Protein AF-A0A3B9CRK4-F1 (afdb_monomer_lite)

Radius of gyration: 24.5 Å; chains: 1; bounding box: 63×52×80 Å

Foldseek 3Di:
DPQQQKWKWWDFDQDIDIDGRHDPDDDDDPDPGFATQWMWILGLQRAIDIDGTPGPPPPDDDDDDDPDCQDAAKWKWWDQVPDTWTDFHDQLLAEFQFAFLQRDARDGDQKFWDWFFDNRFDDDPQWTKMKIAFAHQWKWKFQAKWKKKKKFFPQKDWAFQAFHDDCVLRPTDTFIDNDWAFFPFKAKPVGDTCRVQAADQPQQWDDRFDDDPDFFFGPKMKIKTFNDADDFFDFKKKKWKWAFRHDGRVVSVVQNPDPVHDTKQAKFKWFQDPVRDTDTPGSHNGDHRHAIHMRMGGCVVVADSVGRMMMIIIRTHMITRHITMDTPDDGGDIDMDIFAWDWKWKDFAAHFDKDDDCQDVVNVHRHHITTDPVHGDRDDRGQFAWFFAFDTTIPVVSHHDQFLLIHMDRHRMMMMTITGDGPDDRDPSIDIMMIIMTGIHMYRLTPSRVSSSYCPDRDHDQAPGHVGDPPDDDDDDPVVVCSCVVTRHDTDDNCCVVCCSSVPDDDD

pLDDT: mean 92.54, std 9.1, range [30.92, 98.88]

Sequence (508 aa):
MHGVGSVIEIRSGSQYQAQVITGPKIHIGLGSAKTVDTIRIIWTDGVPQHINVPRLLNARYVVLAPQILSGSCPYLYTWTGERFEFFSDCLWAAPLGLVQANGELTPTREWEHLLIPGSALVEKDGQYVIQITEELHEIAYFDHVELVAIDHPKGTEVFTNEKVGPPSLAEHRVHTVKQPRWPASITDGRGNDLLPGLKHIDGEYVQAFESRIMQGLTDSWTMEFDLGSLKDPQDVRLFLTGWVFPTDTSLNEGIRQNPDLAPPAPPSIQVPDENGGWKTVRPFIGFPSGKTKAMVVDLSGIVSASNSRFRMSSSMELYWDQAFYTINEGDAPVEAQSCELQSTHLHYRGFSRRMYSDQALFRNGRAPESYDYSSVRTEQMWSPISGPFTRYGNVDPLLLAHDDQLVVMGPGDELTVRFAVPAQPVPEGWERDFVLRNVGYDKDANLNTIYGQSSQPLPFRAMSQYPFAPQDQAPDSDEYREYIEQWQTREYPAKPFWNTVRRAALQQ

Secondary structure (DSSP, 8-state):
---TT-EEEEEETTEEEEEE--SS------TT-S--SEEEEE-TTS-EEEE--S-TTSS----PPP-----S--EEEEE-SSSEEEEEE--TT-BSSPBPTTSPBPP---EEEEEE-GGGS--BTTEEEEEEEE-SSEEEEEEEEEEEEEEEETT-EEE----BS-TTTS----EEESS-B--SEEEETT--B-GGGGBS-SS--B---S-EEETTEEEEEEEEEE----SS--S-EEEEEEEE-PPPHHHHHHHHT-TT-PPPPPPEEEEE-TTSSEEEEES---B--SSSEEEEEE-BTTBBTTB-EEEEEEEE-EEEEEEEEE-S-PPPP-EEEEE-EEEEEEEE--EEEEE--TTBGGGTS-BPPEEEEEEEE-S--SPPPBS-BPPSB--GGGTBS-SS--EEE-TTEEEEEEEEPPSSPPPTTEEEEEEEEEEEEEEE--TTSTTTTBSPSPP-TT-SSSSPPTT------HHHHHHHHHH--B---HHHHHHHHHH-----

Structure (mmCIF, N/CA/C/O backbone):
data_AF-A0A3B9CRK4-F1
#
_entry.id   AF-A0A3B9CRK4-F1
#
loop_
_atom_site.group_PDB
_atom_site.id
_atom_site.type_symbol
_atom_site.label_atom_id
_atom_site.label_alt_id
_atom_site.label_comp_id
_atom_site.label_asym_id
_atom_site.label_entity_id
_atom_site.label_seq_id
_atom_site.pdbx_PDB_ins_code
_atom_site.Cartn_x
_atom_site.Cartn_y
_atom_site.Cartn_z
_atom_site.occupancy
_atom_site.B_iso_or_equiv
_atom_site.auth_seq_id
_atom_site.auth_comp_id
_atom_site.auth_asym_id
_atom_site.auth_atom_id
_atom_site.pdbx_PDB_model_num
ATOM 1 N N . MET A 1 1 ? 15.291 -9.420 29.113 1.00 51.56 1 MET A N 1
ATOM 2 C CA . MET A 1 1 ? 14.033 -8.990 28.478 1.00 51.56 1 MET A CA 1
ATOM 3 C C . MET A 1 1 ? 14.391 -7.827 27.571 1.00 51.56 1 MET A C 1
ATOM 5 O O . MET A 1 1 ? 14.975 -6.880 28.078 1.00 51.56 1 MET A O 1
ATOM 9 N N . HIS A 1 2 ? 14.134 -7.943 26.268 1.00 68.69 2 HIS A N 1
ATOM 10 C CA . HIS A 1 2 ? 14.394 -6.893 25.268 1.00 68.69 2 HIS A CA 1
ATOM 11 C C . HIS A 1 2 ? 13.176 -5.959 25.067 1.00 68.69 2 HIS A C 1
ATOM 13 O O . HIS A 1 2 ? 13.117 -5.247 24.083 1.00 68.69 2 HIS A O 1
ATOM 19 N N . GLY A 1 3 ? 12.205 -5.964 25.993 1.00 78.12 3 GLY A N 1
ATOM 20 C CA . GLY A 1 3 ? 10.960 -5.175 25.933 1.00 78.12 3 GLY A CA 1
ATOM 21 C C . GLY A 1 3 ? 10.914 -4.029 26.946 1.00 78.12 3 GLY A C 1
ATOM 22 O O . GLY A 1 3 ? 9.891 -3.816 27.590 1.00 78.12 3 GLY A O 1
ATOM 23 N N . VAL A 1 4 ? 12.046 -3.359 27.184 1.00 88.06 4 VAL A N 1
ATOM 24 C CA . VAL A 1 4 ? 12.080 -2.161 28.040 1.00 88.06 4 VAL A CA 1
ATOM 25 C C . VAL A 1 4 ? 11.228 -1.069 27.390 1.00 88.06 4 VAL A C 1
ATOM 27 O O . VAL A 1 4 ? 11.313 -0.868 26.187 1.00 88.06 4 VAL A O 1
ATOM 30 N N . GLY A 1 5 ? 10.395 -0.390 28.179 1.00 89.44 5 GLY A N 1
ATOM 31 C CA . GLY A 1 5 ? 9.429 0.607 27.704 1.00 89.44 5 GLY A CA 1
ATOM 32 C C . GLY A 1 5 ? 8.025 0.053 27.445 1.00 89.44 5 GLY A C 1
ATOM 33 O O . GLY A 1 5 ? 7.068 0.819 27.453 1.00 89.44 5 GLY A O 1
ATOM 34 N N . SER A 1 6 ? 7.866 -1.267 27.303 1.00 92.50 6 SER A N 1
ATOM 35 C CA . SER A 1 6 ? 6.546 -1.905 27.197 1.00 92.50 6 SER A CA 1
ATOM 36 C C . SER A 1 6 ? 5.766 -1.826 28.517 1.00 92.50 6 SER A C 1
ATOM 38 O O . SER A 1 6 ? 6.354 -1.800 29.605 1.00 92.50 6 SER A O 1
ATOM 40 N N . VAL A 1 7 ? 4.435 -1.844 28.441 1.00 93.69 7 VAL A N 1
ATOM 41 C CA . VAL A 1 7 ? 3.545 -1.911 29.610 1.00 93.69 7 VAL A CA 1
ATOM 42 C C . VAL A 1 7 ? 3.113 -3.354 29.825 1.00 93.69 7 VAL A C 1
ATOM 44 O O . VAL A 1 7 ? 2.580 -3.988 28.922 1.00 93.69 7 VAL A O 1
ATOM 47 N N . ILE A 1 8 ? 3.298 -3.878 31.033 1.00 92.19 8 ILE A N 1
ATOM 48 C CA . ILE A 1 8 ? 2.766 -5.178 31.438 1.00 92.19 8 ILE A CA 1
ATOM 49 C C . ILE A 1 8 ? 1.599 -4.988 32.401 1.00 92.19 8 ILE A C 1
ATOM 51 O O . ILE A 1 8 ? 1.712 -4.310 33.422 1.00 92.19 8 ILE A O 1
ATOM 55 N N . GLU A 1 9 ? 0.479 -5.619 32.084 1.00 92.69 9 GLU A N 1
ATOM 56 C CA . GLU A 1 9 ? -0.716 -5.677 32.911 1.00 92.69 9 GLU A CA 1
ATOM 57 C C . GLU A 1 9 ? -0.956 -7.111 33.374 1.00 92.69 9 GLU A C 1
ATOM 59 O O . GLU A 1 9 ? -0.908 -8.051 32.581 1.00 92.69 9 GLU A O 1
ATOM 64 N N . ILE A 1 10 ? -1.232 -7.287 34.663 1.00 89.50 10 ILE A N 1
ATOM 65 C CA . ILE A 1 10 ? -1.448 -8.597 35.277 1.00 89.50 10 ILE A CA 1
ATOM 66 C C . ILE A 1 10 ? -2.709 -8.554 36.122 1.00 89.50 10 ILE A C 1
ATOM 68 O O . ILE A 1 10 ? -2.900 -7.635 36.925 1.00 89.50 10 ILE A O 1
ATOM 72 N N . ARG A 1 11 ? -3.538 -9.591 35.983 1.00 86.88 11 ARG A N 1
ATOM 73 C CA . ARG A 1 11 ? -4.664 -9.854 36.875 1.00 86.88 11 ARG A CA 1
ATOM 74 C C . ARG A 1 11 ? -4.531 -11.202 37.565 1.00 86.88 11 ARG A C 1
ATOM 76 O O . ARG A 1 11 ? -4.171 -12.203 36.950 1.00 86.88 11 ARG A O 1
ATOM 83 N N . SER A 1 12 ? -4.878 -11.212 38.844 1.00 85.69 12 SER A N 1
ATOM 84 C CA . SER A 1 12 ? -4.976 -12.411 39.662 1.00 85.69 12 SER A CA 1
ATOM 85 C C . SER A 1 12 ? -6.092 -12.249 40.701 1.00 85.69 12 SER A C 1
ATOM 87 O O . SER A 1 12 ? -5.949 -11.511 41.681 1.00 85.69 12 SER A O 1
ATOM 89 N N . GLY A 1 13 ? -7.214 -12.936 40.500 1.00 81.19 13 GLY A N 1
ATOM 90 C CA . GLY A 1 13 ? -8.429 -12.782 41.288 1.00 81.19 13 GLY A CA 1
ATOM 91 C C . GLY A 1 13 ? -8.970 -11.353 41.204 1.00 81.19 13 GLY A C 1
ATOM 92 O O . GLY A 1 13 ? -9.285 -10.842 40.132 1.00 81.19 13 GLY A O 1
ATOM 93 N N . SER A 1 14 ? -9.078 -10.686 42.353 1.00 82.81 14 SER A N 1
ATOM 94 C CA . SER A 1 14 ? -9.479 -9.276 42.440 1.00 82.81 14 SER A CA 1
ATOM 95 C C . SER A 1 14 ? -8.316 -8.289 42.283 1.00 82.81 14 SER A C 1
ATOM 97 O O . SER A 1 14 ? -8.552 -7.082 42.240 1.00 82.81 14 SER A O 1
ATOM 99 N N . GLN A 1 15 ? -7.069 -8.766 42.209 1.00 86.75 15 GLN A N 1
ATOM 100 C CA . GLN A 1 15 ? -5.891 -7.908 42.095 1.00 86.75 15 GLN A CA 1
ATOM 101 C C . GLN A 1 15 ? -5.577 -7.611 40.627 1.00 86.75 15 GLN A C 1
ATOM 103 O O . GLN A 1 15 ? -5.521 -8.522 39.802 1.00 86.75 15 GLN A O 1
ATOM 108 N N . TYR A 1 16 ? -5.330 -6.339 40.321 1.00 90.00 16 TYR A N 1
ATOM 109 C CA . TYR A 1 16 ? -4.847 -5.861 39.026 1.00 90.00 16 TYR A CA 1
ATOM 110 C C . TYR A 1 16 ? -3.639 -4.952 39.248 1.00 90.00 16 TYR A C 1
ATOM 112 O O . TYR A 1 16 ? -3.654 -4.109 40.147 1.00 90.00 16 TYR A O 1
ATOM 120 N N . GLN A 1 17 ? -2.611 -5.115 38.422 1.00 91.69 17 GLN A N 1
ATOM 121 C CA . GLN A 1 17 ? -1.422 -4.268 38.406 1.00 91.69 17 GLN A CA 1
ATOM 122 C C . GLN A 1 17 ? -1.037 -3.953 36.964 1.00 91.69 17 GLN A C 1
ATOM 124 O O . GLN A 1 17 ? -1.133 -4.819 36.099 1.00 91.69 17 GLN A O 1
ATOM 129 N N . ALA A 1 18 ? -0.559 -2.733 36.737 1.00 92.88 18 ALA A N 1
ATOM 130 C CA . ALA A 1 18 ? 0.081 -2.317 35.499 1.00 92.88 18 ALA A CA 1
ATOM 131 C C . ALA A 1 18 ? 1.440 -1.703 35.840 1.00 92.88 18 ALA A C 1
ATOM 133 O O . ALA A 1 18 ? 1.531 -0.893 36.765 1.00 92.88 18 ALA A O 1
ATOM 134 N N . GLN A 1 19 ? 2.493 -2.110 35.137 1.00 92.69 19 GLN A N 1
ATOM 135 C CA . GLN A 1 19 ? 3.846 -1.590 35.328 1.00 92.69 19 GLN A CA 1
ATOM 136 C C . GLN A 1 19 ? 4.526 -1.383 33.977 1.00 92.69 19 GLN A C 1
ATOM 138 O O . GLN A 1 19 ? 4.314 -2.154 33.046 1.00 92.69 19 GLN A O 1
ATOM 143 N N . VAL A 1 20 ? 5.376 -0.363 33.879 1.00 93.56 20 VAL A N 1
ATOM 144 C CA . VAL A 1 20 ? 6.298 -0.218 32.747 1.00 93.56 20 VAL A CA 1
ATOM 145 C C . VAL A 1 20 ? 7.500 -1.126 32.991 1.00 93.56 20 VAL A C 1
ATOM 147 O O . VAL A 1 20 ? 8.054 -1.150 34.093 1.00 93.56 20 VAL A O 1
ATOM 150 N N . ILE A 1 21 ? 7.924 -1.873 31.975 1.00 92.19 21 ILE A N 1
ATOM 151 C CA . ILE A 1 21 ? 9.146 -2.673 32.030 1.00 92.19 21 ILE A CA 1
ATOM 152 C C . ILE A 1 21 ? 10.338 -1.712 31.953 1.00 92.19 21 ILE A C 1
ATOM 154 O O . ILE A 1 21 ? 10.646 -1.171 30.898 1.00 92.19 21 ILE A O 1
ATOM 158 N N . THR A 1 22 ? 11.024 -1.492 33.074 1.00 91.06 22 THR A N 1
ATOM 159 C CA . THR A 1 22 ? 12.153 -0.542 33.177 1.00 91.06 22 THR A CA 1
ATOM 160 C C . THR A 1 22 ? 13.529 -1.199 33.076 1.00 91.06 22 THR A C 1
ATOM 162 O O . THR A 1 22 ? 14.550 -0.518 33.105 1.00 91.06 22 THR A O 1
ATOM 165 N N . GLY A 1 23 ? 13.589 -2.526 32.965 1.00 88.44 23 GLY A N 1
ATOM 166 C CA . GLY A 1 23 ? 14.850 -3.250 32.913 1.00 88.44 23 GLY A CA 1
ATOM 167 C C . GLY A 1 23 ? 14.684 -4.730 32.576 1.00 88.44 23 GLY A C 1
ATOM 168 O O . GLY A 1 23 ? 13.571 -5.221 32.389 1.00 88.44 23 GLY A O 1
ATOM 169 N N . PRO A 1 24 ? 15.793 -5.487 32.524 1.00 83.12 24 PRO A N 1
ATOM 170 C CA . PRO A 1 24 ? 15.783 -6.882 32.090 1.00 83.12 24 PRO A CA 1
ATOM 171 C C . PRO A 1 24 ? 15.056 -7.826 33.057 1.00 83.12 24 PRO A C 1
ATOM 173 O O . PRO A 1 24 ? 14.743 -8.955 32.668 1.00 83.12 24 PRO A O 1
ATOM 176 N N . LYS A 1 25 ? 14.827 -7.385 34.301 1.00 85.25 25 LYS A N 1
ATOM 177 C CA . LYS A 1 25 ? 14.088 -8.085 35.352 1.00 85.25 25 LYS A CA 1
ATOM 178 C C . LYS A 1 25 ? 13.197 -7.081 36.077 1.00 85.25 25 LYS A C 1
ATOM 180 O O . LYS A 1 25 ? 13.676 -6.024 36.476 1.00 85.25 25 LYS A O 1
ATOM 185 N N . ILE A 1 26 ? 11.944 -7.458 36.295 1.00 86.69 26 ILE A N 1
ATOM 186 C CA . ILE A 1 26 ? 10.997 -6.744 37.153 1.00 86.69 26 ILE A CA 1
ATOM 187 C C . ILE A 1 26 ? 10.355 -7.744 38.115 1.00 86.69 26 ILE A C 1
ATOM 189 O O . ILE A 1 26 ? 10.302 -8.943 37.833 1.00 86.69 26 ILE A O 1
ATOM 193 N N . HIS A 1 27 ? 9.877 -7.252 39.253 1.00 87.44 27 HIS A N 1
ATOM 194 C CA . HIS A 1 27 ? 9.177 -8.056 40.248 1.00 87.44 27 HIS A CA 1
ATOM 195 C C . HIS A 1 27 ? 7.744 -7.547 40.380 1.00 87.44 27 HIS A C 1
ATOM 197 O O . HIS A 1 27 ? 7.526 -6.399 40.759 1.00 87.44 27 HIS A O 1
ATOM 203 N N . ILE A 1 28 ? 6.771 -8.413 40.097 1.00 86.94 28 ILE A N 1
ATOM 204 C CA . ILE A 1 28 ? 5.346 -8.110 40.249 1.00 86.94 28 ILE A CA 1
ATOM 205 C C . ILE A 1 28 ? 4.814 -8.983 41.382 1.00 86.94 28 ILE A C 1
ATOM 207 O O . ILE A 1 28 ? 4.863 -10.212 41.311 1.00 86.94 28 ILE A O 1
ATOM 211 N N . GLY A 1 29 ? 4.369 -8.355 42.469 1.00 86.69 29 GLY A N 1
ATOM 212 C CA . GLY A 1 29 ? 3.918 -9.069 43.660 1.00 86.69 29 GLY A CA 1
ATOM 213 C C . GLY A 1 29 ? 2.506 -9.618 43.478 1.00 86.69 29 GLY A C 1
ATOM 214 O O . GLY A 1 29 ? 1.578 -8.840 43.317 1.00 86.69 29 GLY A O 1
ATOM 215 N N . LEU A 1 30 ? 2.320 -10.937 43.553 1.00 83.44 30 LEU A N 1
ATOM 216 C CA . LEU A 1 30 ? 0.999 -11.585 43.434 1.00 83.44 30 LEU A CA 1
ATOM 217 C C . LEU A 1 30 ? 0.286 -11.792 44.789 1.00 83.44 30 LEU A C 1
ATOM 219 O O . LEU A 1 30 ? -0.768 -12.422 44.864 1.00 83.44 30 LEU A O 1
ATOM 223 N N . GLY A 1 31 ? 0.880 -11.314 45.887 1.00 84.62 31 GLY A N 1
ATOM 224 C CA . GLY A 1 31 ? 0.379 -11.568 47.238 1.00 84.62 31 GLY A CA 1
ATOM 225 C C . GLY A 1 31 ? 0.305 -13.067 47.551 1.00 84.62 31 GLY A C 1
ATOM 226 O O . GLY A 1 31 ? 1.294 -13.783 47.417 1.00 84.62 31 GLY A O 1
ATOM 227 N N . SER A 1 32 ? -0.868 -13.539 47.980 1.00 82.56 32 SER A N 1
ATOM 228 C CA . SER A 1 32 ? -1.137 -14.953 48.286 1.00 82.56 32 SER A CA 1
ATOM 229 C C . SER A 1 32 ? -1.631 -15.770 47.086 1.00 82.56 32 SER A C 1
ATOM 231 O O . SER A 1 32 ? -1.902 -16.967 47.232 1.00 82.56 32 SER A O 1
ATOM 233 N N . ALA A 1 33 ? -1.783 -15.148 45.915 1.00 80.25 33 ALA A N 1
ATOM 234 C CA . ALA A 1 33 ? -2.303 -15.836 44.751 1.00 80.25 33 ALA A CA 1
ATOM 235 C C . ALA A 1 33 ? -1.313 -16.869 44.200 1.00 80.25 33 ALA A C 1
ATOM 237 O O . ALA A 1 33 ? -0.101 -16.661 44.171 1.00 80.25 33 ALA A O 1
ATOM 238 N N . LYS A 1 34 ? -1.857 -18.006 43.754 1.00 77.19 34 LYS A N 1
ATOM 239 C CA . LYS A 1 34 ? -1.090 -19.147 43.224 1.00 77.19 34 LYS A CA 1
ATOM 240 C C . LYS A 1 34 ? -1.193 -19.293 41.705 1.00 77.19 34 LYS A C 1
ATOM 242 O O . LYS A 1 34 ? -0.571 -20.186 41.133 1.00 77.19 34 LYS A O 1
ATOM 247 N N . THR A 1 35 ? -1.984 -18.442 41.063 1.00 77.62 35 THR A N 1
ATOM 248 C CA . THR A 1 35 ? -2.230 -18.410 39.620 1.00 77.62 35 THR A CA 1
ATOM 249 C C . THR A 1 35 ? -2.292 -16.962 39.156 1.00 77.62 35 THR A C 1
ATOM 251 O O . THR A 1 35 ? -2.531 -16.064 39.958 1.00 77.62 35 THR A O 1
ATOM 254 N N . VAL A 1 36 ? -2.057 -16.744 37.866 1.00 82.12 36 VAL A N 1
ATOM 255 C CA . VAL A 1 36 ? -2.331 -15.479 37.182 1.00 82.12 36 VAL A CA 1
ATOM 256 C C . VAL A 1 36 ? -3.429 -15.772 36.175 1.00 82.12 36 VAL A C 1
ATOM 258 O O . VAL A 1 36 ? -3.298 -16.728 35.416 1.00 82.12 36 VAL A O 1
ATOM 261 N N . ASP A 1 37 ? -4.501 -14.986 36.190 1.00 81.19 37 ASP A N 1
ATOM 262 C CA . ASP A 1 37 ? -5.660 -15.227 35.325 1.00 81.19 37 ASP A CA 1
ATOM 263 C C . ASP A 1 37 ? -5.360 -14.775 33.894 1.00 81.19 37 ASP A C 1
ATOM 265 O O . ASP A 1 37 ? -5.666 -15.470 32.931 1.00 81.19 37 ASP A O 1
ATOM 269 N N . THR A 1 38 ? -4.722 -13.610 33.757 1.00 85.06 38 THR A N 1
ATOM 270 C CA . THR A 1 38 ? -4.309 -13.055 32.467 1.00 85.06 38 THR A CA 1
ATOM 271 C C . THR A 1 38 ? -3.100 -12.144 32.640 1.00 85.06 38 THR A C 1
ATOM 273 O O . THR A 1 38 ? -2.973 -11.428 33.639 1.00 85.06 38 THR A O 1
ATOM 276 N N . ILE A 1 39 ? -2.238 -12.138 31.625 1.00 88.19 39 ILE A N 1
ATOM 277 C CA . ILE A 1 39 ? -1.207 -11.119 31.418 1.00 88.19 39 ILE A CA 1
ATOM 278 C C . ILE A 1 39 ? -1.487 -10.459 30.070 1.00 88.19 39 ILE A C 1
ATOM 280 O O . ILE A 1 39 ? -1.806 -11.152 29.107 1.00 88.19 39 ILE A O 1
ATOM 284 N N . ARG A 1 40 ? -1.368 -9.137 29.985 1.00 91.06 40 ARG A N 1
ATOM 285 C CA . ARG A 1 40 ? -1.284 -8.417 28.712 1.00 91.06 40 ARG A CA 1
ATOM 286 C C . ARG A 1 40 ? 0.017 -7.636 28.681 1.00 91.06 40 ARG A C 1
ATOM 288 O O . ARG A 1 40 ? 0.338 -6.953 29.647 1.00 91.06 40 ARG A O 1
ATOM 295 N N . ILE A 1 41 ? 0.752 -7.740 27.586 1.00 91.56 41 ILE A N 1
ATOM 296 C CA . ILE A 1 41 ? 1.878 -6.855 27.293 1.00 91.56 41 ILE A CA 1
ATOM 297 C C . ILE A 1 41 ? 1.417 -5.907 26.193 1.00 91.56 41 ILE A C 1
ATOM 299 O O . ILE A 1 41 ? 0.888 -6.367 25.190 1.00 91.56 41 ILE A O 1
ATOM 303 N N . ILE A 1 42 ? 1.575 -4.606 26.392 1.00 92.12 42 ILE A N 1
ATOM 304 C CA . ILE A 1 42 ? 1.476 -3.599 25.337 1.00 92.12 42 ILE A CA 1
ATOM 305 C C . ILE A 1 42 ? 2.915 -3.247 24.989 1.00 92.12 42 ILE A C 1
ATOM 307 O O . ILE A 1 42 ? 3.639 -2.703 25.831 1.00 92.12 42 ILE A O 1
ATOM 311 N N . TRP A 1 43 ? 3.344 -3.659 23.802 1.00 91.44 43 TRP A N 1
ATOM 312 C CA . TRP A 1 43 ? 4.720 -3.504 23.346 1.00 91.44 43 TRP A CA 1
ATOM 313 C C . TRP A 1 43 ? 5.057 -2.031 23.080 1.00 91.44 43 TRP A C 1
ATOM 315 O O . TRP A 1 43 ? 4.202 -1.150 23.180 1.00 91.44 43 TRP A O 1
ATOM 325 N N . THR A 1 44 ? 6.330 -1.733 22.819 1.00 89.31 44 THR A N 1
ATOM 326 C CA . THR A 1 44 ? 6.811 -0.352 22.609 1.00 89.31 44 THR A CA 1
ATOM 327 C C . THR A 1 44 ? 6.226 0.324 21.369 1.00 89.31 44 THR A C 1
ATOM 329 O O . THR A 1 44 ? 6.282 1.542 21.270 1.00 89.31 44 THR A O 1
ATOM 332 N N . ASP A 1 45 ? 5.649 -0.461 20.464 1.00 87.38 45 ASP A N 1
ATOM 333 C CA . ASP A 1 45 ? 4.893 -0.030 19.286 1.00 87.38 45 ASP A CA 1
ATOM 334 C C . ASP A 1 45 ? 3.397 0.219 19.580 1.00 87.38 45 ASP A C 1
ATOM 336 O O . ASP A 1 45 ? 2.697 0.797 18.754 1.00 87.38 45 ASP A O 1
ATOM 340 N N . GLY A 1 46 ? 2.899 -0.165 20.762 1.00 88.88 46 GLY A N 1
ATOM 341 C CA . GLY A 1 46 ? 1.490 -0.061 21.154 1.00 88.88 46 GLY A CA 1
ATOM 342 C C . GLY A 1 46 ? 0.648 -1.312 20.884 1.00 88.88 46 GLY A C 1
ATOM 343 O O . GLY A 1 46 ? -0.529 -1.338 21.266 1.00 88.88 46 GLY A O 1
ATOM 344 N N . VAL A 1 47 ? 1.224 -2.362 20.286 1.00 89.56 47 VAL A N 1
ATOM 345 C CA . VAL A 1 47 ? 0.524 -3.612 19.970 1.00 89.56 47 VAL A CA 1
ATOM 346 C C . VAL A 1 47 ? 0.265 -4.417 21.250 1.00 89.56 47 VAL A C 1
ATOM 348 O O . VAL A 1 47 ? 1.204 -4.743 21.987 1.00 89.56 47 VAL A O 1
ATOM 351 N N . PRO A 1 48 ? -0.996 -4.778 21.549 1.00 90.00 48 PRO A N 1
ATOM 352 C CA . PRO A 1 48 ? -1.314 -5.615 22.694 1.00 90.00 48 PRO A CA 1
ATOM 353 C C . PRO A 1 48 ? -1.122 -7.108 22.393 1.00 90.00 48 PRO A C 1
ATOM 355 O O . PRO A 1 48 ? -1.576 -7.632 21.381 1.00 90.00 48 PRO A O 1
ATOM 358 N N . GLN A 1 49 ? -0.533 -7.838 23.337 1.00 89.25 49 GLN A N 1
ATOM 359 C CA . GLN A 1 49 ? -0.424 -9.293 23.319 1.00 89.25 49 GLN A CA 1
ATOM 360 C C . GLN A 1 49 ? -0.962 -9.873 24.627 1.00 89.25 49 GLN A C 1
ATOM 362 O O . GLN A 1 49 ? -0.398 -9.673 25.706 1.00 89.25 49 GLN A O 1
ATOM 367 N N . HIS A 1 50 ? -2.064 -10.613 24.524 1.00 87.38 50 HIS A N 1
ATOM 368 C CA . HIS A 1 50 ? -2.647 -11.346 25.642 1.00 87.38 50 HIS A CA 1
ATOM 369 C C . HIS A 1 50 ? -1.962 -12.704 25.812 1.00 87.38 50 HIS A C 1
ATOM 371 O O . HIS A 1 50 ? -1.775 -13.451 24.853 1.00 87.38 50 HIS A O 1
ATOM 377 N N . ILE A 1 51 ? -1.611 -13.036 27.050 1.00 83.75 51 ILE A N 1
ATOM 378 C CA . ILE A 1 51 ? -0.969 -14.293 27.419 1.00 83.75 51 ILE A CA 1
ATOM 379 C C . ILE A 1 51 ? -1.859 -14.990 28.443 1.00 83.75 51 ILE A C 1
ATOM 381 O O . ILE A 1 51 ? -2.041 -14.517 29.570 1.00 83.75 51 ILE A O 1
ATOM 385 N N . ASN A 1 52 ? -2.363 -16.156 28.055 1.00 73.88 52 ASN A N 1
ATOM 386 C CA . ASN A 1 52 ? -3.059 -17.055 28.963 1.00 73.88 52 ASN A CA 1
ATOM 387 C C . ASN A 1 52 ? -2.017 -17.900 29.698 1.00 73.88 52 ASN A C 1
ATOM 389 O O . ASN A 1 52 ? -1.264 -18.645 29.070 1.00 73.88 52 ASN A O 1
ATOM 393 N N . VAL A 1 53 ? -1.963 -17.789 31.027 1.00 69.25 53 VAL A N 1
ATOM 394 C CA . VAL A 1 53 ? -1.009 -18.534 31.862 1.00 69.25 53 VAL A CA 1
ATOM 395 C C . VAL A 1 53 ? -1.766 -19.616 32.639 1.00 69.25 53 VAL A C 1
ATOM 397 O O . VAL A 1 53 ? -2.189 -19.379 33.767 1.00 69.25 53 VAL A O 1
ATOM 400 N N . PRO A 1 54 ? -1.950 -20.826 32.076 1.00 57.84 54 PRO A N 1
ATOM 401 C CA . PRO A 1 54 ? -2.839 -21.828 32.666 1.00 57.84 54 PRO A CA 1
ATOM 402 C C . PRO A 1 54 ? -2.377 -22.315 34.050 1.00 57.84 54 PRO A C 1
ATOM 404 O O . PRO A 1 54 ? -3.211 -22.658 34.885 1.00 57.84 54 PRO A O 1
ATOM 407 N N . ARG A 1 55 ? -1.062 -22.331 34.329 1.00 61.66 55 ARG A N 1
ATOM 408 C CA . ARG A 1 55 ? -0.481 -22.545 35.670 1.00 61.66 55 ARG A CA 1
ATOM 409 C C . ARG A 1 55 ? 0.878 -21.847 35.798 1.00 61.66 55 ARG A C 1
ATOM 411 O O . ARG A 1 55 ? 1.722 -21.970 34.911 1.00 61.66 55 ARG A O 1
ATOM 418 N N . LEU A 1 56 ? 1.139 -21.233 36.957 1.00 60.56 56 LEU A N 1
ATOM 419 C CA . LEU A 1 56 ? 2.446 -20.664 37.344 1.00 60.56 56 LEU A CA 1
ATOM 420 C C . LEU A 1 56 ? 3.539 -21.728 37.615 1.00 60.56 56 LEU A C 1
ATOM 422 O O . LEU A 1 56 ? 4.629 -21.388 38.062 1.00 60.56 56 LEU A O 1
ATOM 426 N N . LEU A 1 57 ? 3.270 -23.018 37.371 1.00 53.16 57 LEU A N 1
ATOM 427 C CA . LEU A 1 57 ? 4.189 -24.123 37.692 1.00 53.16 57 LEU A CA 1
ATOM 428 C C . LEU A 1 57 ? 5.379 -24.261 36.728 1.00 53.16 57 LEU A C 1
ATOM 430 O O . LEU A 1 57 ? 6.312 -24.998 37.036 1.00 53.16 57 LEU A O 1
ATOM 434 N N . ASN A 1 58 ? 5.394 -23.541 35.603 1.00 55.81 58 ASN A N 1
ATOM 435 C CA . ASN A 1 58 ? 6.581 -23.455 34.754 1.00 55.81 58 ASN A CA 1
ATOM 436 C C . ASN A 1 58 ? 7.432 -22.261 35.199 1.00 55.81 58 ASN A C 1
ATOM 438 O O . ASN A 1 58 ? 7.002 -21.114 35.108 1.00 55.81 58 ASN A O 1
ATOM 442 N N . ALA A 1 59 ? 8.660 -22.527 35.654 1.00 59.84 59 ALA A N 1
ATOM 443 C CA . ALA A 1 59 ? 9.565 -21.512 36.206 1.00 59.84 59 ALA A CA 1
ATOM 444 C C . ALA A 1 59 ? 10.012 -20.436 35.190 1.00 59.84 59 ALA A C 1
ATOM 446 O O . ALA A 1 59 ? 10.644 -19.453 35.581 1.00 59.84 59 ALA A O 1
ATOM 447 N N . ARG A 1 60 ? 9.739 -20.627 33.890 1.00 70.81 60 ARG A N 1
ATOM 448 C CA . ARG A 1 60 ? 10.088 -19.704 32.802 1.00 70.81 60 ARG A CA 1
ATOM 449 C C . ARG A 1 60 ? 9.025 -19.763 31.704 1.00 70.81 60 ARG A C 1
ATOM 451 O O . ARG A 1 60 ? 8.786 -20.831 31.151 1.00 70.81 60 ARG A O 1
ATOM 458 N N . TYR A 1 61 ? 8.448 -18.613 31.370 1.00 72.94 61 TYR A N 1
ATOM 459 C CA . TYR A 1 61 ? 7.683 -18.400 30.141 1.00 72.94 61 TYR A CA 1
ATOM 460 C C . TYR A 1 61 ? 8.459 -17.415 29.273 1.00 72.94 61 TYR A C 1
ATOM 462 O O . TYR A 1 61 ? 8.908 -16.377 29.763 1.00 72.94 61 TYR A O 1
ATOM 470 N N . VAL A 1 62 ? 8.647 -17.758 28.002 1.00 78.44 62 VAL A N 1
ATOM 471 C CA . VAL A 1 62 ? 9.227 -16.852 27.010 1.00 78.44 62 VAL A CA 1
ATOM 472 C C . VAL A 1 62 ? 8.076 -16.281 26.204 1.00 78.44 62 VAL A C 1
ATOM 474 O O . VAL A 1 62 ? 7.271 -17.033 25.662 1.00 78.44 62 VAL A O 1
ATOM 477 N N . VAL A 1 63 ? 8.003 -14.957 26.157 1.00 78.88 63 VAL A N 1
ATOM 478 C CA . VAL A 1 63 ? 7.053 -14.229 25.322 1.00 78.88 63 VAL A CA 1
ATOM 479 C C . VAL A 1 63 ? 7.877 -13.476 24.298 1.00 78.88 63 VAL A C 1
ATOM 481 O O . VAL A 1 63 ? 8.771 -12.711 24.666 1.00 78.88 63 VAL A O 1
ATOM 484 N N . LEU A 1 64 ? 7.600 -13.739 23.030 1.00 81.06 64 LEU A N 1
ATOM 485 C CA . LEU A 1 64 ? 8.174 -12.999 21.921 1.00 81.06 64 LEU A CA 1
ATOM 486 C C . LEU A 1 64 ? 7.136 -11.986 21.458 1.00 81.06 64 LEU A C 1
ATOM 488 O O . LEU A 1 64 ? 5.961 -12.343 21.307 1.00 81.06 64 LEU A O 1
ATOM 492 N N . ALA A 1 65 ? 7.585 -10.746 21.259 1.00 79.56 65 ALA A N 1
ATOM 493 C CA . ALA A 1 65 ? 6.771 -9.735 20.611 1.00 79.56 65 ALA A CA 1
ATOM 494 C C . ALA A 1 65 ? 6.360 -10.277 19.236 1.00 79.56 65 ALA A C 1
ATOM 496 O O . ALA A 1 65 ? 7.219 -10.801 18.515 1.00 79.56 65 ALA A O 1
ATOM 497 N N . PRO A 1 66 ? 5.064 -10.239 18.895 1.00 71.94 66 PRO A N 1
ATOM 498 C CA . PRO A 1 66 ? 4.621 -10.713 17.603 1.00 71.94 66 PRO A CA 1
ATOM 499 C C . PRO A 1 66 ? 5.247 -9.805 16.543 1.00 71.94 66 PRO A C 1
ATOM 501 O O . PRO A 1 66 ? 5.054 -8.597 16.565 1.00 71.94 66 PRO A O 1
ATOM 504 N N . GLN A 1 67 ? 6.032 -10.380 15.637 1.00 70.38 67 GLN A N 1
ATOM 505 C CA . GLN A 1 67 ? 6.431 -9.690 14.415 1.00 70.38 67 GLN A CA 1
ATOM 506 C C . GLN A 1 67 ? 5.258 -9.850 13.466 1.00 70.38 67 GLN A C 1
ATOM 508 O O . GLN A 1 67 ? 5.180 -10.836 12.749 1.00 70.38 67 GLN A O 1
ATOM 513 N N . ILE A 1 68 ? 4.269 -8.980 13.588 1.00 68.25 68 ILE A N 1
ATOM 514 C CA . ILE A 1 68 ? 3.098 -8.980 12.727 1.00 68.25 68 ILE A CA 1
ATOM 515 C C . ILE A 1 68 ? 3.015 -7.629 12.055 1.00 68.25 68 ILE A C 1
ATOM 517 O O . ILE A 1 68 ? 3.347 -6.614 12.657 1.00 68.25 68 ILE A O 1
ATOM 521 N N . LEU A 1 69 ? 2.501 -7.618 10.832 1.00 66.19 69 LEU A N 1
ATOM 522 C CA . LEU A 1 69 ? 2.054 -6.381 10.223 1.00 66.19 69 LEU A CA 1
ATOM 523 C C . LEU A 1 69 ? 0.880 -5.859 11.072 1.00 66.19 69 LEU A C 1
ATOM 525 O O . LEU A 1 69 ? -0.197 -6.469 11.108 1.00 66.19 69 LEU A O 1
ATOM 529 N N . SER A 1 70 ? 1.151 -4.833 11.877 1.00 65.00 70 SER A N 1
ATOM 530 C CA . SER A 1 70 ? 0.172 -4.128 12.712 1.00 65.00 70 SER A CA 1
ATOM 531 C C . SER A 1 70 ? -0.326 -2.842 12.061 1.00 65.00 70 SER A C 1
ATOM 533 O O . SER A 1 70 ? -1.303 -2.284 12.551 1.00 65.00 70 SER A O 1
ATOM 535 N N . GLY A 1 71 ? 0.338 -2.421 10.980 1.00 60.62 71 GLY A N 1
ATOM 536 C CA . GLY A 1 71 ? -0.067 -1.356 10.074 1.00 60.62 71 GLY A CA 1
ATOM 537 C C . GLY A 1 71 ? 0.427 -1.622 8.643 1.00 60.62 71 GLY A C 1
ATOM 538 O O . GLY A 1 71 ? 1.524 -2.170 8.484 1.00 60.62 71 GLY A O 1
ATOM 539 N N . SER A 1 72 ? -0.411 -1.367 7.634 1.00 60.25 72 SER A N 1
ATOM 540 C CA . SER A 1 72 ? -0.126 -1.514 6.198 1.00 60.25 72 SER A CA 1
ATOM 541 C C . SER A 1 72 ? -1.215 -0.977 5.262 1.00 60.25 72 SER A C 1
ATOM 543 O O . SER A 1 72 ? -1.200 -1.342 4.086 1.00 60.25 72 SER A O 1
ATOM 545 N N . CYS A 1 73 ? -2.133 -0.155 5.763 1.00 86.50 73 CYS A N 1
ATOM 546 C CA . CYS A 1 73 ? -3.250 0.452 5.047 1.00 86.50 73 CYS A CA 1
ATOM 547 C C . CYS A 1 73 ? -4.447 -0.499 4.790 1.00 86.50 73 CYS A C 1
ATOM 549 O O . CYS A 1 73 ? -4.334 -1.722 4.969 1.00 86.50 73 CYS A O 1
ATOM 551 N N . PRO A 1 74 ? -5.616 0.039 4.377 1.00 94.06 74 PRO A N 1
ATOM 552 C CA . PRO A 1 74 ? -6.865 -0.714 4.275 1.00 94.06 74 PRO A CA 1
ATOM 553 C C . PRO A 1 74 ? -6.810 -1.889 3.306 1.00 94.06 74 PRO A C 1
ATOM 555 O O . PRO A 1 74 ? -6.158 -1.840 2.262 1.00 94.06 74 PRO A O 1
ATOM 558 N N . TYR A 1 75 ? -7.572 -2.934 3.618 1.00 96.06 75 TYR A N 1
ATOM 559 C CA . TYR A 1 75 ? -7.682 -4.127 2.783 1.00 96.06 75 TYR A CA 1
ATOM 560 C C . TYR A 1 75 ? -8.822 -4.018 1.786 1.00 96.06 75 TYR A C 1
ATOM 562 O O . TYR A 1 75 ? -9.910 -3.545 2.110 1.00 96.06 75 TYR A O 1
ATOM 570 N N . LEU A 1 76 ? -8.577 -4.550 0.594 1.00 97.06 76 LEU A N 1
ATOM 571 C CA . LEU A 1 76 ? -9.536 -4.675 -0.485 1.00 97.06 76 LEU A CA 1
ATOM 572 C C . LEU A 1 76 ? -9.967 -6.133 -0.643 1.00 97.06 76 LEU A C 1
ATOM 574 O O . LEU A 1 76 ? -9.129 -7.022 -0.819 1.00 97.06 76 LEU A O 1
ATOM 578 N N . TYR A 1 77 ? -11.276 -6.367 -0.664 1.00 98.31 77 TYR A N 1
ATOM 579 C CA . TYR A 1 77 ? -11.863 -7.648 -1.041 1.00 98.31 77 TYR A CA 1
ATOM 580 C C . TYR A 1 77 ? -12.806 -7.473 -2.223 1.00 98.31 77 TYR A C 1
ATOM 582 O O . TYR A 1 77 ? -13.613 -6.541 -2.268 1.00 98.31 77 TYR A O 1
ATOM 590 N N . THR A 1 78 ? -12.746 -8.409 -3.160 1.00 98.44 78 THR A N 1
ATOM 591 C CA . THR A 1 78 ? -13.532 -8.376 -4.393 1.00 98.44 78 THR A CA 1
ATOM 592 C C . THR A 1 78 ? -14.426 -9.605 -4.492 1.00 98.44 78 THR A C 1
ATOM 594 O O . THR A 1 78 ? -14.114 -10.674 -3.961 1.00 98.44 78 THR A O 1
ATOM 597 N N . TRP A 1 79 ? -15.589 -9.454 -5.127 1.00 98.25 79 TRP A 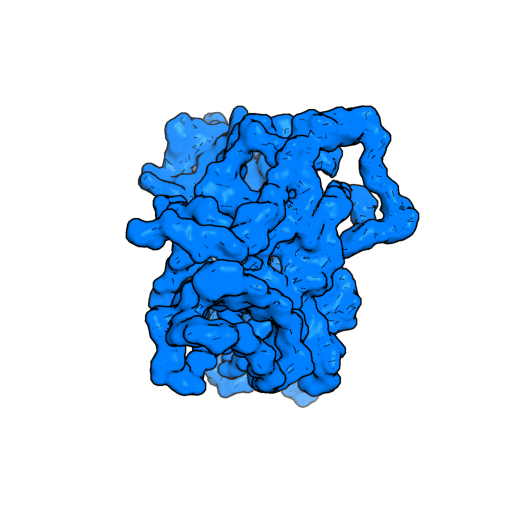N 1
ATOM 598 C CA . TRP A 1 79 ? -16.490 -10.575 -5.383 1.00 98.25 79 TRP A CA 1
ATOM 599 C C . TRP A 1 79 ? -16.001 -11.399 -6.578 1.00 98.25 79 TRP A C 1
ATOM 601 O O . TRP A 1 79 ? -15.933 -10.893 -7.695 1.00 98.25 79 TRP A O 1
ATOM 611 N N . THR A 1 80 ? -15.729 -12.687 -6.365 1.00 95.62 80 THR A N 1
ATOM 612 C CA . THR A 1 80 ? -15.185 -13.589 -7.400 1.00 95.62 80 THR A CA 1
ATOM 613 C C . THR A 1 80 ? -16.253 -14.344 -8.196 1.00 95.62 80 THR A C 1
ATOM 615 O O . THR A 1 80 ? -15.937 -15.210 -9.004 1.00 95.62 80 THR A O 1
ATOM 618 N N . GLY A 1 81 ? -17.537 -14.059 -7.957 1.00 95.69 81 GLY A N 1
ATOM 619 C CA . GLY A 1 81 ? -18.667 -14.827 -8.494 1.00 95.69 81 GLY A CA 1
ATOM 620 C C . GLY A 1 81 ? -19.275 -15.792 -7.472 1.00 95.69 81 GLY A C 1
ATOM 621 O O . GLY A 1 81 ? -20.467 -16.082 -7.543 1.00 95.69 81 GLY A O 1
ATOM 622 N N . GLU A 1 82 ? -18.491 -16.225 -6.479 1.00 95.12 82 GLU A N 1
ATOM 623 C CA . GLU A 1 82 ? -18.932 -17.170 -5.440 1.00 95.12 82 GLU A CA 1
ATOM 624 C C . GLU A 1 82 ? -18.809 -16.613 -4.017 1.00 95.12 82 GLU A C 1
ATOM 626 O O . GLU A 1 82 ? -19.674 -16.856 -3.170 1.00 95.12 82 GLU A O 1
ATOM 631 N N . ARG A 1 83 ? -17.728 -15.878 -3.733 1.00 96.44 83 ARG A N 1
ATOM 632 C CA . ARG A 1 83 ? -17.437 -15.299 -2.417 1.00 96.44 83 ARG A CA 1
ATOM 633 C C . ARG A 1 83 ? -16.591 -14.036 -2.556 1.00 96.44 83 ARG A C 1
ATOM 635 O O . ARG A 1 83 ? -16.083 -13.735 -3.630 1.00 96.44 83 ARG A O 1
ATOM 642 N N . PHE A 1 84 ? -16.448 -13.303 -1.458 1.00 97.75 84 PHE A N 1
ATOM 643 C CA . PHE A 1 84 ? -15.430 -12.262 -1.366 1.00 97.75 84 PHE A CA 1
ATOM 644 C C . PHE A 1 84 ? -14.078 -12.892 -1.039 1.00 97.75 84 PHE A C 1
ATOM 646 O O . PHE A 1 84 ? -13.996 -13.737 -0.142 1.00 97.75 84 PHE A O 1
ATOM 653 N N . GLU A 1 85 ? -13.036 -12.470 -1.745 1.00 97.12 85 GLU A N 1
ATOM 654 C CA . GLU A 1 85 ? -11.657 -12.895 -1.506 1.00 97.12 85 GLU A CA 1
ATOM 655 C C . GLU A 1 85 ? -10.754 -11.685 -1.293 1.00 97.12 85 GLU A C 1
ATOM 657 O O . GLU A 1 85 ? -11.011 -10.610 -1.832 1.00 97.12 85 GLU A O 1
ATOM 662 N N . PHE A 1 86 ? -9.725 -11.855 -0.459 1.00 96.31 86 PHE A N 1
ATOM 663 C CA . PHE A 1 86 ? -8.723 -10.818 -0.242 1.00 96.31 86 PHE A CA 1
ATOM 664 C C . PHE A 1 86 ? -7.963 -10.583 -1.543 1.00 96.31 86 PHE A C 1
ATOM 666 O O . PHE A 1 86 ? -7.368 -11.518 -2.080 1.00 96.31 86 PHE A O 1
ATOM 673 N N . PHE A 1 87 ? -7.980 -9.345 -2.025 1.00 95.56 87 PHE A N 1
ATOM 674 C CA . PHE A 1 87 ? -7.303 -8.963 -3.253 1.00 95.56 87 PHE A CA 1
ATOM 675 C C . PHE A 1 87 ? -5.943 -8.327 -2.958 1.00 95.56 87 PHE A C 1
ATOM 677 O O . PHE A 1 87 ? -4.903 -8.856 -3.347 1.00 95.56 87 PHE A O 1
ATOM 684 N N . SER A 1 88 ? -5.939 -7.190 -2.263 1.00 94.50 88 SER A N 1
ATOM 685 C CA . SER A 1 88 ? -4.728 -6.417 -1.973 1.00 94.50 88 SER A CA 1
ATOM 686 C C . SER A 1 88 ? -4.987 -5.411 -0.848 1.00 94.50 88 SER A C 1
ATOM 688 O O . SER A 1 88 ? -6.049 -5.421 -0.229 1.00 94.50 88 SER A O 1
ATOM 690 N N . ASP A 1 89 ? -4.020 -4.542 -0.588 1.00 94.19 89 ASP A N 1
ATOM 691 C CA . ASP A 1 89 ? -4.164 -3.310 0.193 1.00 94.19 89 ASP A CA 1
ATOM 692 C C . ASP A 1 89 ? -4.239 -2.065 -0.715 1.00 94.19 89 ASP A C 1
ATOM 694 O O . ASP A 1 89 ? -3.914 -2.137 -1.906 1.00 94.19 89 ASP A O 1
ATOM 698 N N . CYS A 1 90 ? -4.677 -0.931 -0.162 1.00 94.56 90 CYS A N 1
ATOM 699 C CA . CYS A 1 90 ? -4.745 0.362 -0.852 1.00 94.56 90 CYS A CA 1
ATOM 700 C C . CYS A 1 90 ? -4.271 1.529 0.030 1.00 94.56 90 CYS A C 1
ATOM 702 O O . CYS A 1 90 ? -4.223 1.388 1.243 1.00 94.56 90 CYS A O 1
ATOM 704 N N . LEU A 1 91 ? -3.989 2.692 -0.565 1.00 93.94 91 LEU A N 1
ATOM 705 C CA . LEU A 1 91 ? -3.533 3.940 0.078 1.00 93.94 91 LEU A CA 1
ATOM 706 C C . LEU A 1 91 ? -2.134 3.883 0.713 1.00 93.94 91 LEU A C 1
ATOM 708 O O . LEU A 1 91 ? -1.750 4.787 1.451 1.00 93.94 91 LEU A O 1
ATOM 712 N N . TRP A 1 92 ? -1.313 2.897 0.347 1.00 92.31 92 TRP A N 1
ATOM 713 C CA . TRP A 1 92 ? 0.027 2.729 0.923 1.00 92.31 92 TRP A CA 1
ATOM 714 C C . TRP A 1 92 ? 0.957 3.924 0.684 1.00 92.31 92 TRP A C 1
ATOM 716 O O . TRP A 1 92 ? 1.813 4.247 1.503 1.00 92.31 92 TRP A O 1
ATOM 726 N N . ALA A 1 93 ? 0.790 4.615 -0.445 1.00 92.00 93 ALA A N 1
ATOM 727 C CA . ALA A 1 93 ? 1.564 5.809 -0.773 1.00 92.00 93 ALA A CA 1
ATOM 728 C C . ALA A 1 93 ? 1.081 7.088 -0.056 1.00 92.00 93 ALA A C 1
ATOM 730 O O . ALA A 1 93 ? 1.666 8.151 -0.277 1.00 92.00 93 ALA A O 1
ATOM 731 N N . ALA A 1 94 ? 0.056 6.996 0.798 1.00 94.38 94 ALA A N 1
ATOM 732 C CA . ALA A 1 94 ? -0.578 8.123 1.474 1.00 94.38 94 ALA A CA 1
ATOM 733 C C . ALA A 1 94 ? -0.432 8.118 3.018 1.00 94.38 94 ALA A C 1
ATOM 735 O O . ALA A 1 94 ? -1.399 8.465 3.706 1.00 94.38 94 ALA A O 1
ATOM 736 N N . PRO A 1 95 ? 0.735 7.769 3.606 1.00 94.88 95 PRO A N 1
ATOM 737 C CA . PRO A 1 95 ? 0.859 7.697 5.058 1.00 94.88 95 PRO A CA 1
ATOM 738 C C . PRO A 1 95 ? 0.784 9.090 5.697 1.00 94.88 95 PRO A C 1
ATOM 740 O O . PRO A 1 95 ? 1.229 10.087 5.120 1.00 94.88 95 PRO A O 1
ATOM 743 N N . LEU A 1 96 ? 0.285 9.159 6.930 1.00 96.44 96 LEU A N 1
ATOM 744 C CA . LEU A 1 96 ? 0.252 10.368 7.751 1.00 96.44 96 LEU A CA 1
ATOM 745 C C . LEU A 1 96 ? 1.101 10.198 9.009 1.00 96.44 96 LEU A C 1
ATOM 747 O O . LEU A 1 96 ? 0.908 9.275 9.792 1.00 96.44 96 LEU A O 1
ATOM 751 N N . GLY A 1 97 ? 2.019 11.136 9.248 1.00 95.12 97 GLY A N 1
ATOM 752 C CA . GLY A 1 97 ? 2.778 11.203 10.502 1.00 95.12 97 GLY A CA 1
ATOM 753 C C . GLY A 1 97 ? 3.851 10.121 10.666 1.00 95.12 97 GLY A C 1
ATOM 754 O O . GLY A 1 97 ? 4.463 10.049 11.736 1.00 95.12 97 GLY A O 1
ATOM 755 N N . LEU A 1 98 ? 4.098 9.316 9.627 1.00 94.25 98 LEU A N 1
ATOM 756 C CA . LEU A 1 98 ? 5.127 8.279 9.605 1.00 94.25 98 LEU A CA 1
ATOM 757 C C . LEU A 1 98 ? 6.519 8.912 9.519 1.00 94.25 98 LEU A C 1
ATOM 759 O O . LEU A 1 98 ? 6.848 9.607 8.551 1.00 94.25 98 LEU A O 1
ATOM 763 N N . VAL A 1 99 ? 7.354 8.628 10.518 1.00 94.25 99 VAL A N 1
ATOM 764 C CA . VAL A 1 99 ? 8.756 9.062 10.571 1.00 94.25 99 VAL A CA 1
ATOM 765 C C . VAL A 1 99 ? 9.652 7.946 10.037 1.00 94.25 99 VAL A C 1
ATOM 767 O O . VAL A 1 99 ? 9.617 6.811 10.517 1.00 94.25 99 VAL A O 1
ATOM 770 N N . GLN A 1 100 ? 10.459 8.265 9.029 1.00 93.62 100 GLN A N 1
ATOM 771 C CA . GLN A 1 100 ? 11.397 7.335 8.405 1.00 93.62 100 GLN A CA 1
ATOM 772 C C . GLN A 1 100 ? 12.632 7.110 9.289 1.00 93.62 100 GLN A C 1
ATOM 774 O O . GLN A 1 100 ? 12.959 7.915 10.160 1.00 93.62 100 GLN A O 1
ATOM 779 N N . ALA A 1 101 ? 13.385 6.037 9.031 1.00 94.88 101 ALA A N 1
ATOM 780 C CA . ALA A 1 101 ? 14.606 5.719 9.783 1.00 94.88 101 ALA A CA 1
ATOM 781 C C . ALA A 1 101 ? 15.720 6.782 9.650 1.00 94.88 101 ALA A C 1
ATOM 783 O O . ALA A 1 101 ? 16.635 6.829 10.470 1.00 94.88 101 ALA A O 1
ATOM 784 N N . ASN A 1 102 ? 15.650 7.659 8.643 1.00 92.62 102 ASN A N 1
ATOM 785 C CA . ASN A 1 102 ? 16.535 8.821 8.508 1.00 92.62 102 ASN A CA 1
ATOM 786 C C . ASN A 1 102 ? 16.067 10.047 9.333 1.00 92.62 102 ASN A C 1
ATOM 788 O O . ASN A 1 102 ? 16.771 11.054 9.375 1.00 92.62 102 ASN A O 1
ATOM 792 N N . GLY A 1 103 ? 14.914 9.961 10.005 1.00 92.62 103 GLY A N 1
ATOM 793 C CA . GLY A 1 103 ? 14.302 11.024 10.807 1.00 92.62 103 GLY A CA 1
ATOM 794 C C . GLY A 1 103 ? 13.396 11.987 10.035 1.00 92.62 103 GLY A C 1
ATOM 795 O O . GLY A 1 103 ? 12.832 12.892 10.646 1.00 92.62 103 GLY A O 1
ATOM 796 N N . GLU A 1 104 ? 13.249 11.822 8.721 1.00 93.75 104 GLU A N 1
ATOM 797 C CA . GLU A 1 104 ? 12.370 12.655 7.898 1.00 93.75 104 GLU A CA 1
ATOM 798 C C . GLU A 1 104 ? 10.922 12.156 7.945 1.00 93.75 104 GLU A C 1
ATOM 800 O O . GLU A 1 104 ? 10.657 10.962 8.109 1.00 93.75 104 GLU A O 1
ATOM 805 N N . LEU A 1 105 ? 9.971 13.072 7.757 1.00 93.00 105 LEU A N 1
ATOM 806 C CA . LEU A 1 105 ? 8.573 12.707 7.539 1.00 93.00 105 LEU A CA 1
ATOM 807 C C . LEU A 1 105 ? 8.426 12.047 6.172 1.00 93.00 105 LEU A C 1
ATOM 809 O O . LEU A 1 105 ? 9.025 12.487 5.190 1.00 93.00 105 LEU A O 1
ATOM 813 N N . THR A 1 106 ? 7.620 10.995 6.111 1.00 93.06 106 THR A N 1
ATOM 814 C CA . THR A 1 106 ? 7.298 10.346 4.841 1.00 93.06 106 THR A CA 1
ATOM 815 C C . THR A 1 106 ? 6.372 11.253 4.036 1.00 93.06 106 THR A C 1
ATOM 817 O O . THR A 1 106 ? 5.330 11.657 4.557 1.00 93.06 106 THR A O 1
ATOM 820 N N . PRO A 1 107 ? 6.719 11.597 2.783 1.00 92.69 107 PRO A N 1
ATOM 821 C CA . PRO A 1 107 ? 5.805 12.312 1.908 1.00 92.69 107 PRO A CA 1
ATOM 822 C C . PRO A 1 107 ? 4.537 11.495 1.670 1.00 92.69 107 PRO A C 1
ATOM 824 O O . PRO A 1 107 ? 4.598 10.277 1.512 1.00 92.69 107 PRO A O 1
ATOM 827 N N . THR A 1 108 ? 3.407 12.186 1.591 1.00 92.88 108 THR A N 1
ATOM 828 C CA . THR A 1 108 ? 2.107 11.577 1.326 1.00 92.88 108 THR A CA 1
ATOM 829 C C . THR A 1 108 ? 1.660 11.903 -0.094 1.00 92.88 108 THR A C 1
ATOM 831 O O . THR A 1 108 ? 1.869 13.017 -0.582 1.00 92.88 108 THR A O 1
ATOM 834 N N . ARG A 1 109 ? 1.092 10.913 -0.778 1.00 94.44 109 ARG A N 1
ATOM 835 C CA . ARG A 1 109 ? 0.438 11.043 -2.078 1.00 94.44 109 ARG A CA 1
ATOM 836 C C . ARG A 1 109 ? -0.917 10.370 -1.967 1.00 94.44 109 ARG A C 1
ATOM 838 O O . ARG A 1 109 ? -0.994 9.150 -1.923 1.00 94.44 109 ARG A O 1
ATOM 845 N N . GLU A 1 110 ? -1.961 11.180 -1.948 1.00 94.62 110 GLU A N 1
ATOM 846 C CA . GLU A 1 110 ? -3.309 10.803 -1.535 1.00 94.62 110 GLU A CA 1
ATOM 847 C C . GLU A 1 110 ? -4.030 9.853 -2.496 1.00 94.62 110 GLU A C 1
ATOM 849 O O . GLU A 1 110 ? -5.072 9.318 -2.157 1.00 94.62 110 GLU A O 1
ATOM 854 N N . TRP A 1 111 ? -3.521 9.643 -3.709 1.00 94.62 111 TRP A N 1
ATOM 855 C CA . TRP A 1 111 ? -4.189 8.830 -4.724 1.00 94.62 111 TRP A CA 1
ATOM 856 C C . TRP A 1 111 ? -3.411 7.564 -5.078 1.00 94.62 111 TRP A C 1
ATOM 858 O O . TRP A 1 111 ? -2.182 7.565 -5.090 1.00 94.62 111 TRP A O 1
ATOM 868 N N . GLU A 1 112 ? -4.124 6.509 -5.467 1.00 93.69 112 GLU A N 1
ATOM 869 C CA . GLU A 1 112 ? -3.586 5.241 -5.984 1.00 93.69 112 GLU A CA 1
ATOM 870 C C . GLU A 1 112 ? -4.492 4.697 -7.109 1.00 93.69 112 GLU A C 1
ATOM 872 O O . GLU A 1 112 ? -5.671 5.053 -7.154 1.00 93.69 112 GLU A O 1
ATOM 877 N N . HIS A 1 113 ? -3.954 3.898 -8.041 1.00 95.25 113 HIS A N 1
ATOM 878 C CA . HIS A 1 113 ? -4.675 3.353 -9.204 1.00 95.25 113 HIS A CA 1
ATOM 879 C C . HIS A 1 113 ? -4.465 1.835 -9.329 1.00 95.25 113 HIS A C 1
ATOM 881 O O . HIS A 1 113 ? -3.750 1.322 -10.198 1.00 95.25 113 HIS A O 1
ATOM 887 N N . LEU A 1 114 ? -5.137 1.094 -8.460 1.00 95.81 114 LEU A N 1
ATOM 888 C CA . LEU A 1 114 ? -4.973 -0.347 -8.339 1.00 95.81 114 LEU A CA 1
ATOM 889 C C . LEU A 1 114 ? -5.601 -1.079 -9.523 1.00 95.81 114 LEU A C 1
ATOM 891 O O . LEU A 1 114 ? -6.812 -1.017 -9.732 1.00 95.81 114 LEU A O 1
ATOM 895 N N . LEU A 1 115 ? -4.782 -1.818 -10.271 1.00 97.06 115 LEU A N 1
ATOM 896 C CA . LEU A 1 115 ? -5.276 -2.759 -11.268 1.00 97.06 115 LEU A CA 1
ATOM 897 C C . LEU A 1 115 ? -5.929 -3.954 -10.569 1.00 97.06 115 LEU A C 1
ATOM 899 O O . LEU A 1 115 ? -5.304 -4.598 -9.730 1.00 97.06 115 LEU A O 1
ATOM 903 N N . ILE A 1 116 ? -7.153 -4.279 -10.966 1.00 97.88 116 ILE A N 1
ATOM 904 C CA . ILE A 1 116 ? -7.893 -5.469 -10.562 1.00 97.88 116 ILE A CA 1
ATOM 905 C C . ILE A 1 116 ? -8.174 -6.281 -11.832 1.00 97.88 116 ILE A C 1
ATOM 907 O O . ILE A 1 116 ? -8.947 -5.821 -12.677 1.00 97.88 116 ILE A O 1
ATOM 911 N N . PRO A 1 117 ? -7.581 -7.477 -11.990 1.00 96.31 117 PRO A N 1
ATOM 912 C CA . PRO A 1 117 ? -7.884 -8.347 -13.118 1.00 96.31 117 PRO A CA 1
ATOM 913 C C . PRO A 1 117 ? -9.376 -8.683 -13.177 1.00 96.31 117 PRO A C 1
ATOM 915 O O . PRO A 1 117 ? -10.007 -8.899 -12.138 1.00 96.31 117 PRO A O 1
ATOM 918 N N . GLY A 1 118 ? -9.945 -8.814 -14.374 1.00 95.44 118 GLY A N 1
ATOM 919 C CA . GLY A 1 118 ? -11.365 -9.124 -14.562 1.00 95.44 118 GLY A CA 1
ATOM 920 C C . GLY A 1 118 ? -11.811 -10.421 -13.892 1.00 95.44 118 GLY A C 1
ATOM 921 O O . GLY A 1 118 ? -12.942 -10.536 -13.424 1.00 95.44 118 GLY A O 1
ATOM 922 N N . SER A 1 119 ? -10.903 -11.392 -13.771 1.00 94.19 119 SER A N 1
ATOM 923 C CA . SER A 1 119 ? -11.149 -12.641 -13.044 1.00 94.19 119 SER A CA 1
ATOM 924 C C . SER A 1 119 ? -11.299 -12.454 -11.531 1.00 94.19 119 SER A C 1
ATOM 926 O O . SER A 1 119 ? -11.846 -13.332 -10.868 1.00 94.19 119 SER A O 1
ATOM 928 N N . ALA A 1 120 ? -10.801 -11.346 -10.977 1.00 96.50 120 ALA A N 1
ATOM 929 C CA . ALA A 1 120 ? -10.868 -11.035 -9.555 1.00 96.50 120 ALA A CA 1
ATOM 930 C C . ALA A 1 120 ? -12.082 -10.168 -9.186 1.00 96.50 120 ALA A C 1
ATOM 932 O O . ALA A 1 120 ? -12.420 -10.109 -8.008 1.00 96.50 120 ALA A O 1
ATOM 933 N N . LEU A 1 121 ? -12.762 -9.527 -10.144 1.00 98.06 121 LEU A N 1
ATOM 934 C CA . LEU A 1 121 ? -13.954 -8.709 -9.898 1.00 98.06 121 LEU A CA 1
ATOM 935 C C . LEU A 1 121 ? -15.075 -9.073 -10.872 1.00 98.06 121 LEU A C 1
ATOM 937 O O . LEU A 1 121 ? -15.180 -8.552 -11.980 1.00 98.06 121 LEU A O 1
ATOM 941 N N . VAL A 1 122 ? -15.942 -9.972 -10.421 1.00 97.44 122 VAL A N 1
ATOM 942 C CA . VAL A 1 122 ? -17.075 -10.476 -11.195 1.00 97.44 122 VAL A CA 1
ATOM 943 C C . VAL A 1 122 ? -18.339 -9.704 -10.829 1.00 97.44 122 VAL A C 1
ATOM 945 O O . VAL A 1 122 ? -18.531 -9.277 -9.688 1.00 97.44 122 VAL A O 1
ATOM 948 N N . GLU A 1 123 ? -19.223 -9.532 -11.808 1.00 96.44 123 GLU A N 1
ATOM 949 C CA . GLU A 1 123 ? -20.544 -8.951 -11.588 1.00 96.44 123 GLU A CA 1
ATOM 950 C C . GLU A 1 123 ? -21.341 -9.751 -10.540 1.00 96.44 123 GLU A C 1
ATOM 952 O O . GLU A 1 123 ? -21.382 -10.984 -10.543 1.00 96.44 123 GLU A O 1
ATOM 957 N N . LYS A 1 124 ? -22.019 -9.026 -9.652 1.00 96.38 124 LYS A N 1
ATOM 958 C CA . LYS A 1 124 ? -22.961 -9.536 -8.663 1.00 96.38 124 LYS A CA 1
ATOM 959 C C . LYS A 1 124 ? -24.267 -8.759 -8.769 1.00 96.38 124 LYS A C 1
ATOM 961 O O . LYS A 1 124 ? -24.305 -7.579 -8.434 1.00 96.38 124 LYS A O 1
ATOM 966 N N . ASP A 1 125 ? -25.333 -9.424 -9.208 1.00 95.31 125 ASP A N 1
ATOM 967 C CA . ASP A 1 125 ? -26.680 -8.845 -9.300 1.00 95.31 125 ASP A CA 1
ATOM 968 C C . ASP A 1 125 ? -26.732 -7.515 -10.097 1.00 95.31 125 ASP A C 1
ATOM 970 O O . ASP A 1 125 ? -27.404 -6.568 -9.689 1.00 95.31 125 ASP A O 1
ATOM 974 N N . GLY A 1 126 ? -26.013 -7.416 -11.226 1.00 96.00 126 GLY A N 1
ATOM 975 C CA . GLY A 1 126 ? -25.958 -6.192 -12.040 1.00 96.00 126 GLY A CA 1
ATOM 976 C C . GLY A 1 126 ? -24.980 -5.119 -11.547 1.00 96.00 126 GLY A C 1
ATOM 977 O O . GLY A 1 126 ? -25.044 -3.984 -12.020 1.00 96.00 126 GLY A O 1
ATOM 978 N N . GLN A 1 127 ? -24.106 -5.439 -10.586 1.00 98.06 127 GLN A N 1
ATOM 979 C CA . GLN A 1 127 ? -23.174 -4.494 -9.963 1.00 98.06 127 GLN A CA 1
ATOM 980 C C . GLN A 1 127 ? -21.772 -5.088 -9.808 1.00 98.06 127 GLN A C 1
ATOM 982 O O . GLN A 1 127 ? -21.618 -6.293 -9.617 1.00 98.06 127 GLN A O 1
ATOM 987 N N . TYR A 1 128 ? -20.749 -4.239 -9.765 1.00 98.69 128 TYR A N 1
ATOM 988 C CA . TYR A 1 128 ? -19.446 -4.608 -9.210 1.00 98.69 128 TYR A CA 1
ATOM 989 C C . TYR A 1 128 ? -19.402 -4.229 -7.732 1.00 98.69 128 TYR A C 1
ATOM 991 O O . TYR A 1 128 ? -19.757 -3.109 -7.362 1.00 98.69 128 TYR A O 1
ATOM 999 N N . VAL A 1 129 ? -19.003 -5.172 -6.875 1.00 98.62 129 VAL A N 1
ATOM 1000 C CA . VAL A 1 129 ? -19.042 -4.997 -5.417 1.00 98.62 129 VAL A CA 1
ATOM 1001 C C . VAL A 1 129 ? -17.660 -5.210 -4.829 1.00 98.62 129 VAL A C 1
ATOM 1003 O O . VAL A 1 129 ? -17.056 -6.270 -5.005 1.00 98.62 129 VAL A O 1
ATOM 1006 N N . ILE A 1 130 ? -17.207 -4.206 -4.091 1.00 98.69 130 ILE A N 1
ATOM 1007 C CA . ILE A 1 130 ? -15.911 -4.163 -3.427 1.00 98.69 130 ILE A CA 1
ATOM 1008 C C . ILE A 1 130 ? -16.148 -3.903 -1.939 1.00 98.69 130 ILE A C 1
ATOM 1010 O O . ILE A 1 130 ? -17.025 -3.120 -1.569 1.00 98.69 130 ILE A O 1
ATOM 1014 N N . GLN A 1 131 ? -15.379 -4.578 -1.089 1.00 98.62 131 GLN A N 1
ATOM 1015 C CA . GLN A 1 131 ? -15.329 -4.307 0.344 1.00 98.62 131 GLN A CA 1
ATOM 1016 C C . GLN A 1 131 ? -13.971 -3.710 0.677 1.00 98.62 131 GLN A C 1
ATOM 1018 O O . GLN A 1 131 ? -12.942 -4.295 0.335 1.00 98.62 131 GLN A O 1
ATOM 1023 N N . ILE A 1 132 ? -13.979 -2.564 1.344 1.00 98.50 132 ILE A N 1
ATOM 1024 C CA . ILE A 1 132 ? -12.783 -1.922 1.880 1.00 98.50 132 ILE A CA 1
ATOM 1025 C C . ILE A 1 132 ? -12.859 -2.041 3.396 1.00 98.50 132 ILE A C 1
ATOM 1027 O O . ILE A 1 132 ? -13.858 -1.636 3.985 1.00 98.50 132 ILE A O 1
ATOM 1031 N N . THR A 1 133 ? -11.842 -2.599 4.044 1.00 97.94 133 THR A N 1
ATOM 1032 C CA . THR A 1 133 ? -11.850 -2.790 5.501 1.00 97.94 133 THR A CA 1
ATOM 1033 C C . THR A 1 133 ? -10.630 -2.161 6.143 1.00 97.94 133 THR A C 1
ATOM 1035 O O . THR A 1 133 ? -9.518 -2.367 5.658 1.00 97.94 133 THR A O 1
ATOM 1038 N N . GLU A 1 134 ? -10.822 -1.511 7.284 1.00 96.44 134 GLU A N 1
ATOM 1039 C CA . GLU A 1 134 ? -9.721 -1.149 8.173 1.00 96.44 134 GLU A CA 1
ATOM 1040 C C . GLU A 1 134 ? -9.627 -2.217 9.264 1.00 96.44 134 GLU A C 1
ATOM 1042 O O . GLU A 1 134 ? -10.481 -2.287 10.142 1.00 96.44 134 GLU A O 1
ATOM 1047 N N . GLU A 1 135 ? -8.646 -3.113 9.190 1.00 93.81 135 GLU A N 1
ATOM 1048 C CA . GLU A 1 135 ? -8.500 -4.233 10.134 1.00 93.81 135 GLU A CA 1
ATOM 1049 C C . GLU A 1 135 ? -7.239 -4.134 11.000 1.00 93.81 135 GLU A C 1
ATOM 1051 O O . GLU A 1 135 ? -7.062 -4.918 11.943 1.00 93.81 135 GLU A O 1
ATOM 1056 N N . LEU A 1 136 ? -6.357 -3.188 10.705 1.00 92.56 136 LEU A N 1
ATOM 1057 C CA . LEU A 1 136 ? -5.093 -3.000 11.393 1.00 92.56 136 LEU A CA 1
ATOM 1058 C C . LEU A 1 136 ? -5.231 -1.955 12.498 1.00 92.56 136 LEU A C 1
ATOM 1060 O O . LEU A 1 136 ? -6.322 -1.464 12.786 1.00 92.56 136 LEU A O 1
ATOM 1064 N N . HIS A 1 137 ? -4.148 -1.693 13.230 1.00 92.81 137 HIS A N 1
ATOM 1065 C CA . HIS A 1 137 ? -4.149 -0.653 14.254 1.00 92.81 137 HIS A CA 1
ATOM 1066 C C . HIS A 1 137 ? -3.944 0.706 13.580 1.00 92.81 137 HIS A C 1
ATOM 1068 O O . HIS A 1 137 ? -2.916 1.344 13.786 1.00 92.81 137 HIS A O 1
ATOM 1074 N N . GLU A 1 138 ? -4.893 1.103 12.733 1.00 93.75 138 GLU A N 1
ATOM 1075 C CA . GLU A 1 138 ? -4.777 2.250 11.828 1.00 93.75 138 GLU A CA 1
ATOM 1076 C C . GLU A 1 138 ? -6.108 2.994 11.687 1.00 93.75 138 GLU A C 1
ATOM 1078 O O . GLU A 1 138 ? -7.140 2.621 12.259 1.00 93.75 138 GLU A O 1
ATOM 1083 N N . ILE A 1 139 ? -6.047 4.105 10.963 1.00 96.94 139 ILE A N 1
ATOM 1084 C CA . ILE A 1 139 ? -7.166 4.979 10.650 1.00 96.94 139 ILE A CA 1
ATOM 1085 C C . ILE A 1 139 ? -7.107 5.255 9.158 1.00 96.94 139 ILE A C 1
ATOM 1087 O O . ILE A 1 139 ? -6.153 5.875 8.682 1.00 96.94 139 ILE A O 1
ATOM 1091 N N . ALA A 1 140 ? -8.161 4.865 8.454 1.00 97.81 140 ALA A N 1
ATOM 1092 C CA . ALA A 1 140 ? -8.284 5.117 7.031 1.00 97.81 140 ALA A CA 1
ATOM 1093 C C . ALA A 1 140 ? -9.158 6.339 6.772 1.00 97.81 140 ALA A C 1
ATOM 1095 O O . ALA A 1 140 ? -10.212 6.513 7.390 1.00 97.81 140 ALA A O 1
ATOM 1096 N N . TYR A 1 141 ? -8.738 7.158 5.819 1.00 98.38 141 TYR A N 1
ATOM 1097 C CA . TYR A 1 141 ? -9.449 8.346 5.378 1.00 98.38 141 TYR A CA 1
ATOM 1098 C C . TYR A 1 141 ? -9.720 8.200 3.887 1.00 98.38 141 TYR A C 1
ATOM 1100 O O . TYR A 1 141 ? -8.769 8.142 3.120 1.00 98.38 141 TYR A O 1
ATOM 1108 N N . PHE A 1 142 ? -10.976 8.153 3.460 1.00 98.50 142 PHE A N 1
ATOM 1109 C CA . PHE A 1 142 ? -11.336 8.121 2.040 1.00 98.50 142 PHE A CA 1
ATOM 1110 C C . PHE A 1 142 ? -12.090 9.384 1.669 1.00 98.50 142 PHE A C 1
ATOM 1112 O O . PHE A 1 142 ? -13.061 9.719 2.333 1.00 98.50 142 PHE A O 1
ATOM 1119 N N . ASP A 1 143 ? -11.661 10.046 0.604 1.00 97.62 143 ASP A N 1
ATOM 1120 C CA . ASP A 1 143 ? -12.333 11.227 0.054 1.00 97.62 143 ASP A CA 1
ATOM 1121 C C . ASP A 1 143 ? -13.041 10.881 -1.259 1.00 97.62 143 ASP A C 1
ATOM 1123 O O . ASP A 1 143 ? -14.128 11.348 -1.560 1.00 97.62 143 ASP A O 1
ATOM 1127 N N . HIS A 1 144 ? -12.454 9.987 -2.059 1.00 98.00 144 HIS A N 1
ATOM 1128 C CA . HIS A 1 144 ? -13.039 9.598 -3.334 1.00 98.00 144 HIS A CA 1
ATOM 1129 C C . HIS A 1 144 ? -12.676 8.164 -3.705 1.00 98.00 144 HIS A C 1
ATOM 1131 O O . HIS A 1 144 ? -11.532 7.737 -3.534 1.00 98.00 144 HIS A O 1
ATOM 1137 N N . VAL A 1 145 ? -13.641 7.421 -4.250 1.00 97.94 145 VAL A N 1
ATOM 1138 C CA . VAL A 1 145 ? -13.410 6.082 -4.804 1.00 97.94 145 VAL A CA 1
ATOM 1139 C C . VAL A 1 145 ? -14.118 5.968 -6.150 1.00 97.94 145 VAL A C 1
ATOM 1141 O O . VAL A 1 145 ? -15.326 6.172 -6.255 1.00 97.94 145 VAL A O 1
ATOM 1144 N N . GLU A 1 146 ? -13.361 5.602 -7.176 1.00 97.88 146 GLU A N 1
ATOM 1145 C CA . GLU A 1 146 ? -13.809 5.471 -8.558 1.00 97.88 146 GLU A CA 1
ATOM 1146 C C . GLU A 1 146 ? -13.347 4.125 -9.123 1.00 97.88 146 GLU A C 1
ATOM 1148 O O . GLU A 1 146 ? -12.209 3.709 -8.915 1.00 97.88 146 GLU A O 1
ATOM 1153 N N . LEU A 1 147 ? -14.221 3.447 -9.867 1.00 98.62 147 LEU A N 1
ATOM 1154 C CA . LEU A 1 147 ? -13.881 2.229 -10.594 1.00 98.62 147 LEU A CA 1
ATOM 1155 C C . LEU A 1 147 ? -13.973 2.499 -12.096 1.00 98.62 147 LEU A C 1
ATOM 1157 O O . LEU A 1 147 ? -14.996 2.971 -12.592 1.00 98.62 147 LEU A O 1
ATOM 1161 N N . VAL A 1 148 ? -12.920 2.160 -12.831 1.00 98.25 148 VAL A N 1
ATOM 1162 C CA . VAL A 1 148 ? -12.869 2.283 -14.289 1.00 98.25 148 VAL A CA 1
ATOM 1163 C C . VAL A 1 148 ? -12.670 0.898 -14.884 1.00 98.25 148 VAL A C 1
ATOM 1165 O O . VAL A 1 148 ? -11.688 0.230 -14.580 1.00 98.25 148 VAL A O 1
ATOM 1168 N N . ALA A 1 149 ? -13.588 0.458 -15.738 1.00 98.44 149 ALA A N 1
ATOM 1169 C CA . ALA A 1 149 ? -13.396 -0.727 -16.560 1.00 98.44 149 ALA A CA 1
ATOM 1170 C C . ALA A 1 149 ? -12.437 -0.396 -17.708 1.00 98.44 149 ALA A C 1
ATOM 1172 O O . ALA A 1 149 ? -12.633 0.595 -18.411 1.00 98.44 149 ALA A O 1
ATOM 1173 N N . ILE A 1 150 ? -11.416 -1.223 -17.893 1.00 98.25 150 ILE A N 1
ATOM 1174 C CA . ILE A 1 150 ? -10.430 -1.118 -18.963 1.00 98.25 150 ILE A CA 1
ATOM 1175 C C . ILE A 1 150 ? -10.641 -2.310 -19.885 1.00 98.25 150 ILE A C 1
ATOM 1177 O O . ILE A 1 150 ? -10.244 -3.429 -19.568 1.00 98.25 150 ILE A O 1
ATOM 1181 N N . ASP A 1 151 ? -11.277 -2.070 -21.025 1.00 98.44 151 ASP A N 1
ATOM 1182 C CA . ASP A 1 151 ? -11.406 -3.071 -22.074 1.00 98.44 151 ASP A CA 1
ATOM 1183 C C . ASP A 1 151 ? -10.142 -3.053 -22.939 1.00 98.44 151 ASP A C 1
ATOM 1185 O O . ASP A 1 151 ? -9.682 -1.989 -23.365 1.00 98.44 151 ASP A O 1
ATOM 1189 N N . HIS A 1 152 ? -9.582 -4.228 -23.225 1.00 98.12 152 HIS A N 1
ATOM 1190 C CA . HIS A 1 152 ? -8.378 -4.383 -24.043 1.00 98.12 152 HIS A CA 1
ATOM 1191 C C . HIS A 1 152 ? -8.428 -5.655 -24.909 1.00 98.12 152 HIS A C 1
ATOM 1193 O O . HIS A 1 152 ? -9.147 -6.603 -24.588 1.00 98.12 152 HIS A O 1
ATOM 1199 N N . PRO A 1 153 ? -7.681 -5.724 -26.030 1.00 98.19 153 PRO A N 1
ATOM 1200 C CA . PRO A 1 153 ? -7.631 -6.921 -26.865 1.00 98.19 153 PRO A CA 1
ATOM 1201 C C . PRO A 1 153 ? -7.175 -8.160 -26.086 1.00 98.19 153 PRO A C 1
ATOM 1203 O O . PRO A 1 153 ? -6.226 -8.092 -25.304 1.00 98.19 153 PRO A O 1
ATOM 1206 N N . LYS A 1 154 ? -7.776 -9.321 -26.375 1.00 97.06 154 LYS A N 1
ATOM 1207 C CA . LYS A 1 154 ? -7.346 -10.595 -25.782 1.00 97.06 154 LYS A CA 1
ATOM 1208 C C . LYS A 1 154 ? -5.876 -10.890 -26.069 1.00 97.06 154 LYS A C 1
ATOM 1210 O O . LYS A 1 154 ? -5.412 -10.752 -27.207 1.00 97.06 154 LYS A O 1
ATOM 1215 N N . GLY A 1 155 ? -5.175 -11.390 -25.053 1.00 95.81 155 GLY A N 1
ATOM 1216 C CA . GLY A 1 155 ? -3.744 -11.700 -25.143 1.00 95.81 155 GLY A CA 1
ATOM 1217 C C . GLY A 1 155 ? -2.850 -10.460 -25.057 1.00 95.81 155 GLY A C 1
ATOM 1218 O O . GLY A 1 155 ? -1.712 -10.483 -25.529 1.00 95.81 155 GLY A O 1
ATOM 1219 N N . THR A 1 156 ? -3.378 -9.372 -24.502 1.00 97.19 156 THR A N 1
ATOM 1220 C CA . THR A 1 156 ? -2.625 -8.194 -24.082 1.00 97.19 156 THR A CA 1
ATOM 1221 C C . THR A 1 156 ? -2.827 -8.030 -22.585 1.00 97.19 156 THR A C 1
ATOM 1223 O O . THR A 1 156 ? -3.958 -7.922 -22.139 1.00 97.19 156 THR A O 1
ATOM 1226 N N . GLU A 1 157 ? -1.742 -8.025 -21.822 1.00 96.94 157 GLU A N 1
ATOM 1227 C CA . GLU A 1 157 ? -1.772 -7.792 -20.379 1.00 96.94 157 GLU A CA 1
ATOM 1228 C C . GLU A 1 157 ? -1.805 -6.290 -20.093 1.00 96.94 157 GLU A C 1
ATOM 1230 O O . GLU A 1 157 ? -1.170 -5.504 -20.805 1.00 96.94 157 GLU A O 1
ATOM 1235 N N . VAL A 1 158 ? -2.527 -5.900 -19.044 1.00 97.31 158 VAL A N 1
ATOM 1236 C CA . VAL A 1 158 ? -2.607 -4.521 -18.560 1.00 97.31 158 VAL A CA 1
ATOM 1237 C C . VAL A 1 158 ? -1.790 -4.383 -17.281 1.00 97.31 158 VAL A C 1
ATOM 1239 O O . VAL A 1 158 ? -1.768 -5.277 -16.444 1.00 97.31 158 VAL A O 1
ATOM 1242 N N . PHE A 1 159 ? -1.121 -3.245 -17.120 1.00 96.31 159 PHE A N 1
ATOM 1243 C CA . PHE A 1 159 ? -0.402 -2.887 -15.904 1.00 96.31 159 PHE A CA 1
ATOM 1244 C C . PHE A 1 159 ? -0.659 -1.428 -15.554 1.00 96.31 159 PHE A C 1
ATOM 1246 O O . PHE A 1 159 ? -0.662 -0.554 -16.426 1.00 96.31 159 PHE A O 1
ATOM 1253 N N . THR A 1 160 ? -0.799 -1.153 -14.263 1.00 92.81 160 THR A N 1
ATOM 1254 C CA . THR A 1 160 ? -0.673 0.197 -13.716 1.00 92.81 160 THR A CA 1
ATOM 1255 C C . THR A 1 160 ? 0.703 0.361 -13.071 1.00 92.81 160 THR A C 1
ATOM 1257 O O . THR A 1 160 ? 1.406 -0.606 -12.782 1.00 92.81 160 THR A O 1
ATOM 1260 N N . ASN A 1 161 ? 1.152 1.604 -12.923 1.00 92.81 161 ASN A N 1
ATOM 1261 C CA . ASN A 1 161 ? 2.470 1.934 -12.386 1.00 92.81 161 ASN A CA 1
ATOM 1262 C C . ASN A 1 161 ? 2.426 2.045 -10.847 1.00 92.81 161 ASN A C 1
ATOM 1264 O O . ASN A 1 161 ? 2.725 3.100 -10.284 1.00 92.81 161 ASN A O 1
ATOM 1268 N N . GLU A 1 162 ? 2.024 0.960 -10.178 1.00 91.69 162 GLU A N 1
ATOM 1269 C CA . GLU A 1 162 ? 1.729 0.937 -8.742 1.00 91.69 162 GLU A CA 1
ATOM 1270 C C . GLU A 1 162 ? 2.991 0.827 -7.894 1.00 91.69 162 GLU A C 1
ATOM 1272 O O . GLU A 1 162 ? 3.552 -0.246 -7.656 1.00 91.69 162 GLU A O 1
ATOM 1277 N N . LYS A 1 163 ? 3.475 1.993 -7.465 1.00 93.38 163 LYS A N 1
ATOM 1278 C CA . LYS A 1 163 ? 4.686 2.111 -6.661 1.00 93.38 163 LYS A CA 1
ATOM 1279 C C . LYS A 1 163 ? 4.688 3.336 -5.772 1.00 93.38 163 LYS A C 1
ATOM 1281 O O . LYS A 1 163 ? 4.142 4.393 -6.087 1.00 93.38 163 LYS A O 1
ATOM 1286 N N . VAL A 1 164 ? 5.436 3.216 -4.694 1.00 93.75 164 VAL A N 1
ATOM 1287 C CA . VAL A 1 164 ? 5.736 4.294 -3.763 1.00 93.75 164 VAL A CA 1
ATOM 1288 C C . VAL A 1 164 ? 6.788 5.206 -4.368 1.00 93.75 164 VAL A C 1
ATOM 1290 O O . VAL A 1 164 ? 7.800 4.754 -4.904 1.00 93.75 164 VAL A O 1
ATOM 1293 N N . GLY A 1 165 ? 6.546 6.507 -4.285 1.00 93.00 165 GLY A N 1
ATOM 1294 C CA . GLY A 1 165 ? 7.428 7.532 -4.818 1.00 93.00 165 GLY A CA 1
ATOM 1295 C C . GLY A 1 165 ? 6.682 8.828 -5.120 1.00 93.00 165 GLY A C 1
ATOM 1296 O O . GLY A 1 165 ? 5.457 8.890 -4.961 1.00 93.00 165 GLY A O 1
ATOM 1297 N N . PRO A 1 166 ? 7.409 9.873 -5.554 1.00 92.56 166 PRO A N 1
ATOM 1298 C CA . PRO A 1 166 ? 6.797 11.152 -5.879 1.00 92.56 166 PRO A CA 1
ATOM 1299 C C . PRO A 1 166 ? 5.785 11.002 -7.028 1.00 92.56 166 PRO A C 1
ATOM 1301 O O . PRO A 1 166 ? 5.948 10.107 -7.866 1.00 92.56 166 PRO A O 1
ATOM 1304 N N . PRO A 1 167 ? 4.792 11.907 -7.133 1.00 92.06 167 PRO A N 1
ATOM 1305 C CA . PRO A 1 167 ? 3.779 11.880 -8.192 1.00 92.06 167 PRO A CA 1
ATOM 1306 C C . PRO A 1 167 ? 4.344 11.720 -9.609 1.00 92.06 167 PRO A C 1
ATOM 1308 O O . PRO A 1 167 ? 3.790 10.974 -10.405 1.00 92.06 167 PRO A O 1
ATOM 1311 N N . SER A 1 168 ? 5.480 12.357 -9.913 1.00 92.69 168 SER A N 1
ATOM 1312 C CA . SER A 1 168 ? 6.136 12.264 -11.225 1.00 92.69 168 SER A CA 1
ATOM 1313 C C . SER A 1 168 ? 6.709 10.882 -11.546 1.00 92.69 168 SER A C 1
ATOM 1315 O O . SER A 1 168 ? 6.913 10.557 -12.709 1.00 92.69 168 SER A O 1
ATOM 1317 N N . LEU A 1 169 ? 7.010 10.074 -10.528 1.00 93.00 169 LEU A N 1
ATOM 1318 C CA . LEU A 1 169 ? 7.535 8.723 -10.701 1.00 93.00 169 LEU A CA 1
ATOM 1319 C C . LEU A 1 169 ? 6.398 7.705 -10.815 1.00 93.00 169 LEU A C 1
ATOM 1321 O O . LEU A 1 169 ? 6.506 6.761 -11.598 1.00 93.00 169 LEU A O 1
ATOM 1325 N N . ALA A 1 170 ? 5.329 7.904 -10.042 1.00 92.19 170 ALA A N 1
ATOM 1326 C CA . ALA A 1 170 ? 4.153 7.039 -9.952 1.00 92.19 170 ALA A CA 1
ATOM 1327 C C . ALA A 1 170 ? 2.973 7.532 -10.811 1.00 92.19 170 ALA A C 1
ATOM 1329 O O . ALA A 1 170 ? 1.825 7.222 -10.508 1.00 92.19 170 ALA A O 1
ATOM 1330 N N . GLU A 1 171 ? 3.239 8.331 -11.851 1.00 90.62 171 GLU A N 1
ATOM 1331 C CA . GLU A 1 171 ? 2.199 8.881 -12.724 1.00 90.62 171 GLU A CA 1
ATOM 1332 C C . GLU A 1 171 ? 1.291 7.765 -13.254 1.00 90.62 171 GLU A C 1
ATOM 1334 O O . GLU A 1 171 ? 1.769 6.704 -13.678 1.00 90.62 171 GLU A O 1
ATOM 1339 N N . HIS A 1 172 ? -0.021 8.009 -13.209 1.00 90.12 172 HIS A N 1
ATOM 1340 C CA . HIS A 1 172 ? -0.994 7.056 -13.709 1.00 90.12 172 HIS A CA 1
ATOM 1341 C C . HIS A 1 172 ? -0.895 6.944 -15.231 1.00 90.12 172 HIS A C 1
ATOM 1343 O O . HIS A 1 172 ? -1.100 7.909 -15.968 1.00 90.12 172 HIS A O 1
ATOM 1349 N N . ARG A 1 173 ? -0.627 5.726 -15.692 1.00 92.25 173 ARG A N 1
ATOM 1350 C CA . ARG A 1 173 ? -0.698 5.315 -17.089 1.00 92.25 173 ARG A CA 1
ATOM 1351 C C . ARG A 1 173 ? -1.149 3.863 -17.130 1.00 92.25 173 ARG A C 1
ATOM 1353 O O . ARG A 1 173 ? -0.650 3.037 -16.367 1.00 92.25 173 ARG A O 1
ATOM 1360 N N . VAL A 1 174 ? -2.058 3.561 -18.051 1.00 96.12 174 VAL A N 1
ATOM 1361 C CA . VAL A 1 174 ? -2.377 2.184 -18.431 1.00 96.12 174 VAL A CA 1
ATOM 1362 C C . VAL A 1 174 ? -1.289 1.726 -19.394 1.00 96.12 174 VAL A C 1
ATOM 1364 O O . VAL A 1 174 ? -1.194 2.216 -20.518 1.00 96.12 174 VAL A O 1
ATOM 1367 N N . HIS A 1 175 ? -0.427 0.830 -18.930 1.00 97.06 175 HIS A N 1
ATOM 1368 C CA . HIS A 1 175 ? 0.558 0.168 -19.768 1.00 97.06 175 HIS A CA 1
ATOM 1369 C C . HIS A 1 175 ? -0.032 -1.127 -20.301 1.00 97.06 175 HIS A C 1
ATOM 1371 O O . HIS A 1 175 ? -0.722 -1.840 -19.577 1.00 97.06 175 HIS A O 1
ATOM 1377 N N . THR A 1 176 ? 0.286 -1.456 -21.547 1.00 97.62 176 THR A N 1
ATOM 1378 C CA . THR A 1 176 ? -0.123 -2.731 -22.138 1.00 97.62 176 THR A CA 1
ATOM 1379 C C . THR A 1 176 ? 1.084 -3.504 -22.645 1.00 97.62 176 THR A C 1
ATOM 1381 O O . THR A 1 176 ? 2.073 -2.911 -23.090 1.00 97.62 176 THR A O 1
ATOM 1384 N N . VAL A 1 177 ? 1.003 -4.830 -22.558 1.00 98.00 177 VAL A N 1
ATOM 1385 C CA . VAL A 1 177 ? 2.077 -5.744 -22.947 1.00 98.00 177 VAL A CA 1
ATOM 1386 C C . VAL A 1 177 ? 1.500 -6.895 -23.759 1.00 98.00 177 VAL A C 1
ATOM 1388 O O . VAL A 1 177 ? 0.644 -7.640 -23.295 1.00 98.00 177 VAL A O 1
ATOM 1391 N N . LYS A 1 178 ? 1.998 -7.075 -24.981 1.00 96.81 178 LYS A N 1
ATOM 1392 C CA . LYS A 1 178 ? 1.683 -8.212 -25.852 1.00 96.81 178 LYS A CA 1
ATOM 1393 C C . LYS A 1 178 ? 2.890 -9.119 -26.071 1.00 96.81 178 LYS A C 1
ATOM 1395 O O . LYS A 1 178 ? 2.718 -10.310 -26.329 1.00 96.81 178 LYS A O 1
ATOM 1400 N N . GLN A 1 179 ? 4.107 -8.575 -26.024 1.00 96.06 179 GLN A N 1
ATOM 1401 C CA . GLN A 1 179 ? 5.339 -9.328 -26.276 1.00 96.06 179 GLN A CA 1
ATOM 1402 C C . GLN A 1 179 ? 6.340 -9.202 -25.118 1.00 96.06 179 GLN A C 1
ATOM 1404 O O . GLN A 1 179 ? 7.406 -8.600 -25.294 1.00 96.06 179 GLN A O 1
ATOM 1409 N N . PRO A 1 180 ? 6.053 -9.813 -23.950 1.00 96.88 180 PRO A N 1
ATOM 1410 C CA . PRO A 1 180 ? 7.001 -9.812 -22.845 1.00 96.88 180 PRO A CA 1
ATOM 1411 C C . PRO A 1 180 ? 8.305 -10.506 -23.260 1.00 96.88 180 PRO A C 1
ATOM 1413 O O . PRO A 1 180 ? 8.306 -11.552 -23.920 1.00 96.88 180 PRO A O 1
ATOM 1416 N N . ARG A 1 181 ? 9.438 -9.916 -22.873 1.00 97.31 181 ARG A N 1
ATOM 1417 C CA . ARG A 1 181 ? 10.774 -10.488 -23.062 1.00 97.31 181 ARG A CA 1
ATOM 1418 C C . ARG A 1 181 ? 11.435 -10.705 -21.716 1.00 97.31 181 ARG A C 1
ATOM 1420 O O . ARG A 1 181 ? 11.431 -9.827 -20.859 1.00 97.31 181 ARG A O 1
ATOM 1427 N N . TRP A 1 182 ? 12.067 -11.859 -21.555 1.00 97.81 182 TRP A N 1
ATOM 1428 C CA . TRP A 1 182 ? 12.838 -12.157 -20.355 1.00 97.81 182 TRP A CA 1
ATOM 1429 C C . TRP A 1 182 ? 14.304 -11.777 -20.551 1.00 97.81 182 TRP A C 1
ATOM 1431 O O . TRP A 1 182 ? 14.841 -11.987 -21.646 1.00 97.81 182 TRP A O 1
ATOM 1441 N N . PRO A 1 183 ? 14.962 -11.223 -19.516 1.00 97.88 183 PRO A N 1
ATOM 1442 C CA . PRO A 1 183 ? 16.409 -11.053 -19.520 1.00 97.88 183 PRO A CA 1
ATOM 1443 C C . PRO A 1 183 ? 17.123 -12.379 -19.809 1.00 97.88 183 PRO A C 1
ATOM 1445 O O . PRO A 1 183 ? 16.626 -13.452 -19.466 1.00 97.88 183 PRO A O 1
ATOM 1448 N N . ALA A 1 184 ? 18.305 -12.308 -20.419 1.00 98.06 184 ALA A N 1
ATOM 1449 C CA . ALA A 1 184 ? 19.173 -13.466 -20.607 1.00 98.06 184 ALA A CA 1
ATOM 1450 C C . ALA A 1 184 ? 19.621 -14.058 -19.260 1.00 98.06 184 ALA A C 1
ATOM 1452 O O . ALA A 1 184 ? 19.774 -15.273 -19.144 1.00 98.06 184 ALA A O 1
ATOM 1453 N N . SER A 1 185 ? 19.794 -13.208 -18.245 1.00 98.31 185 SER A N 1
ATOM 1454 C CA . SER A 1 185 ? 20.040 -13.619 -16.864 1.00 98.31 185 SER A CA 1
ATOM 1455 C C . SER A 1 185 ? 19.586 -12.550 -15.873 1.00 98.31 185 SER A C 1
ATOM 1457 O O . SER A 1 185 ? 19.653 -11.353 -16.172 1.00 98.31 185 SER A O 1
ATOM 1459 N N . ILE A 1 186 ? 19.197 -12.993 -14.676 1.00 98.56 186 ILE A N 1
ATOM 1460 C CA . ILE A 1 186 ? 19.020 -12.142 -13.497 1.00 98.56 186 ILE A CA 1
ATOM 1461 C C . ILE A 1 186 ? 19.756 -12.824 -12.343 1.00 98.56 186 ILE A C 1
ATOM 1463 O O . ILE A 1 186 ? 19.352 -13.911 -11.944 1.00 98.56 186 ILE A O 1
ATOM 1467 N N . THR A 1 187 ? 20.824 -12.226 -11.816 1.00 98.50 187 THR A N 1
ATOM 1468 C CA . THR A 1 187 ? 21.624 -12.839 -10.738 1.00 98.50 187 THR A CA 1
ATOM 1469 C C . THR A 1 187 ? 21.706 -11.958 -9.505 1.00 98.50 187 THR A C 1
ATOM 1471 O O . THR A 1 187 ? 21.830 -10.740 -9.629 1.00 98.50 187 THR A O 1
ATOM 1474 N N . ASP A 1 188 ? 21.679 -12.555 -8.315 1.00 98.19 188 ASP A N 1
ATOM 1475 C CA . ASP A 1 188 ? 21.903 -11.806 -7.078 1.00 98.19 188 ASP A CA 1
ATOM 1476 C C . ASP A 1 188 ? 23.394 -11.487 -6.840 1.00 98.19 188 ASP A C 1
ATOM 1478 O O . ASP A 1 188 ? 24.284 -11.974 -7.543 1.00 98.19 188 ASP A O 1
ATOM 1482 N N . GLY A 1 189 ? 23.685 -10.691 -5.807 1.00 96.12 189 GLY A N 1
ATOM 1483 C CA . GLY A 1 189 ? 25.061 -10.322 -5.435 1.00 96.12 189 GLY A CA 1
ATOM 1484 C C . GLY A 1 189 ? 25.959 -11.493 -5.002 1.00 96.12 189 GLY A C 1
ATOM 1485 O O . GLY A 1 189 ? 27.163 -11.306 -4.831 1.00 96.12 189 GLY A O 1
ATOM 1486 N N . ARG A 1 190 ? 25.394 -12.693 -4.827 1.00 96.44 190 ARG A N 1
ATOM 1487 C CA . ARG A 1 190 ? 26.097 -13.935 -4.470 1.00 96.44 190 ARG A CA 1
ATOM 1488 C C . ARG A 1 190 ? 26.260 -14.867 -5.676 1.00 96.44 190 ARG A C 1
ATOM 1490 O O . ARG A 1 190 ? 26.876 -15.922 -5.544 1.00 96.44 190 ARG A O 1
ATOM 1497 N N . GLY A 1 191 ? 25.745 -14.478 -6.845 1.00 96.56 191 GLY A N 1
ATOM 1498 C CA . GLY A 1 191 ? 25.806 -15.251 -8.082 1.00 96.56 191 GLY A CA 1
ATOM 1499 C C . GLY A 1 191 ? 24.701 -16.299 -8.233 1.00 96.56 191 GLY A C 1
ATOM 1500 O O . GLY A 1 191 ? 24.816 -17.159 -9.105 1.00 96.56 191 GLY A O 1
ATOM 1501 N N . ASN A 1 192 ? 23.643 -16.254 -7.417 1.00 98.00 192 ASN A N 1
ATOM 1502 C CA . ASN A 1 192 ? 22.488 -17.135 -7.590 1.00 98.00 192 ASN A CA 1
ATOM 1503 C C . ASN A 1 192 ? 21.637 -16.663 -8.774 1.00 98.00 192 ASN A C 1
ATOM 1505 O O . ASN A 1 192 ? 21.374 -15.468 -8.901 1.00 98.00 192 ASN A O 1
ATOM 1509 N N . ASP A 1 193 ? 21.173 -17.596 -9.606 1.00 98.31 193 ASP A N 1
ATOM 1510 C CA . ASP A 1 193 ? 20.228 -17.306 -10.689 1.00 98.31 193 ASP A CA 1
ATOM 1511 C C . ASP A 1 193 ? 18.810 -17.128 -10.129 1.00 98.31 193 ASP A C 1
ATOM 1513 O O . ASP A 1 193 ? 18.241 -18.046 -9.534 1.00 98.31 193 ASP A O 1
ATOM 1517 N N . LEU A 1 194 ? 18.253 -15.932 -10.316 1.00 98.50 194 LEU A N 1
ATOM 1518 C CA . LEU A 1 194 ? 16.909 -15.557 -9.882 1.00 98.50 194 LEU A CA 1
ATOM 1519 C C . LEU A 1 194 ? 15.873 -15.711 -11.000 1.00 98.50 194 LEU A C 1
ATOM 1521 O O . LEU A 1 194 ? 14.679 -15.764 -10.712 1.00 98.50 194 LEU A O 1
ATOM 1525 N N . LEU A 1 195 ? 16.296 -15.784 -12.268 1.00 98.25 195 LEU A N 1
ATOM 1526 C CA . LEU A 1 195 ? 15.388 -15.757 -13.415 1.00 98.25 195 LEU A CA 1
ATOM 1527 C C . LEU A 1 195 ? 14.318 -16.868 -13.393 1.00 98.25 195 LEU A C 1
ATOM 1529 O O . LEU A 1 195 ? 13.186 -16.574 -13.781 1.00 98.25 195 LEU A O 1
ATOM 1533 N N . PRO A 1 196 ? 14.595 -18.119 -12.964 1.00 97.94 196 PRO A N 1
ATOM 1534 C CA . PRO A 1 196 ? 13.571 -19.161 -12.918 1.00 97.94 196 PRO A CA 1
ATOM 1535 C C . PRO A 1 196 ? 12.350 -18.796 -12.066 1.00 97.94 196 PRO A C 1
ATOM 1537 O O . PRO A 1 196 ? 11.238 -19.083 -12.495 1.00 97.94 196 PRO A O 1
ATOM 1540 N N . GLY A 1 197 ? 12.556 -18.129 -10.925 1.00 97.69 197 GLY A N 1
ATOM 1541 C CA . GLY A 1 197 ? 11.488 -17.680 -10.020 1.00 97.69 197 GLY A CA 1
ATOM 1542 C C . GLY A 1 197 ? 10.940 -16.287 -10.340 1.00 97.69 197 GLY A C 1
ATOM 1543 O O . G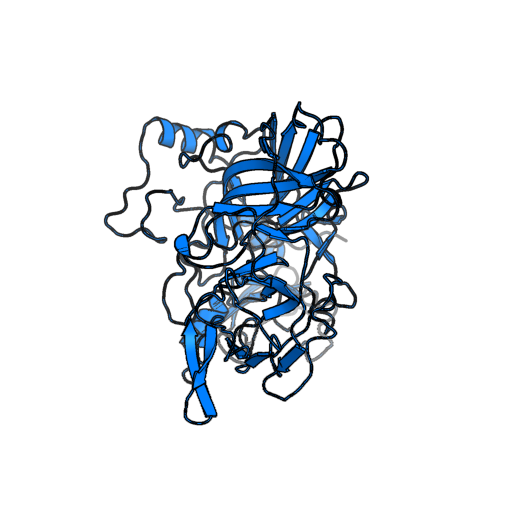LY A 1 197 ? 10.298 -15.684 -9.499 1.00 97.69 197 GLY A O 1
ATOM 1544 N N . LEU A 1 198 ? 11.253 -15.737 -11.519 1.00 98.50 198 LEU A N 1
ATOM 1545 C CA . LEU A 1 198 ? 10.809 -14.406 -11.961 1.00 98.50 198 LEU A CA 1
ATOM 1546 C C . LEU A 1 198 ? 9.987 -14.460 -13.258 1.00 98.50 198 LEU A C 1
ATOM 1548 O O . LEU A 1 198 ? 9.810 -13.445 -13.939 1.00 98.50 198 LEU A O 1
ATOM 1552 N N . LYS A 1 199 ? 9.525 -15.648 -13.660 1.00 97.38 199 LYS A N 1
ATOM 1553 C CA . LYS A 1 199 ? 8.826 -15.847 -14.940 1.00 97.38 199 LYS A CA 1
ATOM 1554 C C . LYS A 1 199 ? 7.314 -15.700 -14.848 1.00 97.38 199 LYS A C 1
ATOM 1556 O O . LYS A 1 199 ? 6.699 -15.302 -15.840 1.00 97.38 199 LYS A O 1
ATOM 1561 N N . HIS A 1 200 ? 6.730 -16.003 -13.698 1.00 95.69 200 HIS A N 1
ATOM 1562 C CA . HIS A 1 200 ? 5.290 -16.142 -13.525 1.00 95.69 200 HIS A CA 1
ATOM 1563 C C . HIS A 1 200 ? 4.846 -15.470 -12.231 1.00 95.69 200 HIS A C 1
ATOM 1565 O O . HIS A 1 200 ? 5.615 -15.397 -11.289 1.00 95.69 200 HIS A O 1
ATOM 1571 N N . ILE A 1 201 ? 3.606 -14.987 -12.201 1.00 95.12 201 ILE A N 1
ATOM 1572 C CA . ILE A 1 201 ? 2.969 -14.543 -10.961 1.00 95.12 201 ILE A CA 1
ATOM 1573 C C . ILE A 1 201 ? 2.273 -15.772 -10.369 1.00 95.12 201 ILE A C 1
ATOM 1575 O O . ILE A 1 201 ? 1.122 -16.058 -10.703 1.00 95.12 201 ILE A O 1
ATOM 1579 N N . ASP A 1 202 ? 3.009 -16.567 -9.598 1.00 94.38 202 ASP A N 1
ATOM 1580 C CA . ASP A 1 202 ? 2.555 -17.841 -9.024 1.00 94.38 202 ASP A CA 1
ATOM 1581 C C . ASP A 1 202 ? 2.623 -17.875 -7.486 1.00 94.38 202 ASP A C 1
ATOM 1583 O O . ASP A 1 202 ? 2.206 -18.857 -6.863 1.00 94.38 202 ASP A O 1
ATOM 1587 N N . GLY A 1 203 ? 3.065 -16.778 -6.865 1.00 93.12 203 GLY A N 1
ATOM 1588 C CA . GLY A 1 203 ? 3.222 -16.656 -5.424 1.00 93.12 203 GLY A CA 1
ATOM 1589 C C . GLY A 1 203 ? 4.503 -17.299 -4.881 1.00 93.12 203 GLY A C 1
ATOM 1590 O O . GLY A 1 203 ? 4.652 -17.388 -3.654 1.00 93.12 203 GLY A O 1
ATOM 1591 N N . GLU A 1 204 ? 5.423 -17.744 -5.743 1.00 94.25 204 GLU A N 1
ATOM 1592 C CA . GLU A 1 204 ? 6.748 -18.257 -5.387 1.00 94.25 204 GLU A CA 1
ATOM 1593 C C . GLU A 1 204 ? 7.843 -17.189 -5.529 1.00 94.25 204 GLU A C 1
ATOM 1595 O O . GLU A 1 204 ? 8.792 -17.297 -6.305 1.00 94.25 204 GLU A O 1
ATOM 1600 N N . TYR A 1 205 ? 7.769 -16.180 -4.668 1.00 97.31 205 TYR A N 1
ATOM 1601 C CA . TYR A 1 205 ? 8.679 -15.041 -4.715 1.00 97.31 205 TYR A CA 1
ATOM 1602 C C . TYR A 1 205 ? 10.163 -15.417 -4.542 1.00 97.31 205 TYR A C 1
ATOM 1604 O O . TYR A 1 205 ? 10.553 -16.274 -3.737 1.00 97.31 205 TYR A O 1
ATOM 1612 N N . VAL A 1 206 ? 11.038 -14.672 -5.209 1.00 97.81 206 VAL A N 1
ATOM 1613 C CA . VAL A 1 206 ? 12.480 -14.637 -4.954 1.00 97.81 206 VAL A CA 1
ATOM 1614 C C . VAL A 1 206 ? 12.842 -13.508 -3.989 1.00 97.81 206 VAL A C 1
ATOM 1616 O O . VAL A 1 206 ? 12.159 -12.488 -3.897 1.00 97.81 206 VAL A O 1
ATOM 1619 N N . GLN A 1 207 ? 13.961 -13.677 -3.286 1.00 96.50 207 GLN A N 1
ATOM 1620 C CA . GLN A 1 207 ? 14.607 -12.626 -2.498 1.00 96.50 207 GLN A CA 1
ATOM 1621 C C . GLN A 1 207 ? 16.075 -12.524 -2.924 1.00 96.50 207 GLN A C 1
ATOM 1623 O O . GLN A 1 207 ? 16.728 -13.547 -3.133 1.00 96.50 207 GLN A O 1
ATOM 1628 N N . ALA A 1 208 ? 16.601 -11.306 -3.040 1.00 97.44 208 ALA A N 1
ATOM 1629 C CA . ALA A 1 208 ? 17.990 -11.075 -3.453 1.00 97.44 208 ALA A CA 1
ATOM 1630 C C . ALA A 1 208 ? 18.972 -10.947 -2.271 1.00 97.44 208 ALA A C 1
ATOM 1632 O O . ALA A 1 208 ? 20.185 -10.931 -2.473 1.00 97.44 208 ALA A O 1
ATOM 1633 N N . PHE A 1 209 ? 18.454 -10.860 -1.046 1.00 97.56 209 PHE A N 1
ATOM 1634 C CA . PHE A 1 209 ? 19.229 -10.735 0.187 1.00 97.56 209 PHE A CA 1
ATOM 1635 C C . PHE A 1 209 ? 19.495 -12.085 0.861 1.00 97.56 209 PHE A C 1
ATOM 1637 O O . PHE A 1 209 ? 18.888 -13.113 0.525 1.00 97.56 209 PHE A O 1
ATOM 1644 N N . GLU A 1 210 ? 20.434 -12.100 1.805 1.00 95.31 210 GLU A N 1
ATOM 1645 C CA . GLU A 1 210 ? 20.772 -13.287 2.587 1.00 95.31 210 GLU A CA 1
ATOM 1646 C C . GLU A 1 210 ? 20.020 -13.349 3.899 1.00 95.31 210 GLU A C 1
ATOM 1648 O O . GLU A 1 210 ? 19.477 -14.398 4.249 1.00 95.31 210 GLU A O 1
ATOM 1653 N N . SER A 1 211 ? 20.003 -12.240 4.626 1.00 93.88 211 SER A N 1
ATOM 1654 C CA . SER A 1 211 ? 19.547 -12.209 6.003 1.00 93.88 211 SER A CA 1
ATOM 1655 C C . SER A 1 211 ? 18.744 -10.952 6.284 1.00 93.88 211 SER A C 1
ATOM 1657 O O . SER A 1 211 ? 19.168 -9.823 6.042 1.00 93.88 211 SER A O 1
ATOM 1659 N N . ARG A 1 212 ? 17.583 -11.155 6.903 1.00 94.31 212 ARG A N 1
ATOM 1660 C CA . ARG A 1 212 ? 16.854 -10.075 7.557 1.00 94.31 212 ARG A CA 1
ATOM 1661 C C . ARG A 1 212 ? 17.626 -9.648 8.807 1.00 94.31 212 ARG A C 1
ATOM 1663 O O . ARG A 1 212 ? 17.878 -10.479 9.680 1.00 94.31 212 ARG A O 1
ATOM 1670 N N . ILE A 1 213 ? 17.957 -8.362 8.909 1.00 94.44 213 ILE A N 1
ATOM 1671 C CA . ILE A 1 213 ? 18.500 -7.758 10.135 1.00 94.44 213 ILE A CA 1
ATOM 1672 C C . ILE A 1 213 ? 17.348 -7.544 11.121 1.00 94.44 213 ILE A C 1
ATOM 1674 O O . ILE A 1 213 ? 17.406 -7.970 12.272 1.00 94.44 213 ILE A O 1
ATOM 1678 N N . MET A 1 214 ? 16.273 -6.929 10.633 1.00 91.94 214 MET A N 1
ATOM 1679 C CA . MET A 1 214 ? 14.980 -6.774 11.300 1.00 91.94 214 MET A CA 1
ATOM 1680 C C . MET A 1 214 ? 13.898 -6.562 10.237 1.00 91.94 214 MET A C 1
ATOM 1682 O O . MET A 1 214 ? 14.233 -6.395 9.069 1.00 91.94 214 MET A O 1
ATOM 1686 N N . GLN A 1 215 ? 12.615 -6.607 10.603 1.00 92.56 215 GLN A N 1
ATOM 1687 C CA . GLN A 1 215 ? 11.530 -6.376 9.639 1.00 92.56 215 GLN A CA 1
ATOM 1688 C C . GLN A 1 215 ? 11.791 -5.093 8.827 1.00 92.56 215 GLN A C 1
ATOM 1690 O O . GLN A 1 215 ? 12.023 -4.036 9.410 1.00 92.56 215 GLN A O 1
ATOM 1695 N N . GLY A 1 216 ? 11.801 -5.215 7.497 1.00 93.69 216 GLY A N 1
ATOM 1696 C CA . GLY A 1 216 ? 12.013 -4.108 6.562 1.00 93.69 216 GLY A CA 1
ATOM 1697 C C . GLY A 1 216 ? 13.455 -3.685 6.308 1.00 93.69 216 GLY A C 1
ATOM 1698 O O . GLY A 1 216 ? 13.683 -2.881 5.403 1.00 93.69 216 GLY A O 1
ATOM 1699 N N . LEU A 1 217 ? 14.428 -4.249 7.029 1.00 97.12 217 LEU A N 1
ATOM 1700 C CA . LEU A 1 217 ? 15.854 -3.987 6.840 1.00 97.12 217 LEU A CA 1
ATOM 1701 C C . LEU A 1 217 ? 16.639 -5.296 6.697 1.00 97.12 217 LEU A C 1
ATOM 1703 O O . LEU A 1 217 ? 16.665 -6.142 7.597 1.00 97.12 217 LEU A O 1
ATOM 1707 N N . THR A 1 218 ? 17.346 -5.435 5.584 1.00 97.94 218 THR A N 1
ATOM 1708 C CA . THR A 1 218 ? 18.168 -6.609 5.264 1.00 97.94 218 THR A CA 1
ATOM 1709 C C . THR A 1 218 ? 19.640 -6.229 5.145 1.00 97.94 218 THR A C 1
ATOM 1711 O O . THR A 1 218 ? 20.006 -5.052 5.201 1.00 97.94 218 THR A O 1
ATOM 1714 N N . ASP A 1 219 ? 20.506 -7.220 4.937 1.00 97.38 219 ASP A N 1
ATOM 1715 C CA . ASP A 1 219 ? 21.797 -6.950 4.310 1.00 97.38 219 ASP A CA 1
ATOM 1716 C C . ASP A 1 219 ? 21.599 -6.291 2.934 1.00 97.38 219 ASP A C 1
ATOM 1718 O O . ASP A 1 219 ? 20.577 -6.490 2.270 1.00 97.38 219 ASP A O 1
ATOM 1722 N N . SER A 1 220 ? 22.557 -5.465 2.510 1.00 97.56 220 SER A N 1
ATOM 1723 C CA . SER A 1 220 ? 22.509 -4.853 1.182 1.00 97.56 220 SER A CA 1
ATOM 1724 C C . SER A 1 220 ? 22.536 -5.932 0.108 1.00 97.56 220 SER A C 1
ATOM 1726 O O . SER A 1 220 ? 23.411 -6.795 0.105 1.00 97.56 220 SER A O 1
ATOM 1728 N N . TRP A 1 221 ? 21.629 -5.832 -0.852 1.00 98.38 221 TRP A N 1
ATOM 1729 C CA . TRP A 1 221 ? 21.491 -6.799 -1.928 1.00 98.38 221 TRP A CA 1
ATOM 1730 C C . TRP A 1 221 ? 21.472 -6.127 -3.291 1.00 98.38 221 TRP A C 1
ATOM 1732 O O . TRP A 1 221 ? 21.261 -4.918 -3.437 1.00 98.38 221 TRP A O 1
ATOM 1742 N N . THR A 1 222 ? 21.715 -6.947 -4.311 1.00 98.56 222 THR A N 1
ATOM 1743 C CA . THR A 1 222 ? 21.694 -6.520 -5.707 1.00 98.56 222 THR A CA 1
ATOM 1744 C C . THR A 1 222 ? 21.000 -7.558 -6.576 1.00 98.56 222 THR A C 1
ATOM 1746 O O . THR A 1 222 ? 21.058 -8.745 -6.268 1.00 98.56 222 THR A O 1
ATOM 1749 N N . MET A 1 223 ? 20.360 -7.103 -7.652 1.00 98.62 223 MET A N 1
ATOM 1750 C CA . MET A 1 223 ? 19.880 -7.933 -8.758 1.00 98.62 223 MET A CA 1
ATOM 1751 C C . MET A 1 223 ? 20.511 -7.398 -10.040 1.00 98.62 223 MET A C 1
ATOM 1753 O O . MET A 1 223 ? 20.215 -6.278 -10.458 1.00 98.62 223 MET A O 1
ATOM 1757 N N . GLU A 1 224 ? 21.419 -8.158 -10.636 1.00 98.25 224 GLU A N 1
ATOM 1758 C CA . GLU A 1 224 ? 22.043 -7.833 -11.915 1.00 98.25 224 GLU A CA 1
ATOM 1759 C C . GLU A 1 224 ? 21.222 -8.395 -13.064 1.00 98.25 224 GLU A C 1
ATOM 1761 O O . GLU A 1 224 ? 21.016 -9.602 -13.150 1.00 98.25 224 GLU A O 1
ATOM 1766 N N . PHE A 1 225 ? 20.800 -7.520 -13.967 1.00 98.62 225 PHE A N 1
ATOM 1767 C CA . PHE A 1 225 ? 20.059 -7.861 -15.168 1.00 98.62 225 PHE A CA 1
ATOM 1768 C C . PHE A 1 225 ? 20.999 -7.815 -16.370 1.00 98.62 225 PHE A C 1
ATOM 1770 O O . PHE A 1 225 ? 21.721 -6.834 -16.565 1.00 98.62 225 PHE A O 1
ATOM 1777 N N . ASP A 1 226 ? 20.946 -8.845 -17.211 1.00 97.62 226 ASP A N 1
ATOM 1778 C CA . ASP A 1 226 ? 21.468 -8.796 -18.576 1.00 97.62 226 ASP A CA 1
ATOM 1779 C C . ASP A 1 226 ? 20.314 -9.029 -19.546 1.00 97.62 226 ASP A C 1
ATOM 1781 O O . ASP A 1 226 ? 19.762 -10.127 -19.615 1.00 97.62 226 ASP A O 1
ATOM 1785 N N . LEU A 1 227 ? 19.932 -7.997 -20.302 1.00 97.50 227 LEU A N 1
ATOM 1786 C CA . LEU A 1 227 ? 18.847 -8.108 -21.280 1.00 97.50 227 LEU A CA 1
ATOM 1787 C C . LEU A 1 227 ? 19.254 -8.884 -22.548 1.00 97.50 227 LEU A C 1
ATOM 1789 O O . LEU A 1 227 ? 18.406 -9.157 -23.400 1.00 97.50 227 LEU A O 1
ATOM 1793 N N . GLY A 1 228 ? 20.529 -9.262 -22.676 1.00 95.62 228 GLY A N 1
ATOM 1794 C CA . GLY A 1 228 ? 21.089 -9.904 -23.857 1.00 95.62 228 GLY A CA 1
ATOM 1795 C C . GLY A 1 228 ? 21.305 -8.922 -25.011 1.00 95.62 228 GLY A C 1
ATOM 1796 O O . GLY A 1 228 ? 21.517 -7.729 -24.823 1.00 95.62 228 GLY A O 1
ATOM 1797 N N . SER A 1 229 ? 21.276 -9.418 -26.248 1.00 93.31 229 SER A N 1
ATOM 1798 C CA . SER A 1 229 ? 21.497 -8.567 -27.426 1.00 93.31 229 SER A CA 1
ATOM 1799 C C . SER A 1 229 ? 20.275 -7.700 -27.744 1.00 93.31 229 SER A C 1
ATOM 1801 O O . SER A 1 229 ? 19.220 -8.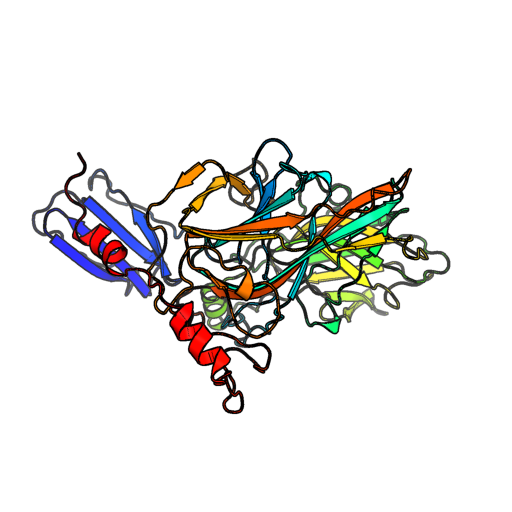216 -28.112 1.00 93.31 229 SER A O 1
ATOM 1803 N N . LEU A 1 230 ? 20.442 -6.377 -27.680 1.00 93.06 230 LEU A N 1
ATOM 1804 C CA . LEU A 1 230 ? 19.407 -5.397 -28.011 1.00 93.06 230 LEU A CA 1
ATOM 1805 C C . LEU A 1 230 ? 19.674 -4.772 -29.387 1.00 93.06 230 LEU A C 1
ATOM 1807 O O . LEU A 1 230 ? 20.749 -4.225 -29.635 1.00 93.06 230 LEU A O 1
ATOM 1811 N N . LYS A 1 231 ? 18.689 -4.820 -30.290 1.00 89.69 231 LYS A N 1
ATOM 1812 C CA . LYS A 1 231 ? 18.766 -4.178 -31.610 1.00 89.69 231 LYS A CA 1
ATOM 1813 C C . LYS A 1 231 ? 17.946 -2.892 -31.601 1.00 89.69 231 LYS A C 1
ATOM 1815 O O . LYS A 1 231 ? 16.726 -2.978 -31.542 1.00 89.69 231 LYS A O 1
ATOM 1820 N N . ASP A 1 232 ? 18.632 -1.752 -31.692 1.00 90.12 232 ASP A N 1
ATOM 1821 C CA . ASP A 1 232 ? 18.038 -0.403 -31.683 1.00 90.12 232 ASP A CA 1
ATOM 1822 C C . ASP A 1 232 ? 16.977 -0.221 -30.574 1.00 90.12 232 ASP A C 1
ATOM 1824 O O . ASP A 1 232 ? 15.786 -0.085 -30.864 1.00 90.12 232 ASP A O 1
ATOM 1828 N N . PRO A 1 233 ? 17.377 -0.337 -29.290 1.00 92.31 233 PRO A N 1
ATOM 1829 C CA . PRO A 1 233 ? 16.437 -0.243 -28.182 1.00 92.31 233 PRO A CA 1
ATOM 1830 C C . PRO A 1 233 ? 15.916 1.182 -27.991 1.00 92.31 233 PRO A C 1
ATOM 1832 O O . PRO A 1 233 ? 16.680 2.079 -27.642 1.00 92.31 233 PRO A O 1
ATOM 1835 N N . GLN A 1 234 ? 14.606 1.354 -28.154 1.00 92.12 234 GLN A N 1
ATOM 1836 C CA . GLN A 1 234 ? 13.819 2.519 -27.749 1.00 92.12 234 GLN A CA 1
ATOM 1837 C C . GLN A 1 234 ? 12.652 2.047 -26.866 1.00 92.12 234 GLN A C 1
ATOM 1839 O O . GLN A 1 234 ? 12.284 0.869 -26.902 1.00 92.12 234 GLN A O 1
ATOM 1844 N N . ASP A 1 235 ? 12.086 2.960 -26.069 1.00 93.25 235 ASP A N 1
ATOM 1845 C CA . ASP A 1 235 ? 10.949 2.693 -25.166 1.00 93.25 235 ASP A CA 1
ATOM 1846 C C . ASP A 1 235 ? 11.106 1.371 -24.394 1.00 93.25 235 ASP A C 1
ATOM 1848 O O . ASP A 1 235 ? 10.288 0.451 -24.482 1.00 93.25 235 ASP A O 1
ATOM 1852 N N . VAL A 1 236 ? 12.250 1.225 -23.716 1.00 96.50 236 VAL A N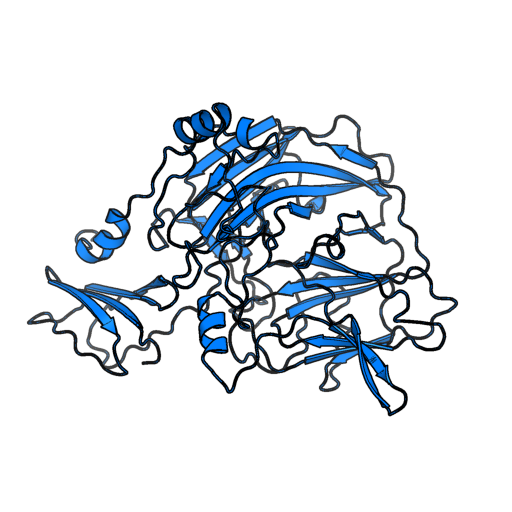 1
ATOM 1853 C CA . VAL A 1 236 ? 12.538 0.013 -22.948 1.00 96.50 236 VAL A CA 1
ATOM 1854 C C . VAL A 1 236 ? 11.922 0.164 -21.570 1.00 96.50 236 VAL A C 1
ATOM 1856 O O . VAL A 1 236 ? 12.362 0.995 -20.777 1.00 96.50 236 VAL A O 1
ATOM 1859 N N . ARG A 1 237 ? 10.930 -0.671 -21.269 1.00 97.12 237 ARG A N 1
ATOM 1860 C CA . ARG A 1 237 ? 10.218 -0.666 -19.987 1.00 97.12 237 ARG A CA 1
ATOM 1861 C C . ARG A 1 237 ? 10.466 -1.981 -19.265 1.00 97.12 237 ARG A C 1
ATOM 1863 O O . ARG A 1 237 ? 10.259 -3.041 -19.852 1.00 97.12 237 ARG A O 1
ATOM 1870 N N . LEU A 1 238 ? 10.900 -1.907 -18.012 1.00 98.19 238 LEU A N 1
ATOM 1871 C CA . LEU A 1 238 ? 11.004 -3.041 -17.097 1.00 98.19 238 LEU A CA 1
ATOM 1872 C C . LEU A 1 238 ? 9.732 -3.118 -16.255 1.00 98.19 238 LEU A C 1
ATOM 1874 O O . LEU A 1 238 ? 9.335 -2.127 -15.645 1.00 98.19 238 LEU A O 1
ATOM 1878 N N . PHE A 1 239 ? 9.130 -4.296 -16.207 1.00 98.38 239 PHE A N 1
ATOM 1879 C CA . PHE A 1 239 ? 7.967 -4.609 -15.391 1.00 98.38 239 PHE A CA 1
ATOM 1880 C C . PHE A 1 239 ? 8.420 -5.511 -14.251 1.00 98.38 239 PHE A C 1
ATOM 1882 O O . PHE A 1 239 ? 9.107 -6.510 -14.480 1.00 98.38 239 PHE A O 1
ATOM 1889 N N . LEU A 1 240 ? 8.067 -5.128 -13.028 1.00 98.44 240 LEU A N 1
ATOM 1890 C CA . LEU A 1 240 ? 8.408 -5.856 -11.814 1.00 98.44 240 LEU A CA 1
ATOM 1891 C C . LEU A 1 240 ? 7.142 -6.070 -10.997 1.00 98.44 240 LEU A C 1
ATOM 1893 O O . LEU A 1 240 ? 6.497 -5.095 -10.618 1.00 98.44 240 LEU A O 1
ATOM 1897 N N . THR A 1 241 ? 6.831 -7.321 -10.682 1.00 98.31 241 THR A N 1
ATOM 1898 C CA . THR A 1 241 ? 5.731 -7.673 -9.780 1.00 98.31 241 THR A CA 1
ATOM 1899 C C . THR A 1 241 ? 6.319 -8.196 -8.484 1.00 98.31 241 THR A C 1
ATOM 1901 O O . THR A 1 241 ? 7.117 -9.134 -8.489 1.00 98.31 241 THR A O 1
ATOM 1904 N N . GLY A 1 242 ? 5.954 -7.579 -7.367 1.00 97.56 242 GLY A N 1
ATOM 1905 C CA . GLY A 1 242 ? 6.519 -7.912 -6.067 1.00 97.56 242 GLY A CA 1
ATOM 1906 C C . GLY A 1 242 ? 5.811 -7.198 -4.932 1.00 97.56 242 GLY A C 1
ATOM 1907 O O . GLY A 1 242 ? 4.813 -6.514 -5.142 1.00 97.56 242 GLY A O 1
ATOM 1908 N N . TRP A 1 243 ? 6.320 -7.380 -3.722 1.00 96.69 243 TRP A N 1
ATOM 1909 C CA . TRP A 1 243 ? 5.782 -6.761 -2.516 1.00 96.69 243 TRP A CA 1
ATOM 1910 C C . TRP A 1 243 ? 6.904 -6.374 -1.553 1.00 96.69 243 TRP A C 1
ATOM 1912 O O . TRP A 1 243 ? 8.037 -6.860 -1.658 1.00 96.69 243 TRP A O 1
ATOM 1922 N N . VAL A 1 244 ? 6.580 -5.488 -0.615 1.00 95.06 244 VAL A N 1
ATOM 1923 C CA . VAL A 1 244 ? 7.504 -5.002 0.410 1.00 95.06 244 VAL A CA 1
ATOM 1924 C C . VAL A 1 244 ? 7.023 -5.431 1.786 1.00 95.06 244 VAL A C 1
ATOM 1926 O O . VAL A 1 244 ? 5.846 -5.290 2.110 1.00 95.06 244 VAL A O 1
ATOM 1929 N N . PHE A 1 245 ? 7.934 -5.919 2.627 1.00 94.06 245 PHE A N 1
ATOM 1930 C CA . PHE A 1 245 ? 7.660 -6.042 4.056 1.00 94.06 245 PHE A CA 1
ATOM 1931 C C . PHE A 1 245 ? 8.327 -4.867 4.778 1.00 94.06 245 PHE A C 1
ATOM 1933 O O . PHE A 1 245 ? 9.536 -4.901 4.968 1.00 94.06 245 PHE A O 1
ATOM 1940 N N . PRO A 1 246 ? 7.603 -3.784 5.108 1.00 91.88 246 PRO A N 1
ATOM 1941 C CA . PRO A 1 246 ? 8.222 -2.526 5.519 1.00 91.88 246 PRO A CA 1
ATOM 1942 C C . PRO A 1 246 ? 8.648 -2.525 6.988 1.00 91.88 246 PRO A C 1
ATOM 1944 O O . PRO A 1 246 ? 8.142 -3.302 7.801 1.00 91.88 246 PRO A O 1
ATOM 1947 N N . THR A 1 247 ? 9.528 -1.588 7.343 1.00 92.31 247 THR A N 1
ATOM 1948 C CA . THR A 1 247 ? 9.693 -1.162 8.736 1.00 92.31 247 THR A CA 1
ATOM 1949 C C . THR A 1 247 ? 8.427 -0.437 9.208 1.00 92.31 247 THR A C 1
ATOM 1951 O O . THR A 1 247 ? 7.752 0.216 8.416 1.00 92.31 247 THR A O 1
ATOM 1954 N N . ASP A 1 248 ? 8.121 -0.509 10.504 1.00 90.00 248 ASP A N 1
ATOM 1955 C CA . ASP A 1 248 ? 7.163 0.402 11.141 1.00 90.00 248 ASP A CA 1
ATOM 1956 C C . ASP A 1 248 ? 7.882 1.606 11.782 1.00 90.00 248 ASP A C 1
ATOM 1958 O O . ASP A 1 248 ? 9.114 1.635 11.889 1.00 90.00 248 ASP A O 1
ATOM 1962 N N . THR A 1 249 ? 7.126 2.607 12.238 1.00 91.62 249 THR A N 1
ATOM 1963 C CA . THR A 1 249 ? 7.682 3.836 12.830 1.00 91.62 249 THR A CA 1
ATOM 1964 C C . THR A 1 249 ? 8.521 3.583 14.090 1.00 91.62 249 THR A C 1
ATOM 1966 O O . THR A 1 249 ? 9.522 4.264 14.319 1.00 91.62 249 THR A O 1
ATOM 1969 N N . SER A 1 250 ? 8.177 2.579 14.902 1.00 91.75 250 SER A N 1
ATOM 1970 C CA . SER A 1 250 ? 8.983 2.196 16.069 1.00 91.75 250 SER A CA 1
ATOM 1971 C C . SER A 1 250 ? 10.294 1.522 15.661 1.00 91.75 250 SER A C 1
ATOM 1973 O O . SER A 1 250 ? 11.331 1.783 16.276 1.00 91.75 250 SER A O 1
ATOM 1975 N N . LEU A 1 251 ? 10.284 0.691 14.613 1.00 92.12 251 LEU A N 1
ATOM 1976 C CA . LEU A 1 251 ? 11.506 0.118 14.045 1.00 92.12 251 LEU A CA 1
ATOM 1977 C C . LEU A 1 251 ? 12.389 1.202 13.425 1.00 92.12 251 LEU A C 1
ATOM 1979 O O . LEU A 1 251 ? 13.599 1.187 13.643 1.00 92.12 251 LEU A O 1
ATOM 1983 N N . ASN A 1 252 ? 11.797 2.171 12.724 1.00 94.88 252 ASN A N 1
ATOM 1984 C CA . ASN A 1 252 ? 12.510 3.322 12.176 1.00 94.88 252 ASN A CA 1
ATOM 1985 C C . ASN A 1 252 ? 13.216 4.126 13.271 1.00 94.88 252 ASN A C 1
ATOM 1987 O O . ASN A 1 252 ? 14.396 4.442 13.127 1.00 94.88 252 ASN A O 1
ATOM 1991 N N . GLU A 1 253 ? 12.538 4.399 14.387 1.00 93.50 253 GLU A N 1
ATOM 1992 C CA . GLU A 1 253 ? 13.157 5.078 15.527 1.00 93.50 253 GLU A CA 1
ATOM 1993 C C . GLU A 1 253 ? 14.281 4.233 16.148 1.00 93.50 253 GLU A C 1
ATOM 1995 O O . GLU A 1 253 ? 15.351 4.757 16.462 1.00 93.50 253 GLU A O 1
ATOM 2000 N N . GLY A 1 254 ? 14.087 2.915 16.260 1.00 92.69 254 GLY A N 1
ATOM 2001 C CA . GLY A 1 254 ? 15.123 1.988 16.719 1.00 92.69 254 GLY A CA 1
ATOM 2002 C C . GLY A 1 254 ? 16.371 1.980 15.827 1.00 92.69 254 GLY A C 1
ATOM 2003 O O . GLY A 1 254 ? 17.489 1.992 16.342 1.00 92.69 254 GLY A O 1
ATOM 2004 N N . ILE A 1 255 ? 16.194 2.011 14.502 1.00 95.31 255 ILE A N 1
ATOM 2005 C CA . ILE A 1 255 ? 17.288 2.128 13.526 1.00 95.31 255 ILE A CA 1
ATOM 2006 C C . ILE A 1 255 ? 17.987 3.479 13.690 1.00 95.31 255 ILE A C 1
ATOM 2008 O O . ILE A 1 255 ? 19.206 3.526 13.819 1.00 95.31 255 ILE A O 1
ATOM 2012 N N . ARG A 1 256 ? 17.224 4.573 13.767 1.00 94.75 256 ARG A N 1
ATOM 2013 C CA . ARG A 1 256 ? 17.750 5.939 13.899 1.00 94.75 256 ARG A CA 1
ATOM 2014 C C . ARG A 1 256 ? 18.592 6.139 15.162 1.00 94.75 256 ARG A C 1
ATOM 2016 O O . ARG A 1 256 ? 19.559 6.899 15.154 1.00 94.75 256 ARG A O 1
ATOM 2023 N N . GLN A 1 257 ? 18.220 5.481 16.258 1.00 93.62 257 GLN A N 1
ATOM 2024 C CA . GLN A 1 257 ? 18.939 5.538 17.533 1.00 93.62 257 GLN A CA 1
ATOM 2025 C C . GLN A 1 257 ? 20.168 4.616 17.583 1.00 93.62 257 GLN A C 1
ATOM 2027 O O . GLN A 1 257 ? 20.957 4.713 18.526 1.00 93.62 257 GLN A O 1
ATOM 2032 N N . ASN A 1 258 ? 20.345 3.729 16.599 1.00 94.81 258 ASN A N 1
ATOM 2033 C CA . ASN A 1 258 ? 21.442 2.776 16.564 1.00 94.81 258 ASN A CA 1
ATOM 2034 C C . ASN A 1 258 ? 22.523 3.210 15.554 1.00 94.81 258 ASN A C 1
ATOM 2036 O O . ASN A 1 258 ? 22.310 3.091 14.350 1.00 94.81 258 ASN A O 1
ATOM 2040 N N . PRO A 1 259 ? 23.712 3.649 16.009 1.00 93.94 259 PRO A N 1
ATOM 2041 C CA . PRO A 1 259 ? 24.773 4.109 15.112 1.00 93.94 259 PRO A CA 1
ATOM 2042 C C . PRO A 1 259 ? 25.372 2.998 14.235 1.00 93.94 259 PRO A C 1
ATOM 2044 O O . PRO A 1 259 ? 26.060 3.310 13.265 1.00 93.94 259 PRO A O 1
ATOM 2047 N N . ASP A 1 260 ? 25.122 1.726 14.559 1.00 95.81 260 ASP A N 1
ATOM 2048 C CA . ASP A 1 260 ? 25.610 0.576 13.793 1.00 95.81 260 ASP A CA 1
ATOM 2049 C C . ASP A 1 260 ? 24.664 0.184 12.641 1.00 95.81 260 ASP A C 1
ATOM 2051 O O . ASP A 1 260 ? 24.983 -0.717 11.862 1.00 95.81 260 ASP A O 1
ATOM 2055 N N . LEU A 1 261 ? 23.499 0.834 12.522 1.00 95.75 261 LEU A N 1
ATOM 2056 C CA . LEU A 1 261 ? 22.508 0.560 11.483 1.00 95.75 261 LEU A CA 1
ATOM 2057 C C . LEU A 1 261 ? 22.354 1.749 10.533 1.00 95.75 261 LEU A C 1
ATOM 2059 O O . LEU A 1 261 ? 22.234 2.899 10.946 1.00 95.75 261 LEU A O 1
ATOM 2063 N N . ALA A 1 262 ? 22.307 1.452 9.236 1.00 95.94 262 ALA A N 1
ATOM 2064 C CA . ALA A 1 262 ? 21.887 2.410 8.222 1.00 95.94 262 ALA A CA 1
ATOM 2065 C C . ALA A 1 262 ? 20.368 2.296 7.986 1.00 95.94 262 ALA A C 1
ATOM 2067 O O . ALA A 1 262 ? 19.829 1.187 8.061 1.00 95.94 262 ALA A O 1
ATOM 2068 N N . PRO A 1 263 ? 19.676 3.401 7.649 1.00 96.31 263 PRO A N 1
ATOM 2069 C CA . PRO A 1 263 ? 18.300 3.351 7.162 1.00 96.31 263 PRO A CA 1
ATOM 2070 C C . PRO A 1 263 ? 18.141 2.394 5.966 1.00 96.31 263 PRO A C 1
ATOM 2072 O O . PRO A 1 263 ? 19.073 2.290 5.157 1.00 96.31 263 PRO A O 1
ATOM 2075 N N . PRO A 1 264 ? 16.974 1.737 5.800 1.00 96.88 264 PRO A N 1
ATOM 2076 C CA . PRO A 1 264 ? 16.683 0.957 4.601 1.00 96.88 264 PRO A CA 1
ATOM 2077 C C . PRO A 1 264 ? 16.856 1.814 3.342 1.00 96.88 264 PRO A C 1
ATOM 2079 O O . PRO A 1 264 ? 16.218 2.854 3.184 1.00 96.88 264 PRO A O 1
ATOM 2082 N N . ALA A 1 265 ? 17.744 1.390 2.446 1.00 97.25 265 ALA A N 1
ATOM 2083 C CA . ALA A 1 265 ? 18.024 2.093 1.206 1.00 97.25 265 ALA A CA 1
ATOM 2084 C C . ALA A 1 265 ? 17.019 1.642 0.137 1.00 97.25 265 ALA A C 1
ATOM 2086 O O . ALA A 1 265 ? 17.002 0.447 -0.189 1.00 97.25 265 ALA A O 1
ATOM 2087 N N . PRO A 1 266 ? 16.204 2.547 -0.435 1.00 96.75 266 PRO A N 1
ATOM 2088 C CA . PRO A 1 266 ? 15.230 2.168 -1.448 1.00 96.75 266 PRO A CA 1
ATOM 2089 C C . PRO A 1 266 ? 15.901 1.707 -2.751 1.00 96.75 266 PRO A C 1
ATOM 2091 O O . PRO A 1 266 ? 17.080 2.002 -2.976 1.00 96.75 266 PRO A O 1
ATOM 2094 N N . PRO A 1 267 ? 15.173 0.990 -3.628 1.00 98.12 267 PRO A N 1
ATOM 2095 C CA . PRO A 1 267 ? 15.726 0.509 -4.886 1.00 98.12 267 PRO A CA 1
ATOM 2096 C C . PRO A 1 267 ? 16.277 1.632 -5.762 1.00 98.12 267 PRO A C 1
ATOM 2098 O O . PRO A 1 267 ? 15.608 2.629 -6.045 1.00 98.12 267 PRO A O 1
ATOM 2101 N N . SER A 1 268 ? 17.503 1.419 -6.233 1.00 98.44 268 SER A N 1
ATOM 2102 C CA . SER A 1 268 ? 18.226 2.282 -7.167 1.00 98.44 268 SER A CA 1
ATOM 2103 C C . SER A 1 268 ? 18.701 1.481 -8.381 1.00 98.44 268 SER A C 1
ATOM 2105 O O . SER A 1 268 ? 18.876 0.266 -8.283 1.00 98.44 268 SER A O 1
ATOM 2107 N N . ILE A 1 269 ? 18.937 2.152 -9.515 1.00 98.44 269 ILE A N 1
ATOM 2108 C CA . ILE A 1 269 ? 19.570 1.554 -10.701 1.00 98.44 269 ILE A CA 1
ATOM 2109 C C . ILE A 1 269 ? 21.010 2.031 -10.836 1.00 98.44 269 ILE A C 1
ATOM 2111 O O . ILE A 1 269 ? 21.306 3.234 -10.829 1.00 98.44 269 ILE A O 1
ATOM 2115 N N . GLN A 1 270 ? 21.886 1.055 -11.051 1.00 97.88 270 GLN A N 1
ATOM 2116 C CA . GLN A 1 270 ? 23.294 1.211 -11.366 1.00 97.88 270 GLN A CA 1
ATOM 2117 C C . GLN A 1 270 ? 23.606 0.637 -12.753 1.00 97.88 270 GLN A C 1
ATOM 2119 O O . GLN A 1 270 ? 23.000 -0.346 -13.180 1.00 97.88 270 GLN A O 1
ATOM 2124 N N . VAL A 1 271 ? 24.584 1.224 -13.438 1.00 96.31 271 VAL A N 1
ATOM 2125 C CA . VAL A 1 271 ? 25.150 0.706 -14.697 1.00 96.31 271 VAL A CA 1
ATOM 2126 C C . VAL A 1 271 ? 26.645 0.433 -14.525 1.00 96.31 271 VAL A C 1
ATOM 2128 O O . VAL A 1 271 ? 27.258 1.053 -13.646 1.00 96.31 271 VAL A O 1
ATOM 2131 N N . PRO A 1 272 ? 27.243 -0.462 -15.333 1.00 93.31 272 PRO A N 1
ATOM 2132 C CA . PRO A 1 272 ? 28.685 -0.676 -15.317 1.00 93.31 272 PRO A CA 1
ATOM 2133 C C . PRO A 1 272 ? 29.447 0.633 -15.562 1.00 93.31 272 PRO A C 1
ATOM 2135 O O . PRO A 1 272 ? 29.067 1.422 -16.431 1.00 93.31 272 PRO A O 1
ATOM 2138 N N . ASP A 1 273 ? 30.514 0.867 -14.802 1.00 89.69 273 ASP A N 1
ATOM 2139 C CA . ASP A 1 273 ? 31.446 1.969 -15.053 1.00 89.69 273 ASP A CA 1
ATOM 2140 C C . ASP A 1 273 ? 32.668 1.518 -15.880 1.00 89.69 273 ASP A C 1
ATOM 2142 O O . ASP A 1 273 ? 32.868 0.333 -16.152 1.00 89.69 273 ASP A O 1
ATOM 2146 N N . GLU A 1 274 ? 33.500 2.477 -16.298 1.00 85.25 274 GLU A N 1
ATOM 2147 C CA . GLU A 1 274 ? 34.694 2.224 -17.125 1.00 85.25 274 GLU A CA 1
ATOM 2148 C C . GLU A 1 274 ? 35.790 1.414 -16.403 1.00 85.25 274 GLU A C 1
ATOM 2150 O O . GLU A 1 274 ? 36.692 0.883 -17.049 1.00 85.25 274 GLU A O 1
ATOM 2155 N N . ASN A 1 275 ? 35.713 1.290 -15.075 1.00 87.69 275 ASN A N 1
ATOM 2156 C CA . ASN A 1 275 ? 36.703 0.628 -14.224 1.00 87.69 275 ASN A CA 1
ATOM 2157 C C . ASN A 1 275 ? 36.254 -0.772 -13.764 1.00 87.69 275 ASN A C 1
ATOM 2159 O O . ASN A 1 275 ? 36.898 -1.368 -12.900 1.00 87.69 275 ASN A O 1
ATOM 2163 N N . GLY A 1 276 ? 35.157 -1.303 -14.317 1.00 82.94 276 GLY A N 1
ATOM 2164 C CA . GLY A 1 276 ? 34.584 -2.592 -13.915 1.00 82.94 276 GLY A CA 1
ATOM 2165 C C . GLY A 1 276 ? 33.778 -2.544 -12.612 1.00 82.94 276 GLY A C 1
ATOM 2166 O O . GLY A 1 276 ? 33.440 -3.594 -12.065 1.00 82.94 276 GLY A O 1
ATOM 2167 N N . GLY A 1 277 ? 33.483 -1.344 -12.110 1.00 91.81 277 GLY A N 1
ATOM 2168 C CA . GLY A 1 277 ? 32.579 -1.084 -10.997 1.00 91.81 277 GLY A CA 1
ATOM 2169 C C . GLY A 1 277 ? 31.157 -0.760 -11.460 1.00 91.81 277 GLY A C 1
ATOM 2170 O O . GLY A 1 277 ? 30.752 -1.060 -12.585 1.00 91.81 277 GLY A O 1
ATOM 2171 N N . TRP A 1 278 ? 30.385 -0.146 -10.563 1.00 94.88 278 TRP A N 1
ATOM 2172 C CA . TRP A 1 278 ? 28.981 0.200 -10.777 1.00 94.88 278 TRP A CA 1
ATOM 2173 C C . TRP A 1 278 ? 28.717 1.639 -10.359 1.00 94.88 278 TRP A C 1
ATOM 2175 O O . TRP A 1 278 ? 29.097 2.062 -9.267 1.00 94.88 278 TRP A O 1
ATOM 2185 N N . LYS A 1 279 ? 28.007 2.381 -11.209 1.00 95.31 279 LYS A N 1
ATOM 2186 C CA . LYS A 1 279 ? 27.626 3.772 -10.967 1.00 95.31 279 LYS A CA 1
ATOM 2187 C C . LYS A 1 279 ? 26.113 3.911 -10.890 1.00 95.31 279 LYS A C 1
ATOM 2189 O O . LYS A 1 279 ? 25.412 3.568 -11.840 1.00 95.31 279 LYS A O 1
ATOM 2194 N N . THR A 1 280 ? 25.614 4.497 -9.803 1.00 97.31 280 THR A N 1
ATOM 2195 C CA . THR A 1 280 ? 24.197 4.861 -9.661 1.00 97.31 280 THR A CA 1
ATOM 2196 C C . THR A 1 280 ? 23.807 5.938 -10.674 1.00 97.31 280 THR A C 1
ATOM 2198 O O . THR A 1 280 ? 24.402 7.016 -10.714 1.00 97.31 280 THR A O 1
ATOM 2201 N N . VAL A 1 281 ? 22.785 5.652 -11.481 1.00 97.00 281 VAL A N 1
ATOM 2202 C CA . VAL A 1 281 ? 22.228 6.555 -12.510 1.00 97.00 281 VAL A CA 1
ATOM 2203 C C . VAL A 1 281 ? 20.760 6.903 -12.263 1.00 97.00 281 VAL A C 1
ATOM 2205 O O . VAL A 1 281 ? 20.266 7.909 -12.781 1.00 97.00 281 VAL A O 1
ATOM 2208 N N . ARG A 1 282 ? 20.071 6.104 -11.439 1.00 96.94 282 ARG A N 1
ATOM 2209 C CA . ARG A 1 282 ? 18.771 6.435 -10.845 1.00 96.94 282 ARG A CA 1
ATOM 2210 C C . ARG A 1 282 ? 18.843 6.117 -9.351 1.00 96.94 282 ARG A C 1
ATOM 2212 O O . ARG A 1 282 ? 18.823 4.940 -9.004 1.00 96.94 282 ARG A O 1
ATOM 2219 N N . PRO A 1 283 ? 18.966 7.118 -8.464 1.00 96.88 283 PRO A N 1
ATOM 2220 C CA . PRO A 1 283 ? 19.099 6.871 -7.026 1.00 96.88 283 PRO A CA 1
ATOM 2221 C C . PRO A 1 283 ? 17.816 6.321 -6.395 1.00 96.88 283 PRO A C 1
ATOM 2223 O O . PRO A 1 283 ? 17.879 5.752 -5.314 1.00 96.88 283 PRO A O 1
ATOM 2226 N N . PHE A 1 284 ? 16.677 6.476 -7.070 1.00 97.06 284 PHE A N 1
ATOM 2227 C CA . PHE A 1 284 ? 15.388 5.976 -6.626 1.00 97.06 284 PHE A CA 1
ATOM 2228 C C . PHE A 1 284 ? 14.511 5.644 -7.837 1.00 97.06 284 PHE A C 1
ATOM 2230 O O . PHE A 1 284 ? 14.388 6.468 -8.746 1.00 97.06 284 PHE A O 1
ATOM 2237 N N . ILE A 1 285 ? 13.927 4.446 -7.858 1.00 96.88 285 ILE A N 1
ATOM 2238 C CA . ILE A 1 285 ? 12.998 3.991 -8.913 1.00 96.88 285 ILE A CA 1
ATOM 2239 C C . ILE A 1 285 ? 11.589 3.678 -8.396 1.00 96.88 285 ILE A C 1
ATOM 2241 O O . ILE A 1 285 ? 10.727 3.260 -9.170 1.00 96.88 285 ILE A O 1
ATOM 2245 N N . GLY A 1 286 ? 11.342 3.935 -7.111 1.00 96.06 286 GLY A N 1
ATOM 2246 C CA . GLY A 1 286 ? 10.152 3.476 -6.408 1.00 96.06 286 GLY A CA 1
ATOM 2247 C C . GLY A 1 286 ? 10.265 2.017 -5.977 1.00 96.06 286 GLY A C 1
ATOM 2248 O O . GLY A 1 286 ? 11.269 1.350 -6.231 1.00 96.06 286 GLY A O 1
ATOM 2249 N N . PHE A 1 287 ? 9.234 1.534 -5.301 1.00 96.12 287 PHE A N 1
ATOM 2250 C CA . PHE A 1 287 ? 9.068 0.133 -4.912 1.00 96.12 287 PHE A CA 1
ATOM 2251 C C . PHE A 1 287 ? 7.567 -0.191 -4.801 1.00 96.12 287 PHE A C 1
ATOM 2253 O O . PHE A 1 287 ? 6.783 0.748 -4.641 1.00 96.12 287 PHE A O 1
ATOM 2260 N N . PRO A 1 288 ? 7.146 -1.465 -4.905 1.00 93.88 288 PRO A N 1
ATOM 2261 C CA . PRO A 1 288 ? 5.731 -1.842 -4.840 1.00 93.88 288 PRO A CA 1
ATOM 2262 C C . PRO A 1 288 ? 5.074 -1.378 -3.533 1.00 93.88 288 PRO A C 1
ATOM 2264 O O . PRO A 1 288 ? 5.696 -1.469 -2.473 1.00 93.88 288 PRO A O 1
ATOM 2267 N N . SER A 1 289 ? 3.836 -0.879 -3.596 1.00 87.56 289 SER A N 1
ATOM 2268 C CA . SER A 1 289 ? 3.070 -0.500 -2.402 1.00 87.56 289 SER A CA 1
ATOM 2269 C C . SER A 1 289 ? 2.546 -1.738 -1.669 1.00 87.56 289 SER A C 1
ATOM 2271 O O . SER A 1 289 ? 1.720 -2.468 -2.206 1.00 87.56 289 SER A O 1
ATOM 2273 N N . GLY A 1 290 ? 3.002 -1.955 -0.432 1.00 88.75 290 GLY A N 1
ATOM 2274 C CA . GLY A 1 290 ? 2.417 -2.932 0.489 1.00 88.75 290 GLY A CA 1
ATOM 2275 C C . GLY A 1 290 ? 2.415 -4.375 -0.020 1.00 88.75 290 GLY A C 1
ATOM 2276 O O . GLY A 1 290 ? 3.466 -5.025 -0.050 1.00 88.75 290 GLY A O 1
ATOM 2277 N N . LYS A 1 291 ? 1.232 -4.897 -0.373 1.00 93.19 291 LYS A N 1
ATOM 2278 C CA . LYS A 1 291 ? 1.041 -6.245 -0.943 1.00 93.19 291 LYS A CA 1
ATOM 2279 C C . LYS A 1 291 ? 1.542 -6.336 -2.390 1.00 93.19 291 LYS A C 1
ATOM 2281 O O . LYS A 1 291 ? 2.201 -5.450 -2.918 1.00 93.19 291 LYS A O 1
ATOM 2286 N N . THR A 1 292 ? 1.304 -7.481 -3.030 1.00 94.75 292 THR A N 1
ATOM 2287 C CA . THR A 1 292 ? 1.805 -7.738 -4.383 1.00 94.75 292 THR A CA 1
ATOM 2288 C C . THR A 1 292 ? 1.183 -6.790 -5.392 1.00 94.75 292 THR A C 1
ATOM 2290 O O . THR A 1 292 ? -0.029 -6.812 -5.599 1.00 94.75 292 THR A O 1
ATOM 2293 N N . LYS A 1 293 ? 2.035 -5.982 -6.025 1.00 94.88 293 LYS A N 1
ATOM 2294 C CA . LYS A 1 293 ? 1.669 -5.042 -7.081 1.00 94.88 293 LYS A CA 1
ATOM 2295 C C . LYS A 1 293 ? 2.731 -5.032 -8.174 1.00 94.88 293 LYS A C 1
ATOM 2297 O O . LYS A 1 293 ? 3.882 -5.420 -7.949 1.00 94.88 293 LYS A O 1
ATOM 2302 N N . ALA A 1 294 ? 2.327 -4.594 -9.359 1.00 95.56 294 ALA A N 1
ATOM 2303 C CA . ALA A 1 294 ? 3.229 -4.391 -10.478 1.00 95.56 294 ALA A CA 1
ATOM 2304 C C . ALA A 1 294 ? 3.684 -2.931 -10.538 1.00 95.56 294 ALA A C 1
ATOM 2306 O O . ALA A 1 294 ? 2.879 -2.011 -10.421 1.00 95.56 294 ALA A O 1
ATOM 2307 N N . MET A 1 295 ? 4.975 -2.724 -10.772 1.00 95.88 295 MET A N 1
ATOM 2308 C CA . MET A 1 295 ? 5.560 -1.416 -11.024 1.00 95.88 295 MET A CA 1
ATOM 2309 C C . MET A 1 295 ? 6.277 -1.402 -12.371 1.00 95.88 295 MET A C 1
ATOM 2311 O O . MET A 1 295 ? 6.864 -2.402 -12.793 1.00 95.88 295 MET A O 1
ATOM 2315 N N . VAL A 1 296 ? 6.274 -0.240 -13.026 1.00 96.88 296 VAL A N 1
ATOM 2316 C CA . VAL A 1 296 ? 6.930 -0.050 -14.323 1.00 96.88 296 VAL A CA 1
ATOM 2317 C C . VAL A 1 296 ? 8.108 0.903 -14.165 1.00 96.88 296 VAL A C 1
ATOM 2319 O O . VAL A 1 296 ? 8.000 1.969 -13.551 1.00 96.88 296 VAL A O 1
ATOM 2322 N N . VAL A 1 297 ? 9.258 0.524 -14.713 1.00 97.00 297 VAL A N 1
ATOM 2323 C CA . VAL A 1 297 ? 10.491 1.309 -14.671 1.00 97.00 297 VAL A CA 1
ATOM 2324 C C . VAL A 1 297 ? 10.954 1.599 -16.092 1.00 97.00 297 VAL A C 1
ATOM 2326 O O . VAL A 1 297 ? 11.203 0.688 -16.879 1.00 97.00 297 VAL A O 1
ATOM 2329 N N . ASP A 1 298 ? 11.088 2.883 -16.413 1.00 94.94 298 ASP A N 1
ATOM 2330 C CA . ASP A 1 298 ? 11.665 3.329 -17.678 1.00 94.94 298 ASP A CA 1
ATOM 2331 C C . ASP A 1 298 ? 13.187 3.106 -17.676 1.00 94.94 298 ASP A C 1
ATOM 2333 O O . ASP A 1 298 ? 13.919 3.665 -16.850 1.00 94.94 298 ASP A O 1
ATOM 2337 N N . LEU A 1 299 ? 13.662 2.277 -18.607 1.00 96.38 299 LEU A N 1
ATOM 2338 C CA . LEU A 1 299 ? 15.077 1.984 -18.830 1.00 96.38 299 LEU A CA 1
ATOM 2339 C C . LEU A 1 299 ? 15.681 2.819 -19.973 1.00 96.38 299 LEU A C 1
ATOM 2341 O O . LEU A 1 299 ? 16.822 2.578 -20.384 1.00 96.38 299 LEU A O 1
ATOM 2345 N N . SER A 1 300 ? 14.965 3.822 -20.481 1.00 89.12 300 SER A N 1
ATOM 2346 C CA . SER A 1 300 ? 15.475 4.742 -21.498 1.00 89.12 300 SER A CA 1
ATOM 2347 C C . SER A 1 300 ? 16.745 5.450 -21.017 1.00 89.12 300 SER A C 1
ATOM 2349 O O . SER A 1 300 ? 16.810 6.038 -19.933 1.00 89.12 300 SER A O 1
ATOM 2351 N N . GLY A 1 301 ? 17.802 5.363 -21.828 1.00 90.06 301 GLY A N 1
ATOM 2352 C CA . GLY A 1 301 ? 19.130 5.888 -21.498 1.00 90.06 301 GLY A CA 1
ATOM 2353 C C . GLY A 1 301 ? 19.910 5.079 -20.450 1.00 90.06 301 GLY A C 1
ATOM 2354 O O . GLY A 1 301 ? 21.056 5.424 -20.169 1.00 90.06 301 GLY A O 1
ATOM 2355 N N . ILE A 1 302 ? 19.327 4.015 -19.888 1.00 94.88 302 ILE A N 1
ATOM 2356 C CA . ILE A 1 302 ? 20.020 3.042 -19.027 1.00 94.88 302 ILE A CA 1
ATOM 2357 C C . ILE A 1 302 ? 20.638 1.944 -19.888 1.00 94.88 302 ILE A C 1
ATOM 2359 O O . ILE A 1 302 ? 21.806 1.595 -19.708 1.00 94.88 302 ILE A O 1
ATOM 2363 N N . VAL A 1 303 ? 19.858 1.437 -20.845 1.00 94.75 303 VAL A N 1
ATOM 2364 C CA . VAL A 1 303 ? 20.287 0.404 -21.787 1.00 94.75 303 VAL A CA 1
ATOM 2365 C C . VAL A 1 303 ? 20.472 0.966 -23.194 1.00 94.75 303 VAL A C 1
ATOM 2367 O O . VAL A 1 303 ? 19.860 1.960 -23.585 1.00 94.75 303 VAL A O 1
ATOM 2370 N N . SER A 1 304 ? 21.341 0.326 -23.967 1.00 92.88 304 SER A N 1
ATOM 2371 C CA . SER A 1 304 ? 21.652 0.664 -25.352 1.00 92.88 304 SER A CA 1
ATOM 2372 C C . SER A 1 304 ? 22.039 -0.595 -26.133 1.00 92.88 304 SER A C 1
ATOM 2374 O O . SER A 1 304 ? 22.184 -1.678 -25.569 1.00 92.88 304 SER A O 1
ATOM 2376 N N . ALA A 1 305 ? 22.262 -0.462 -27.443 1.00 90.31 305 ALA A N 1
ATOM 2377 C CA . ALA A 1 305 ? 22.758 -1.571 -28.262 1.00 90.31 305 ALA A CA 1
ATOM 2378 C C . ALA A 1 305 ? 24.146 -2.089 -27.818 1.00 90.31 305 ALA A C 1
ATOM 2380 O O . ALA A 1 305 ? 24.495 -3.227 -28.119 1.00 90.31 305 ALA A O 1
ATOM 2381 N N . SER A 1 306 ? 24.938 -1.265 -27.119 1.00 88.56 306 SER A N 1
ATOM 2382 C CA . SER A 1 306 ? 26.260 -1.630 -26.591 1.00 88.56 306 SER A CA 1
ATOM 2383 C C . SER A 1 306 ? 26.278 -1.893 -25.083 1.00 88.56 306 SER A C 1
ATOM 2385 O O . SER A 1 306 ? 27.295 -2.358 -24.573 1.00 88.56 306 SER A O 1
ATOM 2387 N N . ASN A 1 307 ? 25.184 -1.608 -24.369 1.00 89.75 307 ASN A N 1
ATOM 2388 C CA . ASN A 1 307 ? 25.048 -1.859 -22.939 1.00 89.75 307 ASN A CA 1
ATOM 2389 C C . ASN A 1 307 ? 23.649 -2.395 -22.604 1.00 89.75 307 ASN A C 1
ATOM 2391 O O . ASN A 1 307 ? 22.696 -1.631 -22.481 1.00 89.75 307 ASN A O 1
ATOM 2395 N N . SER A 1 308 ? 23.533 -3.706 -22.418 1.00 94.31 308 SER A N 1
ATOM 2396 C CA . SER A 1 308 ? 22.302 -4.390 -21.997 1.00 94.31 308 SER A CA 1
ATOM 2397 C C . SER A 1 308 ? 22.250 -4.677 -20.497 1.00 94.31 308 SER A C 1
ATOM 2399 O O . SER A 1 308 ? 21.290 -5.297 -20.033 1.00 94.31 308 SER A O 1
ATOM 2401 N N . ARG A 1 309 ? 23.290 -4.284 -19.748 1.00 96.06 309 ARG A N 1
ATOM 2402 C CA . ARG A 1 309 ? 23.468 -4.653 -18.345 1.00 96.06 309 ARG A CA 1
ATOM 2403 C C . ARG A 1 309 ? 23.182 -3.483 -17.423 1.00 96.06 309 ARG A C 1
ATOM 2405 O O . ARG A 1 309 ? 23.701 -2.381 -17.593 1.00 96.06 309 ARG A O 1
ATOM 2412 N N . PHE A 1 310 ? 22.398 -3.758 -16.396 1.00 97.88 310 PHE A N 1
ATOM 2413 C CA . PHE A 1 310 ? 22.165 -2.848 -15.286 1.00 97.88 310 PHE A CA 1
ATOM 2414 C C . PHE A 1 310 ? 21.967 -3.661 -14.009 1.00 97.88 310 PHE A C 1
ATOM 2416 O O . PHE A 1 310 ? 21.842 -4.885 -14.036 1.00 97.88 310 PHE A O 1
ATOM 2423 N N . ARG A 1 311 ? 21.963 -2.982 -12.872 1.00 97.44 311 ARG A N 1
ATOM 2424 C CA . ARG A 1 311 ? 21.801 -3.606 -11.567 1.00 97.44 311 ARG A CA 1
ATOM 2425 C C . ARG A 1 311 ? 20.826 -2.800 -10.732 1.00 97.44 311 ARG A C 1
ATOM 2427 O O . ARG A 1 311 ? 20.951 -1.580 -10.656 1.00 97.44 311 ARG A O 1
ATOM 2434 N N . MET A 1 312 ? 19.899 -3.485 -10.076 1.00 98.50 312 MET A N 1
ATOM 2435 C CA . MET A 1 312 ? 19.123 -2.927 -8.973 1.00 98.50 312 MET A CA 1
ATOM 2436 C C . MET A 1 312 ? 19.862 -3.150 -7.654 1.00 98.50 312 MET A C 1
ATOM 2438 O O . MET A 1 312 ? 20.423 -4.224 -7.450 1.00 98.50 312 MET A O 1
ATOM 2442 N N . SER A 1 313 ? 19.866 -2.158 -6.764 1.00 98.44 313 SER A N 1
ATOM 2443 C CA . SER A 1 313 ? 20.497 -2.242 -5.438 1.00 98.44 313 SER A CA 1
ATOM 2444 C C . SER A 1 313 ? 19.592 -1.644 -4.368 1.00 98.44 313 SER A C 1
ATOM 2446 O O . SER A 1 313 ? 18.994 -0.592 -4.603 1.00 98.44 313 SER A O 1
ATOM 2448 N N . SER A 1 314 ? 19.523 -2.287 -3.200 1.00 98.56 314 SER A N 1
ATOM 2449 C CA . SER A 1 314 ? 18.714 -1.846 -2.054 1.00 98.56 314 SER A CA 1
ATOM 2450 C C . SER A 1 314 ? 19.155 -2.558 -0.762 1.00 98.56 314 SER A C 1
ATOM 2452 O O . SER A 1 314 ? 19.967 -3.481 -0.805 1.00 98.56 314 SER A O 1
ATOM 2454 N N . SER A 1 315 ? 18.632 -2.121 0.384 1.00 98.31 315 SER A N 1
ATOM 2455 C CA . SER A 1 315 ? 18.634 -2.874 1.652 1.00 98.31 315 SER A CA 1
ATOM 2456 C C . SER A 1 315 ? 17.232 -2.982 2.274 1.00 98.31 315 SER A C 1
ATOM 2458 O O . SER A 1 315 ? 17.088 -3.342 3.443 1.00 98.31 315 SER A O 1
ATOM 2460 N N . MET A 1 316 ? 16.191 -2.654 1.500 1.00 98.00 316 MET A N 1
ATOM 2461 C CA . MET A 1 316 ? 14.801 -2.889 1.884 1.00 98.00 316 MET A CA 1
ATOM 2462 C C . MET A 1 316 ? 14.450 -4.365 1.733 1.00 98.00 316 MET A C 1
ATOM 2464 O O . MET A 1 316 ? 14.950 -5.057 0.845 1.00 98.00 316 MET A O 1
ATOM 2468 N N . GLU A 1 317 ? 13.526 -4.831 2.560 1.00 97.38 317 GLU A N 1
ATOM 2469 C CA . GLU A 1 317 ? 13.018 -6.193 2.486 1.00 97.38 317 GLU A CA 1
ATOM 2470 C C . GLU A 1 317 ? 11.967 -6.339 1.371 1.00 97.38 317 GLU A C 1
ATOM 2472 O O . GLU A 1 317 ? 10.768 -6.138 1.579 1.00 97.38 317 GLU A O 1
ATOM 2477 N N . LEU A 1 318 ? 12.446 -6.656 0.164 1.00 97.94 318 LEU A N 1
ATOM 2478 C CA . LEU A 1 318 ? 11.638 -6.791 -1.049 1.00 97.94 318 LEU A CA 1
ATOM 2479 C C . LEU A 1 318 ? 11.663 -8.218 -1.594 1.00 97.94 318 LEU A C 1
ATOM 2481 O O . LEU A 1 318 ? 12.713 -8.862 -1.668 1.00 97.94 318 LEU A O 1
ATOM 2485 N N . TYR A 1 319 ? 10.493 -8.658 -2.039 1.00 98.06 319 TYR A N 1
ATOM 2486 C CA . TYR A 1 319 ? 10.249 -9.974 -2.607 1.00 98.06 319 TYR A CA 1
ATOM 2487 C C . TYR A 1 319 ? 9.609 -9.820 -3.986 1.00 98.06 319 TYR A C 1
ATOM 2489 O O . TYR A 1 319 ? 8.680 -9.028 -4.155 1.00 98.06 319 TYR A O 1
ATOM 2497 N N . TRP A 1 320 ? 10.087 -10.577 -4.971 1.00 98.25 320 TRP A N 1
ATOM 2498 C CA . TRP A 1 320 ? 9.699 -10.417 -6.377 1.00 98.25 320 TRP A CA 1
ATOM 2499 C C . TRP A 1 320 ? 9.166 -11.723 -6.947 1.00 98.25 320 TRP A C 1
ATOM 2501 O O . TRP A 1 320 ? 9.777 -12.757 -6.727 1.00 98.25 320 TRP A O 1
ATOM 2511 N N . ASP A 1 321 ? 8.067 -11.669 -7.686 1.00 97.62 321 ASP A N 1
ATOM 2512 C CA . ASP A 1 321 ? 7.435 -12.836 -8.324 1.00 97.62 321 ASP A CA 1
ATOM 2513 C C . ASP A 1 321 ? 7.693 -12.838 -9.835 1.00 97.62 321 ASP A C 1
ATOM 2515 O O . ASP A 1 321 ? 7.867 -13.871 -10.471 1.00 97.62 321 ASP A O 1
ATOM 2519 N N . GLN A 1 322 ? 7.791 -11.648 -10.437 1.00 98.44 322 GLN A N 1
ATOM 2520 C CA . GLN A 1 322 ? 7.992 -11.529 -11.874 1.00 98.44 322 GLN A CA 1
ATOM 2521 C C . GLN A 1 322 ? 8.895 -10.357 -12.240 1.00 98.44 322 GLN A C 1
ATOM 2523 O O . GLN A 1 322 ? 8.791 -9.270 -11.670 1.00 98.44 322 GLN A O 1
ATOM 2528 N N . ALA A 1 323 ? 9.756 -10.576 -13.234 1.00 98.56 323 ALA A N 1
ATOM 2529 C CA . ALA A 1 323 ? 10.535 -9.527 -13.872 1.00 98.56 323 ALA A CA 1
ATOM 2530 C C . ALA A 1 323 ? 10.697 -9.801 -15.374 1.00 98.56 323 ALA A C 1
ATOM 2532 O O . ALA A 1 323 ? 11.304 -10.794 -15.784 1.00 98.56 323 ALA A O 1
ATOM 2533 N N . PHE A 1 324 ? 10.195 -8.892 -16.204 1.00 98.62 324 PHE A N 1
ATOM 2534 C CA . PHE A 1 324 ? 10.341 -8.945 -17.660 1.00 98.62 324 PHE A CA 1
ATOM 2535 C C . PHE A 1 324 ? 10.450 -7.531 -18.234 1.00 98.62 324 PHE A C 1
ATOM 2537 O O . PHE A 1 324 ? 10.253 -6.540 -17.533 1.00 98.62 324 PHE A O 1
ATOM 2544 N N . TYR A 1 325 ? 10.783 -7.414 -19.515 1.00 98.19 325 TYR A N 1
ATOM 2545 C CA . TYR A 1 325 ? 10.866 -6.127 -20.191 1.00 98.19 325 TYR A CA 1
ATOM 2546 C C . TYR A 1 325 ? 10.148 -6.127 -21.539 1.00 98.19 325 TYR A C 1
ATOM 2548 O O . TYR A 1 325 ? 9.911 -7.171 -22.148 1.00 98.19 325 TYR A O 1
ATOM 2556 N N . THR A 1 326 ? 9.843 -4.926 -22.017 1.00 97.56 326 THR A N 1
ATOM 2557 C CA . THR A 1 326 ? 9.408 -4.659 -23.394 1.00 97.56 326 THR A CA 1
ATOM 2558 C C . THR A 1 326 ? 10.406 -3.724 -24.071 1.00 97.56 326 THR A C 1
ATOM 2560 O O . THR A 1 326 ? 11.225 -3.080 -23.413 1.00 97.56 326 THR A O 1
ATOM 2563 N N . ILE A 1 327 ? 10.389 -3.697 -25.399 1.00 95.75 327 ILE A N 1
ATOM 2564 C CA . ILE A 1 327 ? 11.291 -2.890 -26.227 1.00 95.75 327 ILE A CA 1
ATOM 2565 C C . ILE A 1 327 ? 10.579 -2.566 -27.532 1.00 95.75 327 ILE A C 1
ATOM 2567 O O . ILE A 1 327 ? 10.095 -3.478 -28.208 1.00 95.75 327 ILE A O 1
ATOM 2571 N N . ASN A 1 328 ? 10.574 -1.288 -27.914 1.00 94.38 328 ASN A N 1
ATOM 2572 C CA . ASN A 1 328 ? 9.940 -0.801 -29.141 1.00 94.38 328 ASN A CA 1
ATOM 2573 C C . ASN A 1 328 ? 8.460 -1.219 -29.265 1.00 94.38 328 ASN A C 1
ATOM 2575 O O . ASN A 1 328 ? 7.974 -1.477 -30.368 1.00 94.38 328 ASN A O 1
ATOM 2579 N N . GLU A 1 329 ? 7.758 -1.324 -28.139 1.00 93.56 329 GLU A N 1
ATOM 2580 C CA . GLU A 1 329 ? 6.368 -1.766 -28.073 1.00 93.56 329 GLU A CA 1
ATOM 2581 C C . GLU A 1 329 ? 5.519 -0.630 -27.513 1.00 93.56 329 GLU A C 1
ATOM 2583 O O . GLU A 1 329 ? 5.564 -0.353 -26.318 1.00 93.56 329 GLU A O 1
ATOM 2588 N N . GLY A 1 330 ? 4.767 0.036 -28.391 1.00 92.62 330 GLY A N 1
ATOM 2589 C CA . GLY A 1 330 ? 3.763 1.014 -27.978 1.00 92.62 330 GLY A CA 1
ATOM 2590 C C . GLY A 1 330 ? 2.547 0.329 -27.360 1.00 92.62 330 GLY A C 1
ATOM 2591 O O . GLY A 1 330 ? 2.299 -0.850 -27.616 1.00 92.62 330 GLY A O 1
ATOM 2592 N N . ASP A 1 331 ? 1.779 1.077 -26.569 1.00 95.56 331 ASP A N 1
ATOM 2593 C CA . ASP A 1 331 ? 0.586 0.516 -25.946 1.00 95.56 331 ASP A CA 1
ATOM 2594 C C . ASP A 1 331 ? -0.495 0.186 -26.998 1.00 95.56 331 ASP A C 1
ATOM 2596 O O . ASP A 1 331 ? -0.736 0.944 -27.944 1.00 95.56 331 ASP A O 1
ATOM 2600 N N . ALA A 1 332 ? -1.141 -0.968 -26.834 1.00 96.00 332 ALA A N 1
ATOM 2601 C CA . ALA A 1 332 ? -2.333 -1.367 -27.560 1.00 96.00 332 ALA A CA 1
ATOM 2602 C C . ALA A 1 332 ? -3.505 -0.414 -27.246 1.00 96.00 332 ALA A C 1
ATOM 2604 O O . ALA A 1 332 ? -3.530 0.206 -26.181 1.00 96.00 332 ALA A O 1
ATOM 2605 N N . PRO A 1 333 ? -4.494 -0.287 -28.150 1.00 96.12 333 PRO A N 1
ATOM 2606 C CA . PRO A 1 333 ? -5.688 0.494 -27.856 1.00 96.12 333 PRO A CA 1
ATOM 2607 C C . PRO A 1 333 ? -6.435 -0.107 -26.660 1.00 96.12 333 PRO A C 1
ATOM 2609 O O . PRO A 1 333 ? -6.621 -1.321 -26.597 1.00 96.12 333 PRO A O 1
ATOM 2612 N N . VAL A 1 334 ? -6.880 0.761 -25.755 1.00 97.19 334 VAL A N 1
ATOM 2613 C CA . VAL A 1 334 ? -7.752 0.425 -24.625 1.00 97.19 334 VAL A CA 1
ATOM 2614 C C . VAL A 1 334 ? -8.996 1.307 -24.656 1.00 97.19 334 VAL A C 1
ATOM 2616 O O . VAL A 1 334 ? -8.924 2.467 -25.072 1.00 97.19 334 VAL A O 1
ATOM 2619 N N . GLU A 1 335 ? -10.125 0.773 -24.202 1.00 97.50 335 GLU A N 1
ATOM 2620 C CA . GLU A 1 335 ? -11.360 1.530 -24.001 1.00 97.50 335 GLU A CA 1
ATOM 2621 C C . GLU A 1 335 ? -11.652 1.607 -22.501 1.00 97.50 335 GLU A C 1
ATOM 2623 O O . GLU A 1 335 ? -11.897 0.597 -21.845 1.00 97.50 335 GLU A O 1
ATOM 2628 N N . ALA A 1 336 ? -11.588 2.818 -21.948 1.00 97.06 336 ALA A N 1
ATOM 2629 C CA . ALA A 1 336 ? -11.864 3.067 -20.540 1.00 97.06 336 ALA A CA 1
ATOM 2630 C C . ALA A 1 336 ? -13.326 3.491 -20.351 1.00 97.06 336 ALA A C 1
ATOM 2632 O O . ALA A 1 336 ? -13.787 4.446 -20.979 1.00 97.06 336 ALA A O 1
ATOM 2633 N N . GLN A 1 337 ? -14.040 2.811 -19.457 1.00 97.56 337 GLN A N 1
ATOM 2634 C CA . GLN A 1 337 ? -15.428 3.107 -19.116 1.00 97.56 337 GLN A CA 1
ATOM 2635 C C . GLN A 1 337 ? -15.566 3.320 -17.608 1.00 97.56 337 GLN A C 1
ATOM 2637 O O . GLN A 1 337 ? -15.259 2.429 -16.817 1.00 97.56 337 GLN A O 1
ATOM 2642 N N . SER A 1 338 ? -16.056 4.489 -17.196 1.00 97.19 338 SER A N 1
ATOM 2643 C CA . SER A 1 338 ? -16.357 4.738 -15.783 1.00 97.19 338 SER A CA 1
ATOM 2644 C C . SER A 1 338 ? -17.510 3.838 -15.326 1.00 97.19 338 SER A C 1
ATOM 2646 O O . SER A 1 338 ? -18.530 3.717 -16.010 1.00 97.19 338 SER A O 1
ATOM 2648 N N . CYS A 1 339 ? -17.337 3.193 -14.177 1.00 98.25 339 CYS A N 1
ATOM 2649 C CA . CYS A 1 339 ? -18.382 2.452 -13.489 1.00 98.25 339 CYS A CA 1
ATOM 2650 C C . CYS A 1 339 ? -18.976 3.391 -12.432 1.00 98.25 339 CYS A C 1
ATOM 2652 O O . CYS A 1 339 ? -18.334 3.665 -11.421 1.00 98.25 339 CYS A O 1
ATOM 2654 N N . GLU A 1 340 ? -20.181 3.916 -12.666 1.00 97.38 340 GLU A N 1
ATOM 2655 C CA . GLU A 1 340 ? -20.786 4.907 -11.765 1.00 97.38 340 GLU A CA 1
ATOM 2656 C C . GLU A 1 340 ? -20.956 4.351 -10.343 1.00 97.38 340 GLU A C 1
ATOM 2658 O O . GLU A 1 340 ? -21.464 3.240 -10.159 1.00 97.38 340 GLU A O 1
ATOM 2663 N N . LEU A 1 341 ? -20.563 5.131 -9.329 1.00 97.94 341 LEU A N 1
ATOM 2664 C CA . LEU A 1 341 ? -20.812 4.799 -7.927 1.00 97.94 341 LEU A CA 1
ATOM 2665 C C . LEU A 1 341 ? -22.324 4.811 -7.664 1.00 97.94 341 LEU A C 1
ATOM 2667 O O . LEU A 1 341 ? -22.976 5.843 -7.801 1.00 97.94 341 LEU A O 1
ATOM 2671 N N . GLN A 1 342 ? -22.888 3.666 -7.279 1.00 97.69 342 GLN A N 1
ATOM 2672 C CA . GLN A 1 342 ? -24.329 3.522 -7.056 1.00 97.69 342 GLN A CA 1
ATOM 2673 C C . GLN A 1 342 ? -24.721 3.643 -5.589 1.00 97.69 342 GLN A C 1
ATOM 2675 O O . GLN A 1 342 ? -25.779 4.187 -5.283 1.00 97.69 342 GLN A O 1
ATOM 2680 N N . SER A 1 343 ? -23.921 3.066 -4.692 1.00 98.31 343 SER A N 1
ATOM 2681 C CA . SER A 1 343 ? -24.186 3.125 -3.254 1.00 98.31 343 SER A CA 1
ATOM 2682 C C . SER A 1 343 ? -23.001 2.632 -2.439 1.00 98.31 343 SER A C 1
ATOM 2684 O O . SER A 1 343 ? -22.222 1.785 -2.888 1.00 98.31 343 SER A O 1
ATOM 2686 N N . THR A 1 344 ? -22.950 3.092 -1.202 1.00 98.62 344 THR A N 1
ATOM 2687 C CA . THR A 1 344 ? -21.932 2.801 -0.208 1.00 98.62 344 THR A CA 1
ATOM 2688 C C . THR A 1 344 ? -22.589 2.509 1.137 1.00 98.62 344 THR A C 1
ATOM 2690 O O . THR A 1 344 ? -23.701 2.966 1.435 1.00 98.62 344 THR A O 1
ATOM 2693 N N . HIS A 1 345 ? -21.921 1.719 1.973 1.00 98.75 345 HIS A N 1
ATOM 2694 C CA . HIS A 1 345 ? -22.394 1.465 3.328 1.00 98.75 345 HIS A CA 1
ATOM 2695 C C . HIS A 1 345 ? -21.237 1.218 4.292 1.00 98.75 345 HIS A C 1
ATOM 2697 O O . HIS A 1 345 ? -20.588 0.173 4.231 1.00 98.75 345 HIS A O 1
ATOM 2703 N N . LEU A 1 346 ? -21.014 2.163 5.205 1.00 98.88 346 LEU A N 1
ATOM 2704 C CA . LEU A 1 346 ? -20.044 2.036 6.286 1.00 98.88 346 LEU A CA 1
ATOM 2705 C C . LEU A 1 346 ? -20.690 1.358 7.497 1.00 98.88 346 LEU A C 1
ATOM 2707 O O . LEU A 1 346 ? -21.734 1.801 7.983 1.00 98.88 346 LEU A O 1
ATOM 2711 N N . HIS A 1 347 ? -20.055 0.317 8.021 1.00 98.50 347 HIS A N 1
ATOM 2712 C CA . HIS A 1 347 ? -20.532 -0.411 9.191 1.00 98.50 347 HIS A CA 1
ATOM 2713 C C . HIS A 1 347 ? -19.384 -1.091 9.945 1.00 98.50 347 HIS A C 1
ATOM 2715 O O . HIS A 1 347 ? -18.292 -1.270 9.415 1.00 98.50 347 HIS A O 1
ATOM 2721 N N . TYR A 1 348 ? -19.630 -1.491 11.194 1.00 97.38 348 TYR A N 1
ATOM 2722 C CA . TYR A 1 348 ? -18.683 -2.338 11.915 1.00 97.38 348 TYR A CA 1
ATOM 2723 C C . TYR A 1 348 ? -18.806 -3.781 11.436 1.00 97.38 348 TYR A C 1
ATOM 2725 O O . TYR A 1 348 ? -19.900 -4.353 11.481 1.00 97.38 348 TYR A O 1
ATOM 2733 N N . ARG A 1 349 ? -17.681 -4.384 11.063 1.00 96.62 349 ARG A N 1
ATOM 2734 C CA . ARG A 1 349 ? -17.603 -5.791 10.671 1.00 96.62 349 ARG A CA 1
ATOM 2735 C C . ARG A 1 349 ? -16.776 -6.605 11.659 1.00 96.62 349 ARG A C 1
ATOM 2737 O O . ARG A 1 349 ? -17.214 -7.674 12.075 1.00 96.62 349 ARG A O 1
ATOM 2744 N N . GLY A 1 350 ? -15.617 -6.093 12.061 1.00 95.56 350 GLY A N 1
ATOM 2745 C CA . GLY A 1 350 ? -14.591 -6.818 12.805 1.00 95.56 350 GLY A CA 1
ATOM 2746 C C . GLY A 1 350 ? -13.395 -7.177 11.923 1.00 95.56 350 GLY A C 1
ATOM 2747 O O . GLY A 1 350 ? -13.140 -6.534 10.912 1.00 95.56 350 GLY A O 1
ATOM 2748 N N . PHE A 1 351 ? -12.658 -8.209 12.321 1.00 94.94 351 PHE A N 1
ATOM 2749 C CA . PHE A 1 351 ? -11.344 -8.553 11.784 1.00 94.94 351 PHE A CA 1
ATOM 2750 C C . PHE A 1 351 ? -11.374 -9.919 11.101 1.00 94.94 351 PHE A C 1
ATOM 2752 O O . PHE A 1 351 ? -11.803 -10.911 11.705 1.00 94.94 351 PHE A O 1
ATOM 2759 N N . SER A 1 352 ? -10.892 -9.987 9.866 1.00 95.56 352 SER A N 1
ATOM 2760 C CA . SER A 1 352 ? -10.753 -11.222 9.107 1.00 95.56 352 SER A CA 1
ATOM 2761 C C . SER A 1 352 ? -9.670 -12.107 9.709 1.00 95.56 352 SER A C 1
ATOM 2763 O O . SER A 1 352 ? -8.653 -11.665 10.257 1.00 95.56 352 SER A O 1
ATOM 2765 N N . ARG A 1 353 ? -9.866 -13.418 9.604 1.00 93.06 353 ARG A N 1
ATOM 2766 C CA . ARG A 1 353 ? -8.863 -14.381 10.045 1.00 93.06 353 ARG A CA 1
ATOM 2767 C C . ARG A 1 353 ? -7.674 -14.353 9.088 1.00 93.06 353 ARG A C 1
ATOM 2769 O O . ARG A 1 353 ? -7.801 -14.737 7.929 1.00 93.06 353 ARG A O 1
ATOM 2776 N N . ARG A 1 354 ? -6.499 -14.016 9.619 1.00 90.31 354 ARG A N 1
ATOM 2777 C CA . ARG A 1 354 ? -5.213 -14.178 8.928 1.00 90.31 354 ARG A CA 1
ATOM 2778 C C . ARG A 1 354 ? -5.015 -15.616 8.458 1.00 90.31 354 ARG A C 1
ATOM 2780 O O . ARG A 1 354 ? -5.213 -16.567 9.223 1.00 90.31 354 ARG A O 1
ATOM 2787 N N . MET A 1 355 ? -4.598 -15.756 7.211 1.00 88.81 355 MET A N 1
ATOM 2788 C CA . MET A 1 355 ? -4.269 -17.016 6.568 1.00 88.81 355 MET A CA 1
ATOM 2789 C C . MET A 1 355 ? -2.772 -17.083 6.277 1.00 88.81 355 MET A C 1
ATOM 2791 O O . MET A 1 355 ? -2.141 -16.110 5.873 1.00 88.81 355 MET A O 1
ATOM 2795 N N . TYR A 1 356 ? -2.219 -18.279 6.455 1.00 86.38 356 TYR A N 1
ATOM 2796 C CA . TYR A 1 356 ? -0.828 -18.580 6.154 1.00 86.38 356 TYR A CA 1
ATOM 2797 C C . TYR A 1 356 ? -0.795 -19.718 5.143 1.00 86.38 356 TYR A C 1
ATOM 2799 O O . TYR A 1 356 ? -0.978 -20.879 5.523 1.00 86.38 356 TYR A O 1
ATOM 2807 N N . SER A 1 357 ? -0.589 -19.378 3.870 1.00 86.31 357 SER A N 1
ATOM 2808 C CA . SER A 1 357 ? -0.219 -20.362 2.853 1.00 86.31 357 SER A CA 1
ATOM 2809 C C . SER A 1 357 ? 1.135 -20.986 3.204 1.00 86.31 357 SER A C 1
ATOM 2811 O O . SER A 1 357 ? 1.882 -20.455 4.030 1.00 86.31 357 SER A O 1
ATOM 2813 N N . ASP A 1 358 ? 1.478 -22.111 2.580 1.00 89.19 358 ASP A N 1
ATOM 2814 C CA . ASP A 1 358 ? 2.777 -22.754 2.814 1.00 89.19 358 ASP A CA 1
ATOM 2815 C C . ASP A 1 358 ? 3.954 -21.862 2.387 1.00 89.19 358 ASP A C 1
ATOM 2817 O O . ASP A 1 358 ? 5.021 -21.931 2.991 1.00 89.19 358 ASP A O 1
ATOM 2821 N N . GLN A 1 359 ? 3.724 -20.960 1.426 1.00 91.00 359 GLN A N 1
ATOM 2822 C CA . GLN A 1 359 ? 4.691 -19.955 0.983 1.00 91.00 359 GLN A CA 1
ATOM 2823 C C . GLN A 1 359 ? 4.642 -18.653 1.790 1.00 91.00 359 GLN A C 1
ATOM 2825 O O . GLN A 1 359 ? 5.415 -17.744 1.501 1.00 91.00 359 GLN A O 1
ATOM 2830 N N . ALA A 1 360 ? 3.775 -18.515 2.797 1.00 91.12 360 ALA A N 1
ATOM 2831 C CA . A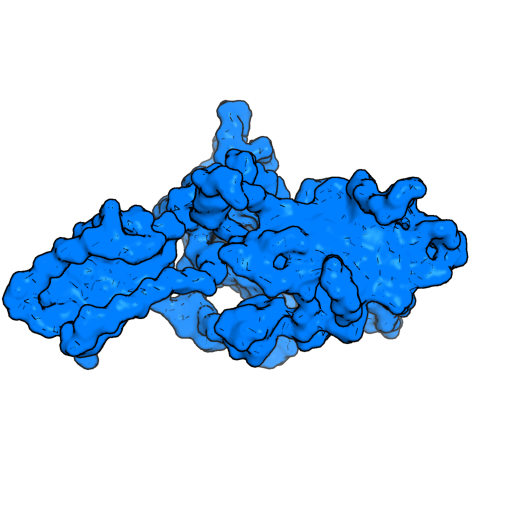LA A 1 360 ? 3.688 -17.283 3.576 1.00 91.12 360 ALA A CA 1
ATOM 2832 C C . ALA A 1 360 ? 4.993 -17.002 4.336 1.00 91.12 360 ALA A C 1
ATOM 2834 O O . ALA A 1 360 ? 5.611 -17.906 4.906 1.00 91.12 360 ALA A O 1
ATOM 2835 N N . LEU A 1 361 ? 5.370 -15.726 4.424 1.00 90.69 361 LEU A N 1
ATOM 2836 C CA . LEU A 1 361 ? 6.582 -15.269 5.106 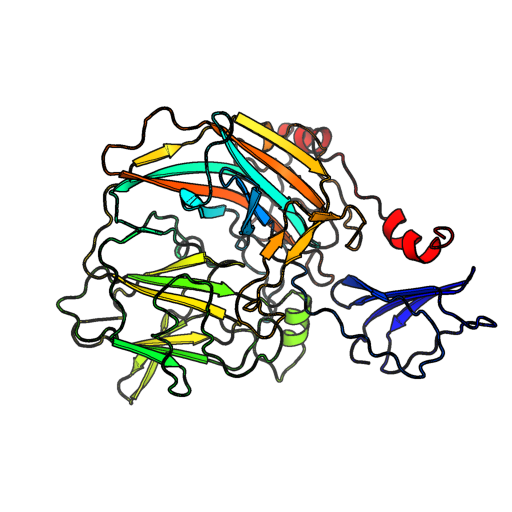1.00 90.69 361 LEU A CA 1
ATOM 2837 C C . LEU A 1 361 ? 6.701 -15.815 6.541 1.00 90.69 361 LEU A C 1
ATOM 2839 O O . LEU A 1 361 ? 7.735 -16.340 6.952 1.00 90.69 361 LEU A O 1
ATOM 2843 N N . PHE A 1 362 ? 5.596 -15.795 7.288 1.00 85.94 362 PHE A N 1
ATOM 2844 C CA . PHE A 1 362 ? 5.522 -16.288 8.669 1.00 85.94 362 PHE A CA 1
ATOM 2845 C C . PHE A 1 362 ? 5.545 -17.822 8.803 1.00 85.94 362 PHE A C 1
ATOM 2847 O O . PHE A 1 362 ? 5.495 -18.351 9.914 1.00 85.94 362 PHE A O 1
ATOM 2854 N N . ARG A 1 363 ? 5.646 -18.547 7.682 1.00 88.31 363 ARG A N 1
ATOM 2855 C CA . ARG A 1 363 ? 5.897 -19.994 7.603 1.00 88.31 363 ARG A CA 1
ATOM 2856 C C . ARG A 1 363 ? 7.250 -20.331 6.970 1.00 88.31 363 ARG A C 1
ATOM 2858 O O . ARG A 1 363 ? 7.460 -21.464 6.551 1.00 88.31 363 ARG A O 1
ATOM 2865 N N . ASN A 1 364 ? 8.188 -19.381 6.980 1.00 87.31 364 ASN A N 1
ATOM 2866 C CA . ASN A 1 364 ? 9.500 -19.469 6.324 1.00 87.31 364 ASN A CA 1
ATOM 2867 C C . ASN A 1 364 ? 9.431 -19.491 4.787 1.00 87.31 364 ASN A C 1
ATOM 2869 O O . ASN A 1 364 ? 10.392 -19.909 4.141 1.00 87.31 364 ASN A O 1
ATOM 2873 N N . GLY A 1 365 ? 8.311 -19.053 4.208 1.00 92.44 365 GLY A N 1
ATOM 2874 C CA . GLY A 1 365 ? 8.219 -18.728 2.792 1.00 92.44 365 GLY A CA 1
ATOM 2875 C C . GLY A 1 365 ? 8.566 -17.259 2.530 1.00 92.44 365 GLY A C 1
ATOM 2876 O O . GLY A 1 365 ? 9.335 -16.649 3.274 1.00 92.44 365 GLY A O 1
ATOM 2877 N N . ARG A 1 366 ? 8.019 -16.694 1.453 1.00 94.81 366 ARG A N 1
ATOM 2878 C CA . ARG A 1 366 ? 8.326 -15.338 0.952 1.00 94.81 366 ARG A CA 1
ATOM 2879 C C . ARG A 1 366 ? 7.101 -14.577 0.431 1.00 94.81 366 ARG A C 1
ATOM 2881 O O . ARG A 1 366 ? 7.233 -13.453 -0.035 1.00 94.81 366 ARG A O 1
ATOM 2888 N N . ALA A 1 367 ? 5.921 -15.183 0.503 1.00 94.25 367 ALA A N 1
ATOM 2889 C CA . ALA A 1 367 ? 4.658 -14.586 0.098 1.00 94.25 367 ALA A CA 1
ATOM 2890 C C . ALA A 1 367 ? 4.062 -13.712 1.215 1.00 94.25 367 ALA A C 1
ATOM 2892 O O . ALA A 1 367 ? 4.256 -14.018 2.403 1.00 94.25 367 ALA A O 1
ATOM 2893 N N . PRO A 1 368 ? 3.302 -12.660 0.865 1.00 92.56 368 PRO A N 1
ATOM 2894 C CA . PRO A 1 368 ? 2.607 -11.846 1.851 1.00 92.56 368 PRO A CA 1
ATOM 2895 C C . PRO A 1 368 ? 1.484 -12.635 2.546 1.00 92.56 368 PRO A C 1
ATOM 2897 O O . PRO A 1 368 ? 0.980 -13.637 2.038 1.00 92.56 368 PRO A O 1
ATOM 2900 N N . GLU A 1 369 ? 1.060 -12.168 3.724 1.00 88.62 369 GLU A N 1
ATOM 2901 C CA . GLU A 1 369 ? -0.150 -12.682 4.386 1.00 88.62 369 GLU A CA 1
ATOM 2902 C C . GLU A 1 369 ? -1.409 -12.406 3.547 1.00 88.62 369 GLU A C 1
ATOM 2904 O O . GLU A 1 369 ? -1.524 -11.333 2.944 1.00 88.62 369 GLU A O 1
ATOM 2909 N N . SER A 1 370 ? -2.364 -13.342 3.603 1.00 90.12 370 SER A N 1
ATOM 2910 C CA . SER A 1 370 ? -3.728 -13.230 3.063 1.00 90.12 370 SER A CA 1
ATOM 2911 C C . SER A 1 370 ? -4.768 -13.371 4.183 1.00 90.12 370 SER A C 1
ATOM 2913 O O . SER A 1 370 ? -4.424 -13.708 5.321 1.00 90.12 370 SER A O 1
ATOM 2915 N N . TYR A 1 371 ? -6.043 -13.103 3.886 1.00 93.75 371 TYR A N 1
ATOM 2916 C CA . TYR A 1 371 ? -7.099 -13.006 4.897 1.00 93.75 371 TYR A CA 1
ATOM 2917 C C . TYR A 1 371 ? -8.383 -13.697 4.429 1.00 93.75 371 TYR A C 1
ATOM 2919 O O . TYR A 1 371 ? -8.832 -13.522 3.298 1.00 93.75 371 TYR A O 1
ATOM 2927 N N . ASP A 1 372 ? -8.985 -14.486 5.318 1.00 95.75 372 ASP A N 1
ATOM 2928 C CA . ASP A 1 372 ? -10.274 -15.131 5.081 1.00 95.75 372 ASP A CA 1
ATOM 2929 C C . ASP A 1 372 ? -11.408 -14.172 5.437 1.00 95.75 372 ASP A C 1
ATOM 2931 O O . ASP A 1 372 ? -11.762 -14.021 6.612 1.00 95.75 372 ASP A O 1
ATOM 2935 N N . TYR A 1 373 ? -12.007 -13.578 4.406 1.00 96.38 373 TYR A N 1
ATOM 2936 C CA . TYR A 1 373 ? -13.128 -12.653 4.537 1.00 96.38 373 TYR A CA 1
ATOM 2937 C C . TYR A 1 373 ? -14.333 -13.246 5.287 1.00 96.38 373 TYR A C 1
ATOM 2939 O O . TYR A 1 373 ? -15.071 -12.535 5.965 1.00 96.38 373 TYR A O 1
ATOM 2947 N N . SER A 1 374 ? -14.575 -14.551 5.170 1.00 95.56 374 SER A N 1
ATOM 2948 C CA . SER A 1 374 ? -15.761 -15.184 5.761 1.00 95.56 374 SER A CA 1
ATOM 2949 C C . SER A 1 374 ? -15.609 -15.475 7.259 1.00 95.56 374 SER A C 1
ATOM 2951 O O . SER A 1 374 ? -16.601 -15.658 7.968 1.00 95.56 374 SER A O 1
ATOM 2953 N N . SER A 1 375 ? -14.370 -15.501 7.755 1.00 96.12 375 SER A N 1
ATOM 2954 C CA . SER A 1 375 ? -14.041 -15.828 9.142 1.00 96.12 375 SER A CA 1
ATOM 2955 C C . SER A 1 375 ? -13.761 -14.560 9.944 1.00 96.12 375 SER A C 1
ATOM 2957 O O . SER A 1 375 ? -12.611 -14.137 10.055 1.00 96.12 375 SER A O 1
ATOM 2959 N N . VAL A 1 376 ? -14.805 -13.987 10.542 1.00 95.56 376 VAL A N 1
ATOM 2960 C CA . VAL A 1 376 ? -14.737 -12.687 11.226 1.00 95.56 376 VAL A CA 1
ATOM 2961 C C . VAL A 1 376 ? -14.696 -12.833 12.747 1.00 95.56 376 VAL A C 1
ATOM 2963 O O . VAL A 1 376 ? -15.430 -13.630 13.334 1.00 95.56 376 VAL A O 1
ATOM 2966 N N . ARG A 1 377 ? -13.847 -12.030 13.393 1.00 93.69 377 ARG A N 1
ATOM 2967 C CA . ARG A 1 377 ? -13.813 -11.826 14.847 1.00 93.69 377 ARG A CA 1
ATOM 2968 C C . ARG A 1 377 ? -14.213 -10.400 15.184 1.00 93.69 377 ARG A C 1
ATOM 2970 O O . ARG A 1 377 ? -13.693 -9.466 14.590 1.00 93.69 377 ARG A O 1
ATOM 2977 N N . THR A 1 378 ? -15.101 -10.226 16.153 1.00 92.56 378 THR A N 1
ATOM 2978 C CA . THR A 1 378 ? -15.628 -8.903 16.535 1.00 92.56 378 THR A CA 1
ATOM 2979 C C . THR A 1 378 ? -15.080 -8.412 17.870 1.00 92.56 378 THR A C 1
ATOM 2981 O O . THR A 1 378 ? -15.479 -7.354 18.354 1.00 92.56 378 THR A O 1
ATOM 2984 N N . GLU A 1 379 ? -14.225 -9.192 18.534 1.00 87.38 379 GLU A N 1
ATOM 2985 C CA . GLU A 1 379 ? -13.578 -8.744 19.759 1.00 87.38 379 GLU A CA 1
ATOM 2986 C C . GLU A 1 379 ? -12.555 -7.645 19.464 1.00 87.38 379 GLU A C 1
ATOM 2988 O O . GLU A 1 379 ? -11.865 -7.661 18.447 1.00 87.38 379 GLU A O 1
ATOM 2993 N N . GLN A 1 380 ? -12.422 -6.698 20.393 1.00 83.25 380 GLN A N 1
ATOM 2994 C CA . GLN A 1 380 ? -11.454 -5.615 20.272 1.00 83.25 380 GLN A CA 1
ATOM 2995 C C . GLN A 1 380 ? -10.019 -6.168 20.243 1.00 83.25 380 GLN A C 1
ATOM 2997 O O . GLN A 1 380 ? -9.530 -6.676 21.253 1.00 83.25 380 GLN A O 1
ATOM 3002 N N . MET A 1 381 ? -9.357 -6.046 19.089 1.00 85.62 381 MET A N 1
ATOM 3003 C CA . MET A 1 381 ? -7.988 -6.527 18.866 1.00 85.62 381 MET A CA 1
ATOM 3004 C C . MET A 1 381 ? -6.931 -5.497 19.273 1.00 85.62 381 MET A C 1
ATOM 3006 O O . MET A 1 381 ? -5.890 -5.860 19.818 1.00 85.62 381 MET A O 1
ATOM 3010 N N . TRP A 1 382 ? -7.219 -4.217 19.045 1.00 90.19 382 TRP A N 1
ATOM 3011 C CA . TRP A 1 382 ? -6.237 -3.143 19.137 1.00 90.19 382 TRP A CA 1
ATOM 3012 C C . TRP A 1 382 ? -6.465 -2.208 20.321 1.00 90.19 382 TRP A C 1
ATOM 3014 O O . TRP A 1 382 ? -7.564 -2.131 20.890 1.00 90.19 382 TRP A O 1
ATOM 3024 N N . SER A 1 383 ? -5.401 -1.491 20.685 1.00 88.56 383 SER A N 1
ATOM 3025 C CA . SER A 1 383 ? -5.478 -0.379 21.629 1.00 88.56 383 SER A CA 1
ATOM 3026 C C . SER A 1 383 ? -6.453 0.688 21.099 1.00 88.56 383 SER A C 1
ATOM 3028 O O . SER A 1 383 ? -6.644 0.814 19.891 1.00 88.56 383 SER A O 1
ATOM 3030 N N . PRO A 1 384 ? -7.162 1.416 21.977 1.00 87.81 384 PRO A N 1
ATOM 3031 C CA . PRO A 1 384 ? -8.174 2.361 21.531 1.00 87.81 384 PRO A CA 1
ATOM 3032 C C . PRO A 1 384 ? -7.536 3.611 20.924 1.00 87.81 384 PRO A C 1
ATOM 3034 O O . PRO A 1 384 ? -6.718 4.263 21.571 1.00 87.81 384 PRO A O 1
ATOM 3037 N N . ILE A 1 385 ? -8.004 3.973 19.734 1.00 93.69 385 ILE A N 1
ATOM 3038 C CA . ILE A 1 385 ? -7.687 5.226 19.052 1.00 93.69 385 ILE A CA 1
ATOM 3039 C C . ILE A 1 385 ? -8.759 6.260 19.419 1.00 93.69 385 ILE A C 1
ATOM 3041 O O . ILE A 1 385 ? -9.949 5.943 19.485 1.00 93.69 385 ILE A O 1
ATOM 3045 N N . SER A 1 386 ? -8.334 7.485 19.724 1.00 94.94 386 SER A N 1
ATOM 3046 C CA . SER A 1 386 ? -9.229 8.579 20.122 1.00 94.94 386 SER A CA 1
ATOM 3047 C C . SER A 1 386 ? -9.714 9.416 18.932 1.00 94.94 386 SER A C 1
ATOM 3049 O O . SER A 1 386 ? -9.246 9.247 17.811 1.00 94.94 386 SER A O 1
ATOM 3051 N N . GLY A 1 387 ? -10.638 10.342 19.186 1.00 95.50 387 GLY A N 1
ATOM 3052 C CA . GLY A 1 387 ? -11.144 11.276 18.182 1.00 95.50 387 GLY A CA 1
ATOM 3053 C C . GLY A 1 387 ? -12.430 10.810 17.489 1.00 95.50 387 GLY A C 1
ATOM 3054 O O . GLY A 1 387 ? -12.890 9.686 17.715 1.00 95.50 387 GLY A O 1
ATOM 3055 N N . PRO A 1 388 ? -13.043 11.704 16.696 1.00 97.19 388 PRO A N 1
ATOM 3056 C CA . PRO A 1 388 ? -14.270 11.420 15.975 1.00 97.19 388 PRO A CA 1
ATOM 3057 C C . PRO A 1 388 ? -14.005 10.607 14.702 1.00 97.19 388 PRO A C 1
ATOM 3059 O O . PRO A 1 388 ? -12.998 10.796 14.019 1.00 97.19 388 PRO A O 1
ATOM 3062 N N . PHE A 1 389 ? -14.940 9.725 14.381 1.00 98.38 389 PHE A N 1
ATOM 3063 C CA . PHE A 1 389 ? -14.972 8.884 13.191 1.00 98.38 389 PHE A CA 1
ATOM 3064 C C . PHE A 1 389 ? -16.326 9.023 12.502 1.00 98.38 389 PHE A C 1
ATOM 3066 O O . PHE A 1 389 ? -17.318 9.443 13.115 1.00 98.38 389 PHE A O 1
ATOM 3073 N N . THR A 1 390 ? -16.398 8.592 11.245 1.00 98.75 390 THR A N 1
ATOM 3074 C CA . THR A 1 390 ? -17.629 8.706 10.470 1.00 98.75 390 THR A CA 1
ATOM 3075 C C . THR A 1 390 ? -18.706 7.787 11.039 1.00 98.75 390 THR A C 1
ATOM 3077 O O . THR A 1 390 ? -18.442 6.637 11.417 1.00 98.75 390 THR A O 1
ATOM 3080 N N . ARG A 1 391 ? -19.933 8.300 11.155 1.00 98.31 391 ARG A N 1
ATOM 3081 C CA . ARG A 1 391 ? -21.110 7.519 11.557 1.00 98.31 391 ARG A CA 1
ATOM 3082 C C . ARG A 1 391 ? -21.362 6.371 10.576 1.00 98.31 391 ARG A C 1
ATOM 3084 O O . ARG A 1 391 ? -21.158 6.516 9.377 1.00 98.31 391 ARG A O 1
ATOM 3091 N N . TYR A 1 392 ? -21.873 5.251 11.076 1.00 98.69 392 TYR A N 1
ATOM 3092 C CA . TYR A 1 392 ? -22.290 4.146 10.212 1.00 98.69 392 TYR A CA 1
ATOM 3093 C C . TYR A 1 392 ? -23.535 4.502 9.395 1.00 98.69 392 TYR A C 1
ATOM 3095 O O . TYR A 1 392 ? -24.379 5.286 9.835 1.00 98.69 392 TYR A O 1
ATOM 3103 N N . GLY A 1 393 ? -23.668 3.874 8.231 1.00 98.62 393 GLY A N 1
ATOM 3104 C CA . GLY A 1 393 ? -24.767 4.092 7.302 1.00 98.62 393 GLY A CA 1
ATOM 3105 C C . GLY A 1 393 ? -24.293 4.342 5.875 1.00 98.62 393 GLY A C 1
ATOM 3106 O O . GLY A 1 393 ? -23.168 4.024 5.504 1.00 98.62 393 GLY A O 1
ATOM 3107 N N . ASN A 1 394 ? -25.196 4.892 5.066 1.00 98.44 394 ASN A N 1
ATOM 3108 C CA . ASN A 1 394 ? -24.871 5.372 3.726 1.00 98.44 394 ASN A CA 1
ATOM 3109 C C . ASN A 1 394 ? -23.927 6.583 3.834 1.00 98.44 394 ASN A C 1
ATOM 3111 O O . ASN A 1 394 ? -24.236 7.519 4.575 1.00 98.44 394 ASN A O 1
ATOM 3115 N N . VAL A 1 395 ? -22.814 6.544 3.097 1.00 98.50 395 VAL A N 1
ATOM 3116 C CA . VAL A 1 395 ? -21.795 7.602 3.027 1.00 98.50 395 VAL A CA 1
ATOM 3117 C C . VAL A 1 395 ? -21.537 8.060 1.584 1.00 98.50 395 VAL A C 1
ATOM 3119 O O . VAL A 1 395 ? -20.492 8.634 1.307 1.00 98.50 395 VAL A O 1
ATOM 3122 N N . ASP A 1 396 ? -22.495 7.853 0.670 1.00 97.94 396 ASP A N 1
ATOM 3123 C CA . ASP A 1 396 ? -22.357 8.161 -0.763 1.00 97.94 396 ASP A CA 1
ATOM 3124 C C . ASP A 1 396 ? -21.846 9.586 -1.005 1.00 97.94 396 ASP A C 1
ATOM 3126 O O . ASP A 1 396 ? -20.902 9.738 -1.778 1.00 97.94 396 ASP A O 1
ATOM 3130 N N . PRO A 1 397 ? -22.388 10.632 -0.336 1.00 97.25 397 PRO A N 1
ATOM 3131 C CA . PRO A 1 397 ? -21.958 12.003 -0.595 1.00 97.25 397 PRO A CA 1
ATOM 3132 C C . PRO A 1 397 ? -20.471 12.247 -0.322 1.00 97.25 397 PRO A C 1
ATOM 3134 O O . PRO A 1 397 ? -19.892 13.103 -0.976 1.00 97.25 397 PRO A O 1
ATOM 3137 N N . LEU A 1 398 ? -19.868 11.484 0.598 1.00 98.19 398 LEU A N 1
ATOM 3138 C CA . LEU A 1 398 ? -18.475 11.636 1.034 1.00 98.19 398 LEU A CA 1
ATOM 3139 C C . LEU A 1 398 ? -17.463 10.941 0.112 1.00 98.19 398 LEU A C 1
ATOM 3141 O O . LEU A 1 398 ? -16.281 10.939 0.413 1.00 98.19 398 LEU A O 1
ATOM 3145 N N . LEU A 1 399 ? -17.916 10.260 -0.947 1.00 98.12 399 LEU A N 1
ATOM 3146 C CA . LEU A 1 399 ? -17.037 9.493 -1.845 1.00 98.12 399 LEU A CA 1
ATOM 3147 C C . LEU A 1 399 ? -17.184 9.897 -3.317 1.00 98.12 399 LEU A C 1
ATOM 3149 O O . LEU A 1 399 ? -16.494 9.360 -4.188 1.00 98.12 399 LEU A O 1
ATOM 3153 N N . LEU A 1 400 ? -18.076 10.846 -3.615 1.00 95.31 400 LEU A N 1
ATOM 3154 C CA . LEU A 1 400 ? -18.368 11.307 -4.976 1.00 95.31 400 LEU A CA 1
ATOM 3155 C C . LEU A 1 400 ? -17.390 12.375 -5.485 1.00 95.31 400 LEU A C 1
ATOM 3157 O O . LEU A 1 400 ? -17.300 12.568 -6.698 1.00 95.31 400 LEU A O 1
ATOM 3161 N N . ALA A 1 401 ? -16.669 13.066 -4.600 1.00 94.25 401 ALA A N 1
ATOM 3162 C CA . ALA A 1 401 ? -15.789 14.177 -4.950 1.00 94.25 401 ALA A CA 1
ATOM 3163 C C . ALA A 1 401 ? -14.516 14.175 -4.096 1.00 94.25 401 ALA A C 1
ATOM 3165 O O . ALA A 1 401 ? -14.521 13.679 -2.988 1.00 94.25 401 ALA A O 1
ATOM 3166 N N . HIS A 1 402 ? -13.433 14.751 -4.620 1.00 94.69 402 HIS A N 1
ATOM 3167 C CA . HIS A 1 402 ? -12.199 15.002 -3.865 1.00 94.69 402 HIS A CA 1
ATOM 3168 C C . HIS A 1 402 ? -12.262 16.429 -3.290 1.00 94.69 402 HIS A C 1
ATOM 3170 O O . HIS A 1 402 ? -11.765 17.367 -3.931 1.00 94.69 402 HIS A O 1
ATOM 3176 N N . ASP A 1 403 ? -12.958 16.601 -2.164 1.00 96.25 403 ASP A N 1
ATOM 3177 C CA . ASP A 1 403 ? -13.327 17.892 -1.564 1.00 96.25 403 ASP A CA 1
ATOM 3178 C C . ASP A 1 403 ? -13.034 18.019 -0.053 1.00 96.25 403 ASP A C 1
ATOM 3180 O O . ASP A 1 403 ? -13.557 18.927 0.597 1.00 96.25 403 ASP A O 1
ATOM 3184 N N . ASP A 1 404 ? -12.150 17.169 0.480 1.00 97.12 404 ASP A N 1
ATOM 3185 C CA . ASP A 1 404 ? -11.731 17.120 1.888 1.00 97.12 404 ASP A CA 1
ATOM 3186 C C . ASP A 1 404 ? -12.832 16.639 2.870 1.00 97.12 404 ASP A C 1
ATOM 3188 O O . ASP A 1 404 ? -12.644 16.695 4.091 1.00 97.12 404 ASP A O 1
ATOM 3192 N N . GLN A 1 405 ? -13.969 16.127 2.382 1.00 97.75 405 GLN A N 1
ATOM 3193 C CA . GLN A 1 405 ? -15.035 15.538 3.203 1.00 97.75 405 GLN A CA 1
ATOM 3194 C C . GLN A 1 405 ? -14.881 14.020 3.343 1.00 97.75 405 GLN A C 1
ATOM 3196 O O . GLN A 1 405 ? -15.547 13.212 2.704 1.00 97.75 405 GLN A O 1
ATOM 3201 N N . LEU A 1 406 ? -14.034 13.635 4.289 1.00 98.44 406 LEU A N 1
ATOM 3202 C CA . LEU A 1 406 ? -13.546 12.269 4.439 1.00 98.44 406 LEU A CA 1
ATOM 3203 C C . LEU A 1 406 ? -14.554 11.301 5.086 1.00 98.44 406 LEU A C 1
ATOM 3205 O O . LEU A 1 406 ? -15.133 11.561 6.145 1.00 98.44 406 LEU A O 1
ATOM 3209 N N . VAL A 1 407 ? -14.629 10.083 4.558 1.00 98.75 407 VAL A N 1
ATOM 3210 C CA . VAL A 1 407 ? -14.999 8.893 5.330 1.00 98.75 407 VAL A CA 1
ATOM 3211 C C . VAL A 1 407 ? -13.811 8.495 6.208 1.00 98.75 407 VAL A C 1
ATOM 3213 O O . VAL A 1 407 ? -12.766 8.093 5.709 1.00 98.75 407 VAL A O 1
ATOM 3216 N N . VAL A 1 408 ? -13.982 8.582 7.526 1.00 98.62 408 VAL A N 1
ATOM 3217 C CA . VAL A 1 408 ? -12.979 8.235 8.543 1.00 98.62 408 VAL A CA 1
ATOM 3218 C C . VAL A 1 408 ? -13.342 6.895 9.176 1.00 98.62 408 VAL A C 1
ATOM 3220 O O . VAL A 1 408 ? -14.309 6.791 9.945 1.00 98.62 408 VAL A O 1
ATOM 3223 N N . MET A 1 409 ? -12.557 5.875 8.849 1.00 98.19 409 MET A N 1
ATOM 3224 C CA . MET A 1 409 ? -12.704 4.498 9.314 1.00 98.19 409 MET A CA 1
ATOM 3225 C C . MET A 1 409 ? -11.685 4.202 10.410 1.00 98.19 409 MET A C 1
ATOM 3227 O O . MET A 1 409 ? -10.561 4.696 10.377 1.00 98.19 409 MET A O 1
ATOM 3231 N N . GLY A 1 410 ? -12.078 3.396 11.389 1.00 95.88 410 GLY A N 1
ATOM 3232 C CA . GLY A 1 410 ? -11.164 2.863 12.392 1.00 95.88 410 GLY A CA 1
ATOM 3233 C C . GLY A 1 410 ? -11.155 1.336 12.398 1.00 95.88 410 GLY A C 1
ATOM 3234 O O . GLY A 1 410 ? -11.873 0.697 11.625 1.00 95.88 410 GLY A O 1
ATOM 3235 N N . PRO A 1 411 ? -10.392 0.726 13.317 1.00 94.69 411 PRO A N 1
ATOM 3236 C CA . PRO A 1 411 ? -10.184 -0.710 13.292 1.00 94.69 411 PRO A CA 1
ATOM 3237 C C . PRO A 1 411 ? -11.477 -1.523 13.464 1.00 94.69 411 PRO A C 1
ATOM 3239 O O . PRO A 1 411 ? -12.235 -1.356 14.427 1.00 94.69 411 PRO A O 1
ATOM 3242 N N . GLY A 1 412 ? -11.682 -2.461 12.545 1.00 95.25 412 GLY A N 1
ATOM 3243 C CA . GLY A 1 412 ? -12.845 -3.330 12.393 1.00 95.25 412 GLY A CA 1
ATOM 3244 C C . GLY A 1 412 ? -13.971 -2.758 11.523 1.00 95.25 412 GLY A C 1
ATOM 3245 O O . GLY A 1 412 ? -15.005 -3.418 11.389 1.00 95.25 412 GLY A O 1
ATOM 3246 N N . ASP A 1 413 ? -13.823 -1.561 10.959 1.00 97.88 413 ASP A N 1
ATOM 3247 C CA . ASP A 1 413 ? -14.824 -0.992 10.055 1.00 97.88 413 ASP A CA 1
ATOM 3248 C C . ASP A 1 413 ? -14.730 -1.601 8.648 1.00 97.88 413 ASP A C 1
ATOM 3250 O O . ASP A 1 413 ? -13.647 -1.906 8.149 1.00 97.88 413 ASP A O 1
ATOM 3254 N N . GLU A 1 414 ? -15.879 -1.734 7.987 1.00 98.69 414 GLU A N 1
ATOM 3255 C CA . GLU A 1 414 ? -16.004 -2.100 6.577 1.00 98.69 414 GLU A CA 1
ATOM 3256 C C . GLU A 1 414 ? -16.859 -1.071 5.834 1.00 98.69 414 GLU A C 1
ATOM 3258 O O . GLU A 1 414 ? -17.960 -0.706 6.263 1.00 98.69 414 GLU A O 1
ATOM 3263 N N . LEU A 1 415 ? -16.357 -0.646 4.681 1.00 98.81 415 LEU A N 1
ATOM 3264 C CA . LEU A 1 415 ? -17.051 0.142 3.684 1.00 98.81 415 LEU A CA 1
ATOM 3265 C C . LEU A 1 415 ? -17.384 -0.757 2.488 1.00 98.81 415 LEU A C 1
ATOM 3267 O O . LEU A 1 415 ? -16.511 -1.138 1.706 1.00 98.81 415 LEU A O 1
ATOM 3271 N N . THR A 1 416 ? -18.668 -1.066 2.320 1.00 98.81 416 THR A N 1
ATOM 3272 C CA . THR A 1 416 ? -19.167 -1.674 1.082 1.00 98.81 416 THR A CA 1
ATOM 3273 C C . THR A 1 416 ? -19.294 -0.603 0.014 1.00 98.81 416 THR A C 1
ATOM 3275 O O . THR A 1 416 ? -19.952 0.405 0.259 1.00 98.81 416 THR A O 1
ATOM 3278 N N . VAL A 1 417 ? -18.745 -0.844 -1.177 1.00 98.62 417 VAL A N 1
ATOM 3279 C CA . VAL A 1 417 ? -18.824 0.057 -2.335 1.00 98.62 417 VAL A CA 1
ATOM 3280 C C . VAL A 1 417 ? -19.414 -0.699 -3.524 1.00 98.62 417 VAL A C 1
ATOM 3282 O O . VAL A 1 417 ? -18.992 -1.816 -3.838 1.00 98.62 417 VAL A O 1
ATOM 3285 N N . ARG A 1 418 ? -20.432 -0.119 -4.167 1.00 98.75 418 ARG A N 1
ATOM 3286 C CA . ARG A 1 418 ? -21.148 -0.727 -5.297 1.00 98.75 418 ARG A CA 1
ATOM 3287 C C . ARG A 1 418 ? -21.087 0.181 -6.507 1.00 98.75 418 ARG A C 1
ATOM 3289 O O . ARG A 1 418 ? -21.522 1.329 -6.431 1.00 98.75 418 ARG A O 1
ATOM 3296 N N . PHE A 1 419 ? -20.627 -0.370 -7.620 1.00 98.69 419 PHE A N 1
ATOM 3297 C CA . PHE A 1 419 ? -20.533 0.321 -8.897 1.00 98.69 419 PHE A CA 1
ATOM 3298 C C . PHE A 1 419 ? -21.465 -0.305 -9.931 1.00 98.69 419 PHE A C 1
ATOM 3300 O O . PHE A 1 419 ? -21.703 -1.516 -9.923 1.00 98.69 419 PHE A O 1
ATOM 3307 N N . ALA A 1 420 ? -21.974 0.523 -10.836 1.00 98.25 420 ALA A N 1
ATOM 3308 C CA . ALA A 1 420 ? -22.745 0.075 -11.984 1.00 98.25 420 ALA A CA 1
ATOM 3309 C C . ALA A 1 420 ? -21.862 -0.714 -12.960 1.00 98.25 420 ALA A C 1
ATOM 3311 O O . ALA A 1 420 ? -20.704 -0.361 -13.185 1.00 98.25 420 ALA A O 1
ATOM 3312 N N . VAL A 1 421 ? -22.427 -1.736 -13.604 1.00 97.62 421 VAL A N 1
ATOM 3313 C CA . VAL A 1 421 ? -21.801 -2.327 -14.794 1.00 97.62 421 VAL A CA 1
ATOM 3314 C C . VAL A 1 421 ? -21.922 -1.329 -15.956 1.00 97.62 421 VAL A C 1
ATOM 3316 O O . VAL A 1 421 ? -23.032 -0.853 -16.216 1.00 97.62 421 VAL A O 1
ATOM 3319 N N . PRO A 1 422 ? -20.825 -0.993 -16.666 1.00 95.44 422 PRO A N 1
ATOM 3320 C CA . PRO A 1 422 ? -20.877 -0.087 -17.805 1.00 95.44 422 PRO A CA 1
ATOM 3321 C C . PRO A 1 422 ? -21.864 -0.552 -18.876 1.00 95.44 422 PRO A C 1
ATOM 3323 O O . PRO A 1 422 ? -21.938 -1.736 -19.203 1.00 95.44 422 PRO A O 1
ATOM 3326 N N . ALA A 1 423 ? -22.605 0.396 -19.451 1.00 91.25 423 ALA A N 1
ATOM 3327 C CA . ALA A 1 423 ? -23.647 0.094 -20.429 1.00 91.25 423 ALA A CA 1
ATOM 3328 C C . ALA A 1 423 ? -23.098 -0.432 -21.765 1.00 91.25 423 ALA A C 1
ATOM 3330 O O . ALA A 1 423 ? -23.816 -1.134 -22.481 1.00 91.25 423 ALA A O 1
ATOM 3331 N N . GLN A 1 424 ? -21.860 -0.077 -22.131 1.00 94.81 424 GLN A N 1
ATOM 3332 C CA . GLN A 1 424 ? -21.263 -0.564 -23.371 1.00 94.81 424 GLN A CA 1
ATOM 3333 C C . GLN A 1 424 ? -20.637 -1.944 -23.122 1.00 94.81 424 GLN A C 1
ATOM 3335 O O . GLN A 1 424 ? -19.832 -2.105 -22.193 1.00 94.81 424 GLN A O 1
ATOM 3340 N N . PRO A 1 425 ? -21.004 -2.956 -23.929 1.00 94.94 425 PRO A N 1
ATOM 3341 C CA . PRO A 1 425 ? -20.440 -4.288 -23.789 1.00 94.94 425 PRO A CA 1
ATOM 3342 C C . PRO A 1 425 ? -18.954 -4.278 -24.151 1.00 94.94 425 PRO A C 1
ATOM 3344 O O . PRO A 1 425 ? -18.509 -3.450 -24.943 1.00 94.94 425 PRO A O 1
ATOM 3347 N N . VAL A 1 426 ? -18.213 -5.250 -23.620 1.00 97.06 426 VAL A N 1
ATOM 3348 C CA . VAL A 1 426 ? -16.825 -5.497 -24.028 1.00 97.06 426 VAL A CA 1
ATOM 3349 C C . VAL A 1 426 ? -16.794 -5.774 -25.541 1.00 97.06 426 VAL A C 1
ATOM 3351 O O . VAL A 1 426 ? -17.575 -6.618 -26.005 1.00 97.06 426 VAL A O 1
ATOM 3354 N N . PRO A 1 427 ? -15.927 -5.103 -26.323 1.00 97.50 427 PRO A N 1
ATOM 3355 C CA . PRO A 1 427 ? -15.811 -5.351 -27.756 1.00 97.50 427 PRO A CA 1
ATOM 3356 C C . PRO A 1 427 ? -15.513 -6.822 -28.095 1.00 97.50 427 PRO A C 1
ATOM 3358 O O . PRO A 1 427 ? -14.904 -7.569 -27.325 1.00 97.50 427 PRO A O 1
ATOM 3361 N N . GLU A 1 428 ? -15.921 -7.270 -29.286 1.00 97.44 428 GLU A N 1
ATOM 3362 C CA . GLU A 1 428 ? -15.644 -8.642 -29.720 1.00 97.44 428 GLU A CA 1
ATOM 3363 C C . GLU A 1 428 ? -14.127 -8.893 -29.809 1.00 97.44 428 GLU A C 1
ATOM 3365 O O . GLU A 1 428 ? -13.384 -8.139 -30.436 1.00 97.44 428 GLU A O 1
ATOM 3370 N N . GLY A 1 429 ? -13.658 -9.979 -29.186 1.00 97.50 429 GLY A N 1
ATOM 3371 C CA . GLY A 1 429 ? -12.233 -10.325 -29.140 1.00 97.50 429 GLY A CA 1
ATOM 3372 C C . GLY A 1 429 ? -11.427 -9.571 -28.078 1.00 97.50 429 GLY A C 1
ATOM 3373 O O . GLY A 1 429 ? -10.207 -9.724 -28.046 1.00 97.50 429 GLY A O 1
ATOM 3374 N N . TRP A 1 430 ? -12.091 -8.795 -27.222 1.00 98.38 430 TRP A N 1
ATOM 3375 C CA . TRP A 1 430 ? -11.495 -8.081 -26.095 1.00 98.38 430 TRP A CA 1
ATOM 3376 C C . TRP A 1 430 ? -11.868 -8.757 -24.769 1.00 98.38 430 TRP A C 1
ATOM 3378 O O . TRP A 1 430 ? -12.717 -9.658 -24.722 1.00 98.38 430 TRP A O 1
ATOM 3388 N N . GLU A 1 431 ? -11.178 -8.366 -23.710 1.00 97.75 431 GLU A N 1
ATOM 3389 C CA . GLU A 1 431 ? -11.446 -8.719 -22.319 1.00 97.75 431 GLU A CA 1
ATOM 3390 C C . GLU A 1 431 ? -11.385 -7.458 -21.445 1.00 97.75 431 GLU A C 1
ATOM 3392 O O . GLU A 1 431 ? -11.025 -6.388 -21.937 1.00 97.75 431 GLU A O 1
ATOM 3397 N N . ARG A 1 432 ? -11.839 -7.570 -20.193 1.00 98.06 432 ARG A N 1
ATOM 3398 C CA . ARG A 1 432 ? -12.025 -6.437 -19.282 1.00 98.06 432 ARG A CA 1
ATOM 3399 C C . ARG A 1 432 ? -11.247 -6.660 -18.001 1.00 98.06 432 ARG A C 1
ATOM 3401 O O . ARG A 1 432 ? -11.540 -7.618 -17.291 1.00 98.06 432 ARG A O 1
ATOM 3408 N N . ASP A 1 433 ? -10.388 -5.708 -17.682 1.00 98.25 433 ASP A N 1
ATOM 3409 C CA . ASP A 1 433 ? -9.814 -5.507 -16.357 1.00 98.25 433 ASP A CA 1
ATOM 3410 C C . ASP A 1 433 ? -10.390 -4.226 -15.739 1.00 98.25 433 ASP A C 1
ATOM 3412 O O . ASP A 1 433 ? -11.205 -3.528 -16.349 1.00 98.25 433 ASP A O 1
ATOM 3416 N N . PHE A 1 434 ? -9.995 -3.902 -14.512 1.00 98.44 434 PHE A N 1
ATOM 3417 C CA . PHE A 1 434 ? -10.456 -2.702 -13.825 1.00 98.44 434 PHE A CA 1
ATOM 3418 C C . PHE A 1 434 ? -9.303 -1.933 -13.204 1.00 98.44 434 PHE A C 1
ATOM 3420 O O . PHE A 1 434 ? -8.328 -2.514 -12.745 1.00 98.44 434 PHE A O 1
ATOM 3427 N N . VAL A 1 435 ? -9.447 -0.618 -13.118 1.00 98.25 435 VAL A N 1
ATOM 3428 C CA . VAL A 1 435 ? -8.609 0.236 -12.282 1.00 98.25 435 VAL A CA 1
ATOM 3429 C C . VAL A 1 435 ? -9.492 0.830 -11.197 1.00 98.25 435 VAL A C 1
ATOM 3431 O O . VAL A 1 435 ? -10.435 1.565 -11.492 1.00 98.25 435 VAL A O 1
ATOM 3434 N N . LEU A 1 436 ? -9.195 0.501 -9.943 1.00 98.06 436 LEU A N 1
ATOM 3435 C CA . LEU A 1 436 ? -9.766 1.169 -8.783 1.00 98.06 436 LEU A CA 1
ATOM 3436 C C . LEU A 1 436 ? -8.887 2.368 -8.445 1.00 98.06 436 LEU A C 1
ATOM 3438 O O . LEU A 1 436 ? -7.737 2.215 -8.038 1.00 98.06 436 LEU A O 1
ATOM 3442 N N . ARG A 1 437 ? -9.442 3.561 -8.618 1.00 96.69 437 ARG A N 1
ATOM 3443 C CA . ARG A 1 437 ? -8.829 4.801 -8.177 1.00 96.69 437 ARG A CA 1
ATOM 3444 C C . ARG A 1 437 ? -9.372 5.153 -6.802 1.00 96.69 437 ARG A C 1
ATOM 3446 O O . ARG A 1 437 ? -10.564 5.402 -6.640 1.00 96.69 437 ARG A O 1
ATOM 3453 N N . ASN A 1 438 ? -8.487 5.213 -5.822 1.00 94.69 438 ASN A N 1
ATOM 3454 C CA . ASN A 1 438 ? -8.811 5.623 -4.461 1.00 94.69 438 ASN A CA 1
ATOM 3455 C C . ASN A 1 438 ? -8.039 6.891 -4.115 1.00 94.69 438 ASN A C 1
ATOM 3457 O O . ASN A 1 438 ? -6.851 6.995 -4.408 1.00 94.69 438 ASN A O 1
ATOM 3461 N N . VAL A 1 439 ? -8.734 7.846 -3.503 1.00 97.38 439 VAL A N 1
ATOM 3462 C CA . VAL A 1 439 ? -8.183 9.081 -2.950 1.00 97.38 439 VAL A CA 1
ATOM 3463 C C . VAL A 1 439 ? -8.442 9.083 -1.455 1.00 97.38 439 VAL A C 1
ATOM 3465 O O . VAL A 1 439 ? -9.579 8.894 -1.015 1.00 97.38 439 VAL A O 1
ATOM 3468 N N . GLY A 1 440 ? -7.393 9.289 -0.679 1.00 97.44 440 GLY A N 1
ATOM 3469 C CA . GLY A 1 440 ? -7.446 9.158 0.754 1.00 97.44 440 GLY A CA 1
ATOM 3470 C C . GLY A 1 440 ? -6.080 9.190 1.412 1.00 97.44 440 GLY A C 1
ATOM 3471 O O . GLY A 1 440 ? -5.062 9.500 0.800 1.00 97.44 440 GLY A O 1
ATOM 3472 N N . TYR A 1 441 ? -6.077 8.843 2.687 1.00 97.50 441 TYR A N 1
ATOM 3473 C CA . TYR A 1 441 ? -4.897 8.798 3.527 1.00 97.50 441 TYR A CA 1
ATOM 3474 C C . TYR A 1 441 ? -4.984 7.612 4.474 1.00 97.50 441 TYR A C 1
ATOM 3476 O O . TYR A 1 441 ? -6.073 7.117 4.770 1.00 97.50 441 TYR A O 1
ATOM 3484 N N . ASP A 1 442 ? -3.839 7.212 5.001 1.00 95.56 442 ASP A N 1
ATOM 3485 C CA . ASP A 1 442 ? -3.749 6.192 6.033 1.00 95.56 442 ASP A CA 1
ATOM 3486 C C . ASP A 1 442 ? -2.879 6.690 7.190 1.00 95.56 442 ASP A C 1
ATOM 3488 O O . ASP A 1 442 ? -1.864 7.364 6.985 1.00 95.56 442 ASP A O 1
ATOM 3492 N N . LYS A 1 443 ? -3.296 6.408 8.424 1.00 96.12 443 LYS A N 1
ATOM 3493 C CA . LYS A 1 443 ? -2.535 6.768 9.620 1.00 96.12 443 LYS A CA 1
ATOM 3494 C C . LYS A 1 443 ? -2.450 5.593 10.568 1.00 96.12 443 LYS A C 1
ATOM 3496 O O . LYS A 1 443 ? -3.423 5.261 11.248 1.00 96.12 443 LYS A O 1
ATOM 3501 N N . ASP A 1 444 ? -1.249 5.049 10.693 1.00 92.88 444 ASP A N 1
ATOM 3502 C CA . ASP A 1 444 ? -0.984 4.024 11.681 1.00 92.88 444 ASP A CA 1
ATOM 3503 C C . ASP A 1 444 ? -1.068 4.578 13.117 1.00 92.88 444 ASP A C 1
ATOM 3505 O O . ASP A 1 444 ? -0.765 5.742 13.406 1.00 92.88 444 ASP A O 1
ATOM 3509 N N . ALA A 1 445 ? -1.487 3.723 14.047 1.00 93.44 445 ALA A N 1
ATOM 3510 C CA . ALA A 1 445 ? -1.563 4.031 15.469 1.00 93.44 445 ALA A CA 1
ATOM 3511 C C . ALA A 1 445 ? -0.370 3.467 16.250 1.00 93.44 445 ALA A C 1
ATOM 3513 O O . ALA A 1 445 ? -0.488 3.119 17.433 1.00 93.44 445 ALA A O 1
ATOM 3514 N N . ASN A 1 446 ? 0.805 3.391 15.618 1.00 92.56 446 ASN A N 1
ATOM 3515 C CA . ASN A 1 446 ? 2.057 3.155 16.325 1.00 92.56 446 ASN A CA 1
ATOM 3516 C C . ASN A 1 446 ? 2.303 4.301 17.323 1.00 92.56 446 ASN A C 1
ATOM 3518 O O . ASN A 1 446 ? 1.985 5.466 17.068 1.00 92.56 446 ASN A O 1
ATOM 3522 N N . LEU A 1 447 ? 2.885 3.993 18.483 1.00 91.62 447 LEU A N 1
ATOM 3523 C CA . LEU A 1 447 ? 3.168 5.008 19.508 1.00 91.62 447 LEU A CA 1
ATOM 3524 C C . LEU A 1 447 ? 4.178 6.078 19.056 1.00 91.62 447 LEU A C 1
ATOM 3526 O O . LEU A 1 447 ? 4.185 7.168 19.629 1.00 91.62 447 LEU A O 1
ATOM 3530 N N . ASN A 1 448 ? 5.008 5.784 18.051 1.00 92.94 448 ASN A N 1
ATOM 3531 C CA . ASN A 1 448 ? 5.979 6.726 17.489 1.00 92.94 448 ASN A CA 1
ATOM 3532 C C . ASN A 1 448 ? 5.466 7.472 16.243 1.00 92.94 448 ASN A C 1
ATOM 3534 O O . ASN A 1 448 ? 6.158 8.363 15.752 1.00 92.94 448 ASN A O 1
ATOM 3538 N N . THR A 1 449 ? 4.260 7.165 15.758 1.00 94.88 449 THR A N 1
ATOM 3539 C CA . THR A 1 449 ? 3.634 7.893 14.646 1.00 94.88 449 THR A CA 1
ATOM 3540 C C . THR A 1 449 ? 3.011 9.182 15.147 1.00 94.88 449 THR A C 1
ATOM 3542 O O . THR A 1 449 ? 2.275 9.212 16.144 1.00 94.88 449 THR A O 1
ATOM 3545 N N . ILE A 1 450 ? 3.315 10.290 14.471 1.00 95.50 450 ILE A N 1
ATOM 3546 C CA . ILE A 1 450 ? 2.872 11.600 14.934 1.00 95.50 450 ILE A CA 1
ATOM 3547 C C . ILE A 1 450 ? 1.352 11.694 14.805 1.00 95.50 450 ILE A C 1
ATOM 3549 O O . ILE A 1 450 ? 0.788 11.558 13.724 1.00 95.50 450 ILE A O 1
ATOM 3553 N N . TYR A 1 451 ? 0.691 11.947 15.937 1.00 95.31 451 TYR A N 1
ATOM 3554 C CA . TYR A 1 451 ? -0.768 11.925 16.071 1.00 95.31 451 TYR A CA 1
ATOM 3555 C C . TYR A 1 451 ? -1.430 10.566 15.771 1.00 95.31 451 TYR A C 1
ATOM 3557 O O . TYR A 1 451 ? -2.643 10.530 15.581 1.00 95.31 451 TYR A O 1
ATOM 3565 N N . GLY A 1 452 ? -0.689 9.450 15.795 1.00 94.06 452 GLY A N 1
ATOM 3566 C CA . GLY A 1 452 ? -1.236 8.111 15.514 1.00 94.06 452 GLY A CA 1
ATOM 3567 C C . GLY A 1 452 ? -2.307 7.639 16.510 1.00 94.06 452 GLY A C 1
ATOM 3568 O O . GLY A 1 452 ? -3.171 6.838 16.188 1.00 94.06 452 GLY A O 1
ATOM 3569 N N . GLN A 1 453 ? -2.327 8.185 17.730 1.00 93.62 453 GLN A N 1
ATOM 3570 C CA . GLN A 1 453 ? -3.306 7.813 18.769 1.00 93.62 453 GLN A CA 1
ATOM 3571 C C . GLN A 1 453 ? -4.665 8.539 18.646 1.00 93.62 453 GLN A C 1
ATOM 3573 O O . GLN A 1 453 ? -5.501 8.471 19.557 1.00 93.62 453 GLN A O 1
ATOM 3578 N N . SER A 1 454 ? -4.889 9.283 17.561 1.00 95.81 454 SER A N 1
ATOM 3579 C CA . SER A 1 454 ? -6.113 10.049 17.324 1.00 95.81 454 SER A CA 1
ATOM 3580 C C . SER A 1 454 ? -6.472 10.070 15.845 1.00 95.81 454 SER A C 1
ATOM 3582 O O . SER A 1 454 ? -5.583 10.187 15.009 1.00 95.81 454 SER A O 1
ATOM 3584 N N . SER A 1 455 ? -7.763 10.071 15.506 1.00 96.75 455 SER A N 1
ATOM 3585 C CA . SER A 1 455 ? -8.224 10.371 14.142 1.00 96.75 455 SER A CA 1
ATOM 3586 C C . SER A 1 455 ? -7.913 11.805 13.717 1.00 96.75 455 SER A C 1
ATOM 3588 O O . SER A 1 455 ? -7.884 12.101 12.527 1.00 96.75 455 SER A O 1
ATOM 3590 N N . GLN A 1 456 ? -7.583 12.684 14.661 1.00 96.44 456 GLN A N 1
ATOM 3591 C CA . GLN A 1 456 ? -7.247 14.080 14.407 1.00 96.44 456 GLN A CA 1
ATOM 3592 C C . GLN A 1 456 ? -5.733 14.359 14.436 1.00 96.44 456 GLN A C 1
ATOM 3594 O O . GLN A 1 456 ? -4.980 13.607 15.063 1.00 96.44 456 GLN A O 1
ATOM 3599 N N . PRO A 1 457 ? -5.290 15.479 13.831 1.00 96.56 457 PRO A N 1
ATOM 3600 C CA . PRO A 1 457 ? -6.054 16.332 12.908 1.00 96.56 457 PRO A CA 1
ATOM 3601 C C . PRO A 1 457 ? -6.436 15.595 11.610 1.00 96.56 457 PRO A C 1
ATOM 3603 O O . PRO A 1 457 ? -5.754 14.652 11.218 1.00 96.56 457 PRO A O 1
ATOM 3606 N N . LEU A 1 458 ? -7.545 15.997 10.975 1.00 97.62 458 LEU A N 1
ATOM 3607 C CA . LEU A 1 458 ? -7.968 15.416 9.695 1.00 97.62 458 LEU A CA 1
ATOM 3608 C C . LEU A 1 458 ? -7.091 15.963 8.563 1.00 97.62 458 LEU A C 1
ATOM 3610 O O . LEU A 1 458 ? -6.936 17.185 8.505 1.00 97.62 458 LEU A O 1
ATOM 3614 N N . PRO A 1 459 ? -6.521 15.108 7.697 1.00 97.31 459 PRO A N 1
ATOM 3615 C CA . PRO A 1 459 ? -5.743 15.555 6.545 1.00 97.31 459 PRO A CA 1
ATOM 3616 C C . PRO A 1 459 ? -6.622 16.341 5.565 1.00 97.31 459 PRO A C 1
ATOM 3618 O O . PRO A 1 459 ? -7.846 16.253 5.607 1.00 97.31 459 PRO A O 1
ATOM 3621 N N . PHE A 1 460 ? -5.990 17.105 4.682 1.00 96.75 460 PHE A N 1
ATOM 3622 C CA . PHE A 1 460 ? -6.676 17.827 3.614 1.00 96.75 460 PHE A CA 1
ATOM 3623 C C . PHE A 1 460 ? -5.726 18.023 2.437 1.00 96.75 460 PHE A C 1
ATOM 3625 O O . PHE A 1 460 ? -4.514 18.150 2.611 1.00 96.75 460 PHE A O 1
ATOM 3632 N N . ARG A 1 461 ? -6.269 18.097 1.230 1.00 94.62 461 ARG A N 1
ATOM 3633 C CA . ARG A 1 461 ? -5.540 18.113 -0.037 1.00 94.62 461 ARG A CA 1
ATOM 3634 C C . ARG A 1 461 ? -4.520 19.240 -0.145 1.00 94.62 461 ARG A C 1
ATOM 3636 O O . ARG A 1 461 ? -3.448 19.059 -0.714 1.00 94.62 461 ARG A O 1
ATOM 3643 N N . ALA A 1 462 ? -4.862 20.425 0.357 1.00 95.25 462 ALA A N 1
ATOM 3644 C CA . ALA A 1 462 ? -3.992 21.596 0.270 1.00 95.25 462 ALA A CA 1
ATOM 3645 C C . ALA A 1 462 ? -2.841 21.591 1.298 1.00 95.25 462 ALA A C 1
ATOM 3647 O O . ALA A 1 462 ? -2.032 22.522 1.284 1.00 95.25 462 ALA A O 1
ATOM 3648 N N . MET A 1 463 ? -2.758 20.591 2.188 1.00 95.56 463 MET A N 1
ATOM 3649 C CA . MET A 1 463 ? -1.681 20.508 3.174 1.00 95.56 463 MET A CA 1
ATOM 3650 C C . MET A 1 463 ? -0.336 20.286 2.478 1.00 95.56 463 MET A C 1
ATOM 3652 O O . MET A 1 463 ? -0.224 19.507 1.533 1.00 95.56 463 MET A O 1
ATOM 3656 N N . SER A 1 464 ? 0.710 20.957 2.958 1.00 93.88 464 SER A N 1
ATOM 3657 C CA . SER A 1 464 ? 2.055 20.778 2.397 1.00 93.88 464 SER A CA 1
ATOM 3658 C C . SER A 1 464 ? 2.770 19.548 2.959 1.00 93.88 464 SER A C 1
ATOM 3660 O O . SER A 1 464 ? 3.649 18.988 2.305 1.00 93.88 464 SER A O 1
ATOM 3662 N N . GLN A 1 465 ? 2.399 19.134 4.170 1.00 93.62 465 GLN A N 1
ATOM 3663 C CA . GLN A 1 465 ? 2.915 17.963 4.873 1.00 93.62 465 GLN A CA 1
ATOM 3664 C C . GLN A 1 465 ? 1.974 17.579 6.025 1.00 93.62 465 GLN A C 1
ATOM 3666 O O . GLN A 1 465 ? 1.125 18.368 6.439 1.00 93.62 465 GLN A O 1
ATOM 3671 N N . TYR A 1 466 ? 2.169 16.383 6.584 1.00 94.38 466 TYR A N 1
ATOM 3672 C CA . TYR A 1 466 ? 1.520 15.953 7.820 1.00 94.38 466 TYR A CA 1
ATOM 3673 C C . TYR A 1 466 ? 2.581 15.524 8.850 1.00 94.38 466 TYR A C 1
ATOM 3675 O O . TYR A 1 466 ? 3.347 14.600 8.562 1.00 94.38 466 TYR A O 1
ATOM 3683 N N . PRO A 1 467 ? 2.631 16.114 10.062 1.00 94.50 467 PRO A N 1
ATOM 3684 C CA . PRO A 1 467 ? 1.812 17.220 10.578 1.00 94.50 467 PRO A CA 1
ATOM 3685 C C . PRO A 1 467 ? 1.877 18.509 9.761 1.00 94.50 467 PRO A C 1
ATOM 3687 O O . PRO A 1 467 ? 2.898 18.800 9.142 1.00 94.50 467 PRO A O 1
ATOM 3690 N N . PHE A 1 468 ? 0.808 19.300 9.834 1.00 95.12 468 PHE A N 1
ATOM 3691 C CA . PHE A 1 468 ? 0.672 20.545 9.081 1.00 95.12 468 PHE A CA 1
ATOM 3692 C C . PHE A 1 468 ? 1.796 21.530 9.387 1.00 95.12 468 PHE A C 1
ATOM 3694 O O . PHE A 1 468 ? 2.193 21.723 10.543 1.00 95.12 468 PHE A O 1
ATOM 3701 N N . ALA A 1 469 ? 2.299 22.183 8.345 1.00 93.38 469 ALA A N 1
ATOM 3702 C CA . ALA A 1 469 ? 3.208 23.300 8.511 1.00 93.38 469 ALA A CA 1
ATOM 3703 C C . ALA A 1 469 ? 2.466 24.521 9.100 1.00 93.38 469 ALA A C 1
ATOM 3705 O O . ALA A 1 469 ? 1.257 24.649 8.922 1.00 93.38 469 ALA A O 1
ATOM 3706 N N . PRO A 1 470 ? 3.154 25.470 9.764 1.00 93.62 470 PRO A N 1
ATOM 3707 C CA . PRO A 1 470 ? 2.494 26.632 10.372 1.00 93.62 470 PRO A CA 1
ATOM 3708 C C . PRO A 1 470 ? 1.673 27.502 9.405 1.00 93.62 470 PRO A C 1
ATOM 3710 O O . PRO A 1 470 ? 0.780 28.220 9.847 1.00 93.62 470 PRO A O 1
ATOM 3713 N N . GLN A 1 471 ? 2.004 27.482 8.110 1.00 94.50 471 GLN A N 1
ATOM 3714 C CA . GLN A 1 471 ? 1.285 28.210 7.061 1.00 94.50 471 GLN A CA 1
ATOM 3715 C C . GLN A 1 471 ? 0.072 27.464 6.493 1.00 94.50 471 GLN A C 1
ATOM 3717 O O . GLN A 1 471 ? -0.730 28.081 5.792 1.00 94.50 471 GLN A O 1
ATOM 3722 N N . ASP A 1 472 ? -0.036 26.161 6.747 1.00 96.00 472 ASP A N 1
ATOM 3723 C CA . ASP A 1 472 ? -1.126 25.343 6.234 1.00 96.00 472 ASP A CA 1
ATOM 3724 C C . ASP A 1 472 ? -2.421 25.726 6.966 1.00 96.00 472 ASP A C 1
ATOM 3726 O O . ASP A 1 472 ? -2.457 25.852 8.192 1.00 96.00 472 ASP A O 1
ATOM 3730 N N . GLN A 1 473 ? -3.494 25.931 6.206 1.00 94.50 473 GLN A N 1
ATOM 3731 C CA . GLN A 1 473 ? -4.807 26.295 6.734 1.00 94.50 473 GLN A CA 1
ATOM 3732 C C . GLN A 1 473 ? -5.771 25.157 6.439 1.00 94.50 473 GLN A C 1
ATOM 3734 O O . GLN A 1 473 ? -6.090 24.908 5.279 1.00 94.50 473 GLN A O 1
ATOM 3739 N N . ALA A 1 474 ? -6.206 24.469 7.493 1.00 93.69 474 ALA A N 1
ATOM 3740 C CA . ALA A 1 474 ? -7.241 23.455 7.369 1.00 93.69 474 ALA A CA 1
ATOM 3741 C C . ALA A 1 474 ? -8.550 24.090 6.857 1.00 93.69 474 ALA A C 1
ATOM 3743 O O . ALA A 1 474 ? -8.816 25.257 7.176 1.00 93.69 474 ALA A O 1
ATOM 3744 N N . PRO A 1 475 ? -9.371 23.345 6.097 1.00 95.19 475 PRO A N 1
ATOM 3745 C CA . PRO A 1 475 ? -10.688 23.805 5.683 1.00 95.19 475 PRO A CA 1
ATOM 3746 C C . PRO A 1 475 ? -11.540 24.243 6.883 1.00 95.19 475 PRO A C 1
ATOM 3748 O O . PRO A 1 475 ? -11.543 23.605 7.935 1.00 95.19 475 PRO A O 1
ATOM 3751 N N . ASP A 1 476 ? -12.251 25.358 6.723 1.00 95.69 476 ASP A N 1
ATOM 3752 C CA . ASP A 1 476 ? -13.120 25.944 7.755 1.00 95.69 476 ASP A CA 1
ATOM 3753 C C . ASP A 1 476 ? -14.309 26.692 7.116 1.00 95.69 476 ASP A C 1
ATOM 3755 O O . ASP A 1 476 ? -14.789 27.705 7.629 1.00 95.69 476 ASP A O 1
ATOM 3759 N N . SER A 1 477 ? -14.756 26.248 5.936 1.00 97.19 477 SER A N 1
ATOM 3760 C CA . SER A 1 477 ? -15.986 26.769 5.329 1.00 97.19 477 SER A CA 1
ATOM 3761 C C . SER A 1 477 ? -17.217 26.292 6.106 1.00 97.19 477 SER A C 1
ATOM 3763 O O . SER A 1 477 ? -17.132 25.361 6.912 1.00 97.19 477 SER A O 1
ATOM 3765 N N . ASP A 1 478 ? -18.371 26.918 5.873 1.00 98.00 478 ASP A N 1
ATOM 3766 C CA . ASP A 1 478 ? -19.623 26.492 6.509 1.00 98.00 478 ASP A CA 1
ATOM 3767 C C . ASP A 1 478 ? -19.970 25.050 6.109 1.00 98.00 478 ASP A C 1
ATOM 3769 O O . ASP A 1 478 ? -20.309 24.244 6.973 1.00 98.00 478 ASP A O 1
ATOM 3773 N N . GLU A 1 479 ? -19.750 24.686 4.842 1.00 96.88 479 GLU A N 1
ATOM 3774 C CA . GLU A 1 479 ? -19.946 23.325 4.335 1.00 96.88 479 GLU A CA 1
ATOM 3775 C C . GLU A 1 479 ? -19.038 22.312 5.047 1.00 96.88 479 GLU A C 1
ATOM 3777 O O . GLU A 1 479 ? -19.493 21.239 5.440 1.00 96.88 479 GLU A O 1
ATOM 3782 N N . TYR A 1 480 ? -17.764 22.656 5.278 1.00 97.38 480 TYR A N 1
ATOM 3783 C CA . TYR A 1 480 ? -16.837 21.768 5.981 1.00 97.38 480 TYR A CA 1
ATOM 3784 C C . TYR A 1 480 ? -17.223 21.586 7.456 1.00 97.38 480 TYR A C 1
ATOM 3786 O O . TYR A 1 480 ? -17.161 20.477 7.987 1.00 97.38 480 TYR A O 1
ATOM 3794 N N . ARG A 1 481 ? -17.671 22.650 8.138 1.00 98.06 481 ARG A N 1
ATOM 3795 C CA . ARG A 1 481 ? -18.159 22.539 9.526 1.00 98.06 481 ARG A CA 1
ATOM 3796 C C . ARG A 1 481 ? -19.417 21.678 9.612 1.00 98.06 481 ARG A C 1
ATOM 3798 O O . ARG A 1 481 ? -19.489 20.814 10.486 1.00 98.06 481 ARG A O 1
ATOM 3805 N N . GLU A 1 482 ? -20.363 21.864 8.691 1.00 98.06 482 GLU A N 1
ATOM 3806 C CA . GLU A 1 482 ? -21.551 21.012 8.577 1.00 98.06 482 GLU A CA 1
ATOM 3807 C C . GLU A 1 482 ? -21.164 19.548 8.344 1.00 98.06 482 GLU A C 1
ATOM 3809 O O . GLU A 1 482 ? -21.717 18.660 8.997 1.00 98.06 482 GLU A O 1
ATOM 3814 N N . TYR A 1 483 ? -20.167 19.287 7.491 1.00 97.81 483 TYR A N 1
ATOM 3815 C CA . TYR A 1 483 ? -19.620 17.948 7.284 1.00 97.81 483 TYR A CA 1
ATOM 3816 C C . TYR A 1 483 ? -19.131 17.319 8.597 1.00 97.81 483 TYR A C 1
ATOM 3818 O O . TYR A 1 483 ? -19.546 16.207 8.942 1.00 97.81 483 TYR A O 1
ATOM 3826 N N . ILE A 1 484 ? -18.299 18.031 9.363 1.00 98.25 484 ILE A N 1
ATOM 3827 C CA . ILE A 1 484 ? -17.774 17.535 10.642 1.00 98.25 484 ILE A CA 1
ATOM 3828 C C . ILE A 1 484 ? -18.914 17.219 11.615 1.00 98.25 484 ILE A C 1
ATOM 3830 O O . ILE A 1 484 ? -18.953 16.121 12.175 1.00 98.25 484 ILE A O 1
ATOM 3834 N N . GLU A 1 485 ? -19.854 18.148 11.798 1.00 98.06 485 GLU A N 1
ATOM 3835 C CA . GLU A 1 485 ? -20.978 17.991 12.728 1.00 98.06 485 GLU A CA 1
ATOM 3836 C C . GLU A 1 485 ? -21.929 16.861 12.323 1.00 98.06 485 GLU A C 1
ATOM 3838 O O . GLU A 1 485 ? -22.463 16.149 13.178 1.00 98.06 485 GLU A O 1
ATOM 3843 N N . GLN A 1 486 ? -22.155 16.688 11.021 1.00 98.12 486 GLN A N 1
ATOM 3844 C CA . GLN A 1 486 ? -23.097 15.707 10.506 1.00 98.12 486 GLN A CA 1
ATOM 3845 C C . GLN A 1 486 ? -22.501 14.297 10.471 1.00 98.12 486 GLN A C 1
ATOM 3847 O O . GLN A 1 486 ? -23.212 13.328 10.774 1.00 98.12 486 GLN A O 1
ATOM 3852 N N . TRP A 1 487 ? -21.240 14.162 10.063 1.00 98.44 487 TRP A N 1
ATOM 3853 C CA . TRP A 1 487 ? -20.652 12.873 9.702 1.00 98.44 487 TRP A CA 1
ATOM 3854 C C . TRP A 1 487 ? -19.685 12.335 10.747 1.00 98.44 487 TRP A C 1
ATOM 3856 O O . TRP A 1 487 ? -19.754 11.142 11.045 1.00 98.44 487 TRP A O 1
ATOM 3866 N N . GLN A 1 488 ? -18.845 13.177 11.355 1.00 98.25 488 GLN A N 1
ATOM 3867 C CA . GLN A 1 488 ? -17.796 12.749 12.288 1.00 98.25 488 GLN A CA 1
ATOM 3868 C C . GLN A 1 488 ? -18.317 12.664 13.731 1.00 98.25 488 GLN A C 1
ATOM 3870 O O . GLN A 1 488 ? -17.863 13.365 14.632 1.00 98.25 488 GLN A O 1
ATOM 3875 N N . THR A 1 489 ? -19.316 11.805 13.958 1.00 97.69 489 THR A N 1
ATOM 3876 C CA . THR A 1 489 ? -20.068 11.748 15.227 1.00 97.69 489 THR A CA 1
ATOM 3877 C C . THR A 1 489 ? -19.853 10.468 16.036 1.00 97.69 489 THR A C 1
ATOM 3879 O O . THR A 1 489 ? -20.471 10.299 17.089 1.00 97.69 489 THR A O 1
ATOM 3882 N N . ARG A 1 490 ? -19.058 9.515 15.539 1.00 96.50 490 ARG A N 1
ATOM 3883 C CA . ARG A 1 490 ? -18.782 8.243 16.222 1.00 96.50 490 ARG A CA 1
ATOM 3884 C C . ARG A 1 490 ? -17.464 8.328 16.988 1.00 96.50 490 ARG A C 1
ATOM 3886 O O . ARG A 1 490 ? -16.506 8.906 16.501 1.00 96.50 490 ARG A O 1
ATOM 3893 N N . GLU A 1 491 ? -17.393 7.686 18.150 1.00 93.62 491 GLU A N 1
ATOM 3894 C CA . GLU A 1 491 ? -16.149 7.514 18.910 1.00 93.62 491 GLU A CA 1
ATOM 3895 C C . GLU A 1 491 ? -15.966 6.047 19.305 1.00 93.62 491 GLU A C 1
ATOM 3897 O O . GLU A 1 491 ? -16.939 5.348 19.615 1.00 93.62 491 GLU A O 1
ATOM 3902 N N . TYR A 1 492 ? -14.714 5.585 19.369 1.00 86.81 492 TYR A N 1
ATOM 3903 C CA . TYR A 1 492 ? -14.406 4.272 19.927 1.00 86.81 492 TYR A CA 1
ATOM 3904 C C . TYR A 1 492 ? -14.340 4.332 21.456 1.00 86.81 492 TYR A C 1
ATOM 3906 O O . TYR A 1 492 ? -13.579 5.115 22.035 1.00 86.81 492 TYR A O 1
ATOM 3914 N N . PRO A 1 493 ? -15.084 3.471 22.170 1.00 81.81 493 PRO A N 1
ATOM 3915 C CA . PRO A 1 493 ? -15.011 3.454 23.616 1.00 81.81 493 PRO A CA 1
ATOM 3916 C C . PRO A 1 493 ? -13.648 2.899 24.059 1.00 81.81 493 PRO A C 1
ATOM 3918 O O . PRO A 1 493 ? -13.333 1.730 23.852 1.00 81.81 493 PRO A O 1
ATOM 3921 N N . ALA A 1 494 ? -12.855 3.708 24.764 1.00 82.94 494 ALA A N 1
ATOM 3922 C CA . ALA A 1 494 ? -11.572 3.254 25.316 1.00 82.94 494 ALA A CA 1
ATOM 3923 C C . ALA A 1 494 ? -11.733 2.285 26.505 1.00 82.94 494 ALA A C 1
ATOM 3925 O O . ALA A 1 494 ? -10.878 1.442 26.784 1.00 82.94 494 ALA A O 1
ATOM 3926 N N . LYS A 1 495 ? -12.838 2.408 27.252 1.00 85.00 495 LYS A N 1
ATOM 3927 C CA . LYS A 1 495 ? -13.060 1.666 28.503 1.00 85.00 495 LYS A CA 1
ATOM 3928 C C . LYS A 1 495 ? -13.083 0.140 28.322 1.00 85.00 495 LYS A C 1
ATOM 3930 O O . LYS A 1 495 ? -12.466 -0.509 29.163 1.00 85.00 495 LYS A O 1
ATOM 3935 N N . PRO A 1 496 ? -13.774 -0.455 27.330 1.00 84.69 496 PRO A N 1
ATOM 3936 C CA . PRO A 1 496 ? -13.762 -1.900 27.092 1.00 84.69 496 PRO A CA 1
ATOM 3937 C C . PRO A 1 496 ? -12.354 -2.503 27.014 1.00 84.69 496 PRO A C 1
ATOM 3939 O O . PRO A 1 496 ? -12.071 -3.438 27.763 1.00 84.69 496 PRO A O 1
ATOM 3942 N N . PHE A 1 497 ? -11.440 -1.915 26.240 1.00 86.38 497 PHE A N 1
ATOM 3943 C CA . PHE A 1 497 ? -10.060 -2.396 26.120 1.00 86.38 497 PHE A CA 1
ATOM 3944 C C . PHE A 1 497 ? -9.325 -2.467 27.463 1.00 86.38 497 PHE A C 1
ATOM 3946 O O . PHE A 1 497 ? -8.789 -3.509 27.851 1.00 86.38 497 PHE A O 1
ATOM 3953 N N . TRP A 1 498 ? -9.309 -1.357 28.206 1.00 84.56 498 TRP A N 1
ATOM 3954 C CA . TRP A 1 498 ? -8.625 -1.272 29.500 1.00 84.56 498 TRP A CA 1
ATOM 3955 C C . TRP A 1 498 ? -9.321 -2.109 30.572 1.00 84.56 498 TRP A C 1
ATOM 3957 O O . TRP A 1 498 ? -8.681 -2.692 31.448 1.00 84.56 498 TRP A O 1
ATOM 3967 N N . ASN A 1 499 ? -10.648 -2.203 30.500 1.00 85.12 499 ASN A N 1
ATOM 3968 C CA . ASN A 1 499 ? -11.427 -2.980 31.445 1.00 85.12 499 ASN A CA 1
ATOM 3969 C C . ASN A 1 499 ? -11.391 -4.475 31.163 1.00 85.12 499 ASN A C 1
ATOM 3971 O O . ASN A 1 499 ? -11.652 -5.218 32.097 1.00 85.12 499 ASN A O 1
ATOM 3975 N N . THR A 1 500 ? -11.054 -4.931 29.956 1.00 83.12 500 THR A N 1
ATOM 3976 C CA . THR A 1 500 ? -10.995 -6.367 29.643 1.00 83.12 500 THR A CA 1
ATOM 3977 C C . THR A 1 500 ? -10.058 -7.080 30.613 1.00 83.12 500 THR A C 1
ATOM 3979 O O . THR A 1 500 ? -10.473 -8.011 31.295 1.00 83.12 500 THR A O 1
ATOM 3982 N N . VAL A 1 501 ? -8.849 -6.552 30.826 1.00 81.31 501 VAL A N 1
ATOM 3983 C CA . VAL A 1 501 ? -7.912 -7.109 31.815 1.00 81.31 501 VAL A CA 1
ATOM 3984 C C . VAL A 1 501 ? -8.373 -6.843 33.251 1.00 81.31 501 VAL A C 1
ATOM 3986 O O . VAL A 1 501 ? -8.199 -7.698 34.107 1.00 81.31 501 VAL A O 1
ATOM 3989 N N . ARG A 1 502 ? -9.004 -5.697 33.549 1.00 81.19 502 ARG A N 1
ATOM 3990 C CA . ARG A 1 502 ? -9.455 -5.341 34.917 1.00 81.19 502 ARG A CA 1
ATOM 3991 C C . ARG A 1 502 ? -10.745 -6.027 35.366 1.00 81.19 502 ARG A C 1
ATOM 3993 O O . ARG A 1 502 ? -11.039 -6.029 36.559 1.00 81.19 502 ARG A O 1
ATOM 4000 N N . ARG A 1 503 ? -11.549 -6.538 34.438 1.00 70.94 503 ARG A N 1
ATOM 4001 C CA . ARG A 1 503 ? -12.879 -7.111 34.679 1.00 70.94 503 ARG A CA 1
ATOM 4002 C C . ARG A 1 503 ? -12.995 -8.554 34.225 1.00 70.94 503 ARG A C 1
ATOM 4004 O O . ARG A 1 503 ? -14.051 -9.113 34.477 1.00 70.94 503 ARG A O 1
ATOM 4011 N N . ALA A 1 504 ? -11.960 -9.143 33.615 1.00 57.06 504 ALA A N 1
ATOM 4012 C CA . ALA A 1 504 ? -11.907 -10.562 33.264 1.00 57.06 504 ALA A CA 1
ATOM 4013 C C . ALA A 1 504 ? -12.191 -11.448 34.495 1.00 57.06 504 ALA A C 1
ATOM 4015 O O . ALA A 1 504 ? -11.304 -11.841 35.250 1.00 57.06 504 ALA A O 1
ATOM 4016 N N . ALA A 1 505 ? -13.472 -11.688 34.740 1.00 43.06 505 ALA A N 1
ATOM 4017 C CA . ALA A 1 505 ? -14.054 -12.666 35.632 1.00 43.06 505 ALA A CA 1
ATOM 4018 C C . ALA A 1 505 ? -15.486 -12.920 35.145 1.00 43.06 505 ALA A C 1
ATOM 4020 O O . ALA A 1 505 ? -16.256 -11.975 34.980 1.00 43.06 505 ALA A O 1
ATOM 4021 N N . LEU A 1 506 ? -15.811 -14.212 35.005 1.00 36.50 506 LEU A N 1
ATOM 4022 C CA . LEU A 1 506 ? -17.104 -14.818 34.653 1.00 36.50 506 LEU A CA 1
ATOM 4023 C C . LEU A 1 506 ? -17.407 -14.998 33.154 1.00 36.50 506 LEU A C 1
ATOM 4025 O O . LEU A 1 506 ? -18.472 -14.618 32.684 1.00 36.50 506 LEU A O 1
ATOM 4029 N N . GLN A 1 507 ? -16.539 -15.696 32.426 1.00 30.92 507 GLN A N 1
ATOM 4030 C CA . GLN A 1 507 ? -17.043 -16.719 31.503 1.00 30.92 507 GLN A CA 1
ATOM 4031 C C . GLN A 1 507 ? -16.388 -18.045 31.900 1.00 30.92 507 GLN A C 1
ATOM 4033 O O . GLN A 1 507 ? -15.186 -18.228 31.717 1.00 30.92 507 GLN A O 1
ATOM 4038 N N . GLN A 1 508 ? -17.173 -18.871 32.600 1.00 31.33 508 GLN A N 1
ATOM 4039 C CA . GLN A 1 508 ? -16.928 -20.306 32.757 1.00 31.33 508 GLN A CA 1
ATOM 4040 C C . GLN A 1 508 ? -17.373 -21.018 31.488 1.00 31.33 508 GLN A C 1
ATOM 4042 O O . GLN A 1 508 ? -18.417 -20.589 30.944 1.00 31.33 508 GLN A O 1
#